Protein AF-A0A376FE79-F1 (afdb_monomer_lite)

Sequence (758 aa):
MQYQESSLDFISRLMELEGIAYHFSHEADKHTLVLTDAATQHQPFSGYEVIPYHQTPSGGSTDEEGISQWALEDSVTPGIYSLDDYDFRKPNAWLFQAQQNPASPKPGSIDVYDWPGRFVDKGHGEFYARIRQERWQVEHQQIQATATAAGIAPGHTFTLTNAPFFSDNGEYLVTAAGYHFEENRYASGEGETIHRTDFTVIPSAVVYRPAQTTAWPRTYGPQTAKVVGPKGESIWTDKYGRVKVKFHWDRLAKGDDTSSCWVRVSSAWAGQGYGGVQIPRVGDEVVVDFINGDPDRPIITGRVYNDASMPPWALPAAATQMGFMSRSKGGSVDNANALRFEDKAGAEQVWIQAERNMDTSVKNDETHSVGGARSHYVKKNELHRVEANQTQAVKGGTEILTGKGKLDAAVEQYVIASGTKLRLVSGESAIELNANGKINLIGKEFNFFVEGDGYITTGGKLHLNTSGTKPGTTAPGSGHKGDIDAAVQAYFSPDQAKKSAGVGVAGGSGKAAPAQNNSAATTGTDKTSEYNYSLQDMVDKQKNLKAKPQKWTRRGFVNASEDDIKKYANPDNYNTGTDKYQFLDLSSSSGVSETDMASFLKGKGVLEGQEKTYLDAAKKYNVSEVYLASHSALETGNGASELAKGVEVNGVKVYNMYGIGALDGNAVKTGSNYAYKMGWTSPEKAIDGGAKWISEKYINNADYAQNNLYKMRWNPASPGTHQYATDVNWAVAQTSNMKKMFDNFPGANLSYDIPKFK

Structure (mmCIF, N/CA/C/O backbone):
data_AF-A0A376FE79-F1
#
_entry.id   AF-A0A376FE79-F1
#
loop_
_atom_site.group_PDB
_atom_site.id
_atom_site.type_symbol
_atom_site.label_atom_id
_atom_site.label_alt_id
_atom_site.label_comp_id
_atom_site.label_asym_id
_atom_site.label_entity_id
_atom_site.label_seq_id
_atom_site.pdbx_PDB_ins_code
_atom_site.Cartn_x
_atom_site.Cartn_y
_atom_site.Cartn_z
_atom_site.occupancy
_atom_site.B_iso_or_equiv
_atom_site.auth_seq_id
_atom_site.auth_comp_id
_atom_site.auth_asym_id
_atom_site.auth_atom_id
_atom_site.pdbx_PDB_model_num
ATOM 1 N N . MET A 1 1 ? 24.524 -7.856 -19.780 1.00 91.25 1 MET A N 1
ATOM 2 C CA . MET A 1 1 ? 24.178 -9.294 -19.717 1.00 91.25 1 MET A CA 1
ATOM 3 C C . MET A 1 1 ? 24.002 -9.807 -21.133 1.00 91.25 1 MET A C 1
ATOM 5 O O . MET A 1 1 ? 23.425 -9.070 -21.918 1.00 91.25 1 MET A O 1
ATOM 9 N N . GLN A 1 2 ? 24.475 -11.014 -21.463 1.00 95.62 2 GLN A N 1
ATOM 10 C CA . GLN A 1 2 ? 24.141 -11.669 -22.736 1.00 95.62 2 GLN A CA 1
ATOM 11 C C . GLN A 1 2 ? 22.783 -12.368 -22.598 1.00 95.62 2 GLN A C 1
ATOM 13 O O . GLN A 1 2 ? 22.646 -13.255 -21.755 1.00 95.62 2 GLN A O 1
ATOM 18 N N . TYR A 1 3 ? 21.781 -11.968 -23.383 1.00 95.81 3 TYR A N 1
ATOM 19 C CA . TYR A 1 3 ? 20.404 -12.445 -23.209 1.00 95.81 3 TYR A CA 1
ATOM 20 C C . TYR A 1 3 ? 19.720 -12.760 -24.539 1.00 95.81 3 TYR A C 1
ATOM 22 O O . TYR A 1 3 ? 19.467 -11.856 -25.326 1.00 95.81 3 TYR A O 1
ATOM 30 N N . GLN A 1 4 ? 19.378 -14.038 -24.752 1.00 94.31 4 GLN A N 1
ATOM 31 C CA . GLN A 1 4 ? 18.680 -14.537 -25.952 1.00 94.31 4 GLN A CA 1
ATOM 32 C C . GLN A 1 4 ? 19.257 -14.014 -27.282 1.00 94.31 4 GLN A C 1
ATOM 34 O O . GLN A 1 4 ? 18.529 -13.739 -28.229 1.00 94.31 4 GLN A O 1
ATOM 39 N N . GLU A 1 5 ? 20.577 -13.898 -27.348 1.00 96.38 5 GLU A N 1
ATOM 40 C CA . GLU A 1 5 ? 21.315 -13.351 -28.485 1.00 96.38 5 GLU A CA 1
ATOM 41 C C . GLU A 1 5 ? 22.558 -14.208 -28.749 1.00 96.38 5 GLU A C 1
ATOM 43 O O . GLU A 1 5 ? 23.053 -14.900 -27.846 1.00 96.38 5 GLU A O 1
ATOM 48 N N . SER A 1 6 ? 23.073 -14.174 -29.979 1.00 97.62 6 SER A N 1
ATOM 49 C CA . SER A 1 6 ? 24.314 -14.876 -30.304 1.00 97.62 6 SER A CA 1
ATOM 50 C C . SER A 1 6 ? 25.510 -14.222 -29.599 1.00 97.62 6 SER A C 1
ATOM 52 O O . SER A 1 6 ? 25.458 -13.066 -29.176 1.00 97.62 6 SER A O 1
ATOM 54 N N . SER A 1 7 ? 26.618 -14.951 -29.451 1.00 97.19 7 SER A N 1
ATOM 55 C CA . SER A 1 7 ? 27.847 -14.353 -28.907 1.00 97.19 7 SER A CA 1
ATOM 56 C C . SER A 1 7 ? 28.409 -13.257 -29.809 1.00 97.19 7 SER A C 1
ATOM 58 O O . SER A 1 7 ? 29.042 -12.346 -29.288 1.00 97.19 7 SER A O 1
ATOM 60 N N . LEU A 1 8 ? 28.152 -13.325 -31.122 1.00 96.25 8 LEU A N 1
ATOM 61 C CA . LEU A 1 8 ? 28.522 -12.276 -32.068 1.00 96.25 8 LEU A CA 1
ATOM 62 C C . LEU A 1 8 ? 27.708 -11.004 -31.809 1.00 96.25 8 LEU A C 1
ATOM 64 O O . LEU A 1 8 ? 28.302 -9.960 -31.585 1.00 96.25 8 LEU A O 1
ATOM 68 N N . ASP A 1 9 ? 26.378 -11.096 -31.735 1.00 97.50 9 ASP A N 1
ATOM 69 C CA . ASP A 1 9 ? 25.527 -9.924 -31.468 1.00 97.50 9 ASP A CA 1
ATOM 70 C C . ASP A 1 9 ? 25.885 -9.270 -30.128 1.00 97.50 9 ASP A C 1
ATOM 72 O O . ASP A 1 9 ? 25.976 -8.048 -30.022 1.00 97.50 9 ASP A O 1
ATOM 76 N N . PHE A 1 10 ? 26.175 -10.090 -29.112 1.00 97.38 10 PHE A N 1
ATOM 77 C CA . PHE A 1 10 ? 26.586 -9.605 -27.800 1.00 97.38 10 PHE A CA 1
ATOM 78 C C . PHE A 1 10 ? 27.853 -8.746 -27.859 1.00 97.38 10 PHE A C 1
ATOM 80 O O . PHE A 1 10 ? 27.880 -7.659 -27.281 1.00 97.38 10 PHE A O 1
ATOM 87 N N . ILE A 1 11 ? 28.904 -9.217 -28.541 1.00 96.88 11 ILE A N 1
ATOM 88 C CA . ILE A 1 11 ? 30.142 -8.438 -28.660 1.00 96.88 11 ILE A CA 1
ATOM 89 C C . ILE A 1 11 ? 29.959 -7.247 -29.605 1.00 96.88 11 ILE A C 1
ATOM 91 O O . ILE A 1 11 ? 30.433 -6.162 -29.277 1.00 96.88 11 ILE A O 1
ATOM 95 N N . SER A 1 12 ? 29.212 -7.402 -30.704 1.00 96.44 12 SER A N 1
ATOM 96 C CA . SER A 1 12 ? 28.966 -6.342 -31.685 1.00 96.44 12 SER A CA 1
ATOM 97 C C . SER A 1 12 ? 28.234 -5.159 -31.063 1.00 96.44 12 SER A C 1
ATOM 99 O O . SER A 1 12 ? 28.733 -4.041 -31.127 1.00 96.44 12 SER A O 1
ATOM 101 N N . ARG A 1 13 ? 27.116 -5.370 -30.353 1.00 95.94 13 ARG A N 1
ATOM 102 C CA . ARG A 1 13 ? 26.382 -4.253 -29.726 1.00 95.94 13 ARG A CA 1
ATOM 103 C C . ARG A 1 13 ? 27.173 -3.547 -28.623 1.00 95.94 13 ARG A C 1
ATOM 105 O O . ARG A 1 13 ? 26.922 -2.376 -28.347 1.00 95.94 13 ARG A O 1
ATOM 112 N N . LEU A 1 14 ? 28.083 -4.257 -27.946 1.00 95.94 14 LEU A N 1
ATOM 113 C CA . LEU A 1 14 ? 28.965 -3.658 -26.943 1.00 95.94 14 LEU A CA 1
ATOM 114 C C . LEU A 1 14 ? 30.053 -2.823 -27.614 1.00 95.94 14 LEU A C 1
ATOM 116 O O . LEU A 1 14 ? 30.287 -1.698 -27.188 1.00 95.94 14 LEU A O 1
ATOM 120 N N . MET A 1 15 ? 30.650 -3.324 -28.696 1.00 96.12 15 MET A N 1
ATOM 121 C CA . MET A 1 15 ? 31.579 -2.556 -29.523 1.00 96.12 15 MET A CA 1
ATOM 122 C C . MET A 1 15 ? 30.899 -1.306 -30.107 1.00 96.12 15 MET A C 1
ATOM 124 O O . MET A 1 15 ? 31.427 -0.207 -29.980 1.00 96.12 15 MET A O 1
ATOM 128 N N . GLU A 1 16 ? 29.674 -1.428 -30.626 1.00 95.44 16 GLU A N 1
ATOM 129 C CA . GLU A 1 16 ? 28.866 -0.305 -31.128 1.00 95.44 16 GLU A CA 1
ATOM 130 C C . GLU A 1 16 ? 28.474 0.721 -30.043 1.00 95.44 16 GLU A C 1
ATOM 132 O O . GLU A 1 16 ? 28.286 1.906 -30.338 1.00 95.44 16 GLU A O 1
ATOM 137 N N . LEU A 1 17 ? 28.304 0.289 -28.788 1.00 93.75 17 LEU A N 1
ATOM 138 C CA . LEU A 1 17 ? 28.027 1.179 -27.654 1.00 93.75 17 LEU A CA 1
ATOM 139 C C . LEU A 1 17 ? 29.289 1.921 -27.205 1.00 93.75 17 LEU A C 1
ATOM 141 O O . LEU A 1 17 ? 29.242 3.131 -26.992 1.00 93.75 17 LEU A O 1
ATOM 145 N N . GLU A 1 18 ? 30.400 1.197 -27.082 1.00 94.69 18 GLU A N 1
ATOM 146 C CA . GLU A 1 18 ? 31.686 1.728 -26.620 1.00 94.69 18 GLU A CA 1
ATOM 147 C C . GLU A 1 18 ? 32.479 2.431 -27.740 1.00 94.69 18 GLU A C 1
ATOM 149 O O . GLU A 1 18 ? 33.550 2.982 -27.500 1.00 94.69 18 GLU A O 1
ATOM 154 N N . GLY A 1 19 ? 31.953 2.443 -28.970 1.00 94.25 19 GLY A N 1
ATOM 155 C CA . GLY A 1 19 ? 32.577 3.083 -30.127 1.00 94.25 19 GLY A CA 1
ATOM 156 C C . GLY A 1 19 ? 33.792 2.338 -30.681 1.00 94.25 19 GLY A C 1
ATOM 157 O O . GLY A 1 19 ? 34.594 2.939 -31.392 1.00 94.25 19 GLY A O 1
ATOM 158 N N . ILE A 1 20 ? 33.933 1.055 -30.364 1.00 95.56 20 ILE A N 1
ATOM 159 C CA . ILE A 1 20 ? 35.013 0.193 -30.840 1.00 95.56 20 ILE A CA 1
ATOM 160 C C . ILE A 1 20 ? 34.641 -0.308 -32.236 1.00 95.56 20 ILE A C 1
ATOM 162 O O . ILE A 1 20 ? 33.597 -0.924 -32.428 1.00 95.56 20 ILE A O 1
ATOM 166 N N . ALA A 1 21 ? 35.500 -0.059 -33.214 1.00 94.00 21 ALA A N 1
ATOM 167 C CA . ALA A 1 21 ? 35.424 -0.660 -34.535 1.00 94.00 21 ALA A CA 1
ATOM 168 C C . ALA A 1 21 ? 36.388 -1.848 -34.633 1.00 94.00 21 ALA A C 1
ATOM 170 O O . ALA A 1 21 ? 37.251 -2.047 -33.775 1.00 94.00 21 ALA A O 1
ATOM 171 N N . TYR A 1 22 ? 36.257 -2.637 -35.696 1.00 94.38 22 TYR A N 1
ATOM 172 C CA . TYR A 1 22 ? 37.243 -3.655 -36.016 1.00 94.38 22 TYR A CA 1
ATOM 173 C C . TYR A 1 22 ? 37.447 -3.793 -37.519 1.00 94.38 22 TYR A C 1
ATOM 175 O O . TYR A 1 22 ? 36.554 -3.504 -38.313 1.00 94.38 22 TYR A O 1
ATOM 183 N N . HIS A 1 23 ? 38.628 -4.270 -37.891 1.00 94.31 23 HIS A N 1
ATOM 184 C CA . HIS A 1 23 ? 38.959 -4.708 -39.243 1.00 94.31 23 HIS A CA 1
ATOM 185 C C . HIS A 1 23 ? 39.800 -5.986 -39.172 1.00 94.31 23 HIS A C 1
ATOM 187 O O . HIS A 1 23 ? 40.181 -6.428 -38.083 1.00 94.31 23 HIS A O 1
ATOM 193 N N . PHE A 1 24 ? 40.072 -6.598 -40.322 1.00 94.44 24 PHE A N 1
ATOM 194 C CA . PHE A 1 24 ? 40.920 -7.780 -40.398 1.00 94.44 24 PHE A CA 1
ATOM 195 C C . PHE A 1 24 ? 42.247 -7.440 -41.059 1.00 94.44 24 PHE A C 1
ATOM 197 O O . PHE A 1 24 ? 42.285 -6.921 -42.169 1.00 94.44 24 PHE A O 1
ATOM 204 N N . SER A 1 25 ? 43.338 -7.776 -40.376 1.00 92.06 25 SER A N 1
ATOM 205 C CA . SER A 1 25 ? 44.657 -7.836 -40.994 1.00 92.06 25 SER A CA 1
ATOM 206 C C . SER A 1 25 ? 44.868 -9.242 -41.547 1.00 92.06 25 SER A C 1
ATOM 208 O O . SER A 1 25 ? 44.693 -10.230 -40.824 1.00 92.06 25 SER A O 1
ATOM 210 N N . HIS A 1 26 ? 45.196 -9.329 -42.834 1.00 91.75 26 HIS A N 1
ATOM 211 C CA . HIS A 1 26 ? 45.334 -10.586 -43.558 1.00 91.75 26 HIS A CA 1
ATOM 212 C C . HIS A 1 26 ? 46.810 -10.921 -43.780 1.00 91.75 26 HIS A C 1
ATOM 214 O O . HIS A 1 26 ? 47.553 -10.150 -44.381 1.00 91.75 26 HIS A O 1
ATOM 220 N N . GLU A 1 27 ? 47.211 -12.104 -43.326 1.00 90.81 27 GLU A N 1
ATOM 221 C CA . GLU A 1 27 ? 48.491 -12.738 -43.630 1.00 90.81 27 GLU A CA 1
ATOM 222 C C . GLU A 1 27 ? 48.215 -14.076 -44.344 1.00 90.81 27 GLU A C 1
ATOM 224 O O . GLU A 1 27 ? 47.079 -14.554 -44.382 1.00 90.81 27 GLU A O 1
ATOM 229 N N . ALA A 1 28 ? 49.239 -14.697 -44.935 1.00 92.56 28 ALA A N 1
ATOM 230 C CA . ALA A 1 28 ? 49.055 -15.895 -45.762 1.00 92.56 28 ALA A CA 1
ATOM 231 C C . ALA A 1 28 ? 48.437 -17.092 -45.004 1.00 92.56 28 ALA A C 1
ATOM 233 O O . ALA A 1 28 ? 47.744 -17.908 -45.609 1.00 92.56 28 ALA A O 1
ATOM 234 N N . ASP A 1 29 ? 48.682 -17.207 -43.697 1.00 95.00 29 ASP A N 1
ATOM 235 C CA . ASP A 1 29 ? 48.287 -18.343 -42.855 1.00 95.00 29 ASP A CA 1
ATOM 236 C C . ASP A 1 29 ? 47.323 -17.979 -41.709 1.00 95.00 29 ASP A C 1
ATOM 238 O O . ASP A 1 29 ? 46.869 -18.866 -40.981 1.00 95.00 29 ASP A O 1
ATOM 242 N N . LYS A 1 30 ? 46.966 -16.698 -41.551 1.00 95.25 30 LYS A N 1
ATOM 243 C CA . LYS A 1 30 ? 46.027 -16.227 -40.522 1.00 95.25 30 LYS A CA 1
ATOM 244 C C . LYS A 1 30 ? 45.349 -14.916 -40.921 1.00 95.25 30 LYS A C 1
ATOM 246 O O . LYS A 1 30 ? 45.882 -14.108 -41.672 1.00 95.25 30 LYS A O 1
ATOM 251 N N . HIS A 1 31 ? 44.190 -14.670 -40.328 1.00 95.75 31 HIS A N 1
ATOM 252 C CA . HIS A 1 31 ? 43.567 -13.352 -40.292 1.00 95.75 31 HIS A CA 1
ATOM 253 C C . HIS A 1 31 ? 43.425 -12.930 -38.830 1.00 95.75 31 HIS A C 1
ATOM 255 O O . HIS A 1 31 ? 43.032 -13.730 -37.980 1.00 95.75 31 HIS A O 1
ATOM 261 N N . THR A 1 32 ? 43.760 -11.680 -38.533 1.00 95.25 32 THR A N 1
ATOM 262 C CA . THR A 1 32 ? 43.703 -11.131 -37.176 1.00 95.25 32 THR A CA 1
ATOM 263 C C . THR A 1 32 ? 42.611 -10.080 -37.113 1.00 95.25 32 THR A C 1
ATOM 265 O O . THR A 1 32 ? 42.654 -9.115 -37.869 1.00 95.25 32 THR A O 1
ATOM 268 N N . LEU A 1 33 ? 41.646 -10.251 -36.209 1.00 95.62 33 LEU A N 1
ATOM 269 C CA . LEU A 1 33 ? 40.677 -9.205 -35.894 1.00 95.62 33 LEU A CA 1
ATOM 270 C C . LEU A 1 33 ? 41.374 -8.133 -35.053 1.00 95.62 33 LEU A C 1
ATOM 272 O O . LEU A 1 33 ? 41.819 -8.405 -33.937 1.00 95.62 33 LEU A O 1
ATOM 276 N N . VAL A 1 34 ? 41.467 -6.923 -35.591 1.00 94.38 34 VAL A N 1
ATOM 277 C CA . VAL A 1 34 ? 42.102 -5.774 -34.945 1.00 94.38 34 VAL A CA 1
ATOM 278 C C . VAL A 1 34 ? 41.007 -4.853 -34.421 1.00 94.38 34 VAL A C 1
ATOM 280 O O . VAL A 1 34 ? 40.215 -4.340 -35.206 1.00 94.38 34 VAL A O 1
ATOM 283 N N . LEU A 1 35 ? 40.952 -4.659 -33.100 1.00 95.38 35 LEU A N 1
ATOM 284 C CA . LEU A 1 35 ? 40.041 -3.711 -32.452 1.00 95.38 35 LEU A CA 1
ATOM 285 C C . LEU A 1 35 ? 40.659 -2.313 -32.45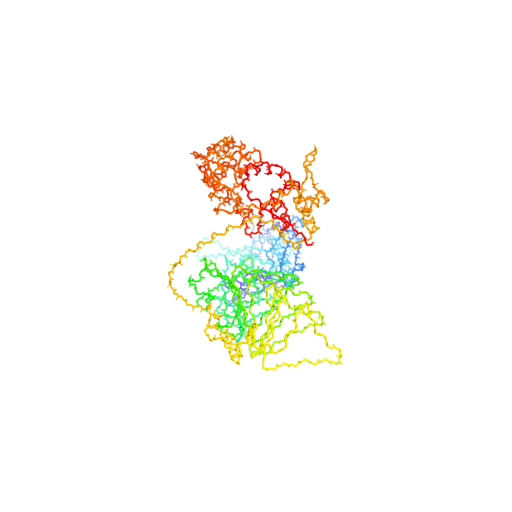4 1.00 95.38 35 LEU A C 1
ATOM 287 O O . LEU A 1 35 ? 41.815 -2.163 -32.058 1.00 95.38 35 LEU A O 1
ATOM 291 N N . THR A 1 36 ? 39.887 -1.307 -32.857 1.00 92.12 36 THR A N 1
ATOM 292 C CA . THR A 1 36 ? 40.344 0.084 -32.958 1.00 92.12 36 THR A CA 1
ATOM 293 C C . THR A 1 36 ? 39.297 1.059 -32.431 1.00 92.12 36 THR A C 1
ATOM 295 O O . THR A 1 36 ? 38.106 0.890 -32.688 1.00 92.12 36 THR A O 1
ATOM 298 N N . ASP A 1 37 ? 39.724 2.110 -31.738 1.00 90.12 37 ASP A N 1
ATOM 299 C CA . ASP A 1 37 ? 38.840 3.130 -31.151 1.00 90.12 37 ASP A CA 1
ATOM 300 C C . ASP A 1 37 ? 39.291 4.580 -31.406 1.00 90.12 37 ASP A C 1
ATOM 302 O O . ASP A 1 37 ? 38.615 5.522 -30.971 1.00 90.12 37 ASP A O 1
ATOM 306 N N . ALA A 1 38 ? 40.400 4.762 -32.130 1.00 88.94 38 ALA A N 1
ATOM 307 C CA . ALA A 1 38 ? 40.987 6.055 -32.455 1.00 88.94 38 ALA A CA 1
ATOM 308 C C . ALA A 1 38 ? 41.532 6.090 -33.890 1.00 88.94 38 ALA A C 1
ATOM 310 O O . ALA A 1 38 ? 42.077 5.106 -34.386 1.00 88.94 38 ALA A O 1
ATOM 311 N N . ALA A 1 39 ? 41.466 7.265 -34.522 1.00 80.56 39 ALA A N 1
ATOM 312 C CA . ALA A 1 39 ? 41.931 7.478 -35.895 1.00 80.56 39 ALA A CA 1
ATOM 313 C C . ALA A 1 39 ? 43.418 7.124 -36.106 1.00 80.56 39 ALA A C 1
ATOM 315 O O . ALA A 1 39 ? 43.795 6.581 -37.138 1.00 80.56 39 ALA A O 1
ATOM 316 N N . THR A 1 40 ? 44.269 7.367 -35.105 1.00 81.56 40 THR A N 1
ATOM 317 C CA . THR A 1 40 ? 45.727 7.162 -35.191 1.00 81.56 40 THR A CA 1
ATOM 318 C C . THR A 1 40 ? 46.170 5.697 -35.168 1.00 81.56 40 THR A C 1
ATOM 320 O O . THR A 1 40 ? 47.362 5.420 -35.280 1.00 81.56 40 THR A O 1
ATOM 323 N N . GLN A 1 41 ? 45.243 4.754 -34.982 1.00 86.06 41 GLN A N 1
ATOM 324 C CA . GLN A 1 41 ? 45.547 3.322 -34.908 1.00 86.06 41 GLN A CA 1
ATOM 325 C C . GLN A 1 41 ? 45.526 2.635 -36.280 1.00 86.06 41 GLN A C 1
ATOM 327 O O . GLN A 1 41 ? 45.971 1.493 -36.388 1.00 86.06 41 GLN A O 1
ATOM 332 N N . HIS A 1 42 ? 45.046 3.315 -37.323 1.00 91.25 42 HIS A N 1
ATOM 333 C CA . HIS A 1 42 ? 45.086 2.810 -38.691 1.00 91.25 42 HIS A CA 1
ATOM 334 C C . HIS A 1 42 ? 46.468 3.035 -39.309 1.00 91.25 42 HIS A C 1
ATOM 336 O O . HIS A 1 42 ? 47.157 4.003 -38.989 1.00 91.25 42 HIS A O 1
ATOM 342 N N . GLN A 1 43 ? 46.891 2.110 -40.166 1.00 92.25 43 GLN A N 1
ATOM 343 C CA . GLN A 1 43 ? 48.172 2.169 -40.868 1.00 92.25 43 GLN A CA 1
ATOM 344 C C . GLN A 1 43 ? 47.938 1.952 -42.358 1.00 92.25 43 GLN A C 1
ATOM 346 O O . GLN A 1 43 ? 47.010 1.216 -42.719 1.00 92.25 43 GLN A O 1
ATOM 351 N N . PRO A 1 44 ? 48.773 2.534 -43.228 1.00 93.56 44 PRO A N 1
ATOM 352 C CA . PRO A 1 44 ? 48.644 2.281 -44.642 1.00 93.56 44 PRO A CA 1
ATOM 353 C C . PRO A 1 44 ? 48.913 0.818 -44.971 1.00 93.56 44 PRO A C 1
ATOM 355 O O . PRO A 1 44 ? 49.647 0.120 -44.263 1.00 93.56 44 PRO A O 1
ATOM 358 N N . PHE A 1 45 ? 48.293 0.341 -46.045 1.00 92.69 45 PHE A N 1
ATOM 359 C CA . PHE A 1 45 ? 48.641 -0.966 -46.578 1.00 92.69 45 PHE A CA 1
ATOM 360 C C . PHE A 1 45 ? 50.046 -0.873 -47.183 1.00 92.69 45 PHE A C 1
ATOM 362 O O . PHE A 1 45 ? 50.327 0.031 -47.970 1.00 92.69 45 PHE A O 1
ATOM 369 N N . SER A 1 46 ? 50.945 -1.779 -46.793 1.00 92.31 46 SER A N 1
ATOM 370 C CA . SER A 1 46 ? 52.354 -1.688 -47.188 1.00 92.31 46 SER A CA 1
ATOM 371 C C . SER A 1 46 ? 52.508 -1.734 -48.711 1.00 92.31 46 SER A C 1
ATOM 373 O O . SER A 1 46 ? 51.992 -2.645 -49.360 1.00 92.31 46 SER A O 1
ATOM 375 N N . GLY A 1 47 ? 53.216 -0.750 -49.271 1.00 92.69 47 GLY A N 1
ATOM 376 C CA . GLY A 1 47 ? 53.386 -0.580 -50.718 1.00 92.69 47 GLY A CA 1
ATOM 377 C C . GLY A 1 47 ? 52.274 0.219 -51.406 1.00 92.69 47 GLY A C 1
ATOM 378 O O . GLY A 1 47 ? 52.357 0.441 -52.611 1.00 92.69 47 GLY A O 1
ATOM 379 N N . TYR A 1 48 ? 51.258 0.659 -50.660 1.00 95.38 48 TYR A N 1
ATOM 380 C CA . TYR A 1 48 ? 50.135 1.472 -51.136 1.00 95.38 48 TYR A CA 1
ATOM 381 C C . TYR A 1 48 ? 49.935 2.718 -50.259 1.00 95.38 48 TYR A C 1
ATOM 383 O O . TYR A 1 48 ? 48.820 3.204 -50.078 1.00 95.38 48 TYR A O 1
ATOM 391 N N . GLU A 1 49 ? 51.022 3.261 -49.705 1.00 96.94 49 GLU A N 1
ATOM 392 C CA . GLU A 1 49 ? 50.990 4.460 -48.863 1.00 96.94 49 GLU A CA 1
ATOM 393 C C . GLU A 1 49 ? 50.467 5.691 -49.629 1.00 96.94 49 GLU A C 1
ATOM 395 O O . GLU A 1 49 ? 49.840 6.577 -49.044 1.00 96.94 49 GLU A O 1
ATOM 400 N N . VAL A 1 50 ? 50.704 5.737 -50.945 1.00 96.12 50 VAL A N 1
ATOM 401 C CA . VAL A 1 50 ? 50.245 6.790 -51.859 1.00 96.12 50 VAL A CA 1
ATOM 402 C C . VAL A 1 50 ? 49.606 6.144 -53.085 1.00 96.12 50 VAL A C 1
ATOM 404 O O . VAL A 1 50 ? 50.231 5.307 -53.730 1.00 96.12 50 VAL A O 1
ATOM 407 N N . ILE A 1 51 ? 48.385 6.558 -53.433 1.00 95.75 51 ILE A N 1
ATOM 408 C CA . ILE A 1 51 ? 47.654 6.055 -54.604 1.00 95.75 51 ILE A CA 1
ATOM 409 C C . ILE A 1 51 ? 47.238 7.253 -55.476 1.00 95.75 51 ILE A C 1
ATOM 411 O O . ILE A 1 51 ? 46.534 8.144 -54.988 1.00 95.75 51 ILE A O 1
ATOM 415 N N . PRO A 1 52 ? 47.676 7.334 -56.748 1.00 94.12 52 PRO A N 1
ATOM 416 C CA . PRO A 1 52 ? 47.309 8.436 -57.629 1.00 94.12 52 PRO A CA 1
ATOM 417 C C . PRO A 1 52 ? 45.903 8.250 -58.211 1.00 94.12 52 PRO A C 1
ATOM 419 O O . PRO A 1 52 ? 45.461 7.133 -58.487 1.00 94.12 52 PRO A O 1
ATOM 422 N N . TYR A 1 53 ? 45.213 9.363 -58.449 1.00 93.12 53 TYR A N 1
ATOM 423 C CA . TYR A 1 53 ? 44.073 9.412 -59.354 1.00 93.12 53 TYR A CA 1
ATOM 424 C C . TYR A 1 53 ? 44.569 9.560 -60.796 1.00 93.12 53 TYR A C 1
ATOM 426 O O . TYR A 1 53 ? 45.316 10.486 -61.124 1.00 93.12 53 TYR A O 1
ATOM 434 N N . HIS A 1 54 ? 44.125 8.662 -61.669 1.00 89.94 54 HIS A N 1
ATOM 435 C CA . HIS A 1 54 ? 44.467 8.653 -63.085 1.00 89.94 54 HIS A CA 1
ATOM 436 C C . HIS A 1 54 ? 43.385 9.360 -63.889 1.00 89.94 54 HIS A C 1
ATOM 438 O O . HIS A 1 54 ? 42.292 8.839 -64.110 1.00 89.94 54 HIS A O 1
ATOM 444 N N . GLN A 1 55 ? 43.702 10.559 -64.373 1.00 77.69 55 GLN A N 1
ATOM 445 C CA . GLN A 1 55 ? 42.828 11.272 -65.293 1.00 77.69 55 GLN A CA 1
ATOM 446 C C . GLN A 1 55 ? 42.987 10.698 -66.705 1.00 77.69 55 GLN A C 1
ATOM 448 O O . GLN A 1 55 ? 43.907 11.062 -67.435 1.00 77.69 55 GLN A O 1
ATOM 453 N N . THR A 1 56 ? 42.078 9.815 -67.115 1.00 68.25 56 THR A N 1
ATOM 454 C CA . THR A 1 56 ? 42.027 9.341 -68.501 1.00 68.25 56 THR A CA 1
ATOM 455 C C . THR A 1 56 ? 41.119 10.258 -69.335 1.00 68.25 56 THR A C 1
ATOM 457 O O . THR A 1 56 ? 39.965 10.504 -68.970 1.00 68.25 56 THR A O 1
ATOM 460 N N . PRO A 1 57 ? 41.597 10.817 -70.465 1.00 60.72 57 PRO A N 1
ATOM 461 C CA . PRO A 1 57 ? 40.718 11.440 -71.455 1.00 60.72 57 PRO A CA 1
ATOM 462 C C . PRO A 1 57 ? 39.662 10.426 -71.909 1.00 60.72 57 PRO A C 1
ATOM 464 O O . PRO A 1 57 ? 39.943 9.230 -71.898 1.00 60.72 57 PRO A O 1
ATOM 467 N N . SER A 1 58 ? 38.468 10.862 -72.323 1.00 56.00 58 SER A N 1
ATOM 468 C CA . SER A 1 58 ? 37.388 9.953 -72.743 1.00 56.00 58 SER A CA 1
ATOM 469 C C . SER A 1 58 ? 37.874 8.926 -73.784 1.00 56.00 58 SER A C 1
ATOM 471 O O . SER A 1 58 ? 38.031 9.262 -74.956 1.00 56.00 58 SER A O 1
ATOM 473 N N . GLY A 1 59 ? 38.120 7.685 -73.339 1.00 59.62 59 GLY A N 1
ATOM 474 C CA . GLY A 1 59 ? 38.639 6.575 -74.152 1.00 59.62 59 GLY A CA 1
ATOM 475 C C . GLY A 1 59 ? 40.122 6.202 -73.964 1.00 59.62 59 GLY A C 1
ATOM 476 O O . GLY A 1 59 ? 40.605 5.351 -74.703 1.00 59.62 59 GLY A O 1
ATOM 477 N N . GLY A 1 60 ? 40.857 6.808 -73.025 1.00 64.19 60 GLY A N 1
ATOM 478 C CA . GLY A 1 60 ? 42.243 6.436 -72.700 1.00 64.19 60 GLY A CA 1
ATOM 479 C C . GLY A 1 60 ? 42.346 5.299 -71.673 1.00 64.19 60 GLY A C 1
ATOM 480 O O . GLY A 1 60 ? 41.545 5.237 -70.742 1.00 64.19 60 GLY A O 1
ATOM 481 N N . SER A 1 61 ? 43.347 4.427 -71.820 1.00 70.62 61 SER A N 1
ATOM 482 C CA . SER A 1 61 ? 43.747 3.414 -70.831 1.00 70.62 61 SER A CA 1
ATOM 483 C C . SER A 1 61 ? 45.061 3.812 -70.147 1.00 70.62 61 SER A C 1
ATOM 485 O O . SER A 1 61 ? 45.827 4.610 -70.687 1.00 70.62 61 SER A O 1
ATOM 487 N N . THR A 1 62 ? 45.322 3.260 -68.964 1.00 78.56 62 THR A N 1
ATOM 488 C CA . THR A 1 62 ? 46.602 3.379 -68.250 1.00 78.56 62 THR A CA 1
ATOM 489 C C . THR A 1 62 ? 47.112 1.983 -67.904 1.00 78.56 62 THR A C 1
ATOM 491 O O . THR A 1 62 ? 46.303 1.095 -67.635 1.00 78.56 62 THR A O 1
ATOM 494 N N . ASP A 1 63 ? 48.433 1.805 -67.917 1.00 80.25 63 ASP A N 1
ATOM 495 C CA . ASP A 1 63 ? 49.103 0.565 -67.500 1.00 80.25 63 ASP A CA 1
ATOM 496 C C . ASP A 1 63 ? 49.501 0.601 -66.007 1.00 80.25 63 ASP A C 1
ATOM 498 O O . ASP A 1 63 ? 50.071 -0.358 -65.489 1.00 80.25 63 ASP A O 1
ATOM 502 N N . GLU A 1 64 ? 49.221 1.710 -65.310 1.00 86.25 64 GLU A N 1
ATOM 503 C CA . GLU A 1 64 ? 49.515 1.900 -63.887 1.00 86.25 64 GLU A CA 1
ATOM 504 C C . GLU A 1 64 ? 48.282 1.647 -63.008 1.00 86.25 64 GLU A C 1
ATOM 506 O O . GLU A 1 64 ? 47.160 2.038 -63.340 1.00 86.25 64 GLU A O 1
ATOM 511 N N . GLU A 1 65 ? 48.496 1.047 -61.836 1.00 89.50 65 GLU A N 1
ATOM 512 C CA . GLU A 1 65 ? 47.454 0.939 -60.816 1.00 89.50 65 GLU A CA 1
ATOM 513 C C . GLU A 1 65 ? 47.103 2.315 -60.234 1.00 89.50 65 GLU A C 1
ATOM 515 O O . GLU A 1 65 ? 47.963 3.183 -60.063 1.00 89.50 65 GLU A O 1
ATOM 520 N N . GLY A 1 66 ? 45.829 2.532 -59.916 1.00 92.19 66 GLY A N 1
ATOM 521 C CA . GLY A 1 66 ? 45.392 3.764 -59.266 1.00 92.19 66 GLY A CA 1
ATOM 522 C C . GLY A 1 66 ? 43.880 3.917 -59.220 1.00 92.19 66 GLY A C 1
ATOM 523 O O . GLY A 1 66 ? 43.127 2.981 -59.498 1.00 92.19 66 GLY A O 1
ATOM 524 N N . ILE A 1 67 ? 43.433 5.109 -58.840 1.00 94.94 67 ILE A N 1
ATOM 525 C CA . ILE A 1 67 ? 42.015 5.455 -58.715 1.00 94.94 67 ILE A CA 1
ATOM 526 C C . ILE A 1 67 ? 41.537 6.068 -60.032 1.00 94.94 67 ILE A C 1
ATOM 528 O O . ILE A 1 67 ? 42.206 6.915 -60.610 1.00 94.94 67 ILE A O 1
ATOM 532 N N . SER A 1 68 ? 40.370 5.643 -60.506 1.00 91.44 68 SER A N 1
ATOM 533 C CA . SER A 1 68 ? 39.786 6.065 -61.790 1.00 91.44 68 SER A CA 1
ATOM 534 C C . SER A 1 68 ? 38.454 6.802 -61.640 1.00 91.44 68 SER A C 1
ATOM 536 O O . SER A 1 68 ? 38.050 7.534 -62.541 1.00 91.44 68 SER A O 1
ATOM 538 N N . GLN A 1 69 ? 37.770 6.632 -60.504 1.00 92.56 69 GLN A N 1
ATOM 539 C CA . GLN A 1 69 ? 36.560 7.373 -60.148 1.00 92.56 69 GLN A CA 1
ATOM 540 C C . GLN A 1 69 ? 36.643 7.839 -58.699 1.00 92.56 69 GLN A C 1
ATOM 542 O O . GLN A 1 69 ? 37.123 7.101 -57.840 1.00 92.56 69 GLN A O 1
ATOM 547 N N . TRP A 1 70 ? 36.175 9.060 -58.449 1.00 94.44 70 TRP A N 1
ATOM 548 C CA . TRP A 1 70 ? 36.165 9.696 -57.135 1.00 94.44 70 TRP A CA 1
ATOM 549 C C . TRP A 1 70 ? 34.927 10.589 -57.019 1.00 94.44 70 TRP A C 1
ATOM 551 O O . TRP A 1 70 ? 34.805 11.576 -57.748 1.00 94.44 70 TRP A O 1
ATOM 561 N N . ALA A 1 71 ? 33.989 10.215 -56.152 1.00 93.69 71 ALA A N 1
ATOM 562 C CA . ALA A 1 71 ? 32.703 10.881 -55.988 1.00 93.69 71 ALA A CA 1
ATOM 563 C C . ALA A 1 71 ? 32.445 11.197 -54.510 1.00 93.69 71 ALA A C 1
ATOM 565 O O . ALA A 1 71 ? 32.251 10.294 -53.696 1.00 93.69 71 ALA A O 1
ATOM 566 N N . LEU A 1 72 ? 32.439 12.489 -54.180 1.00 91.75 72 LEU A N 1
ATOM 567 C CA . LEU A 1 72 ? 32.126 12.996 -52.845 1.00 91.75 72 LEU A CA 1
ATOM 568 C C . LEU A 1 72 ? 30.608 12.971 -52.597 1.00 91.75 72 LEU A C 1
ATOM 570 O O . LEU A 1 72 ? 29.833 13.442 -53.433 1.00 91.75 72 LEU A O 1
ATOM 574 N N . GLU A 1 73 ? 30.195 12.464 -51.439 1.00 90.88 73 GLU A N 1
ATOM 575 C CA . GLU A 1 73 ? 28.812 12.410 -50.970 1.00 90.88 73 GLU A CA 1
ATOM 576 C C . GLU A 1 73 ? 28.700 13.073 -49.589 1.00 90.88 73 GLU A C 1
ATOM 578 O O . GLU A 1 73 ? 29.269 12.586 -48.610 1.00 90.88 73 GLU A O 1
ATOM 583 N N . ASP A 1 74 ? 27.931 14.164 -49.506 1.00 88.25 74 ASP A N 1
ATOM 584 C CA . ASP A 1 74 ? 27.611 14.827 -48.240 1.00 88.25 74 ASP A CA 1
ATOM 585 C C . ASP A 1 74 ? 26.158 14.539 -47.821 1.00 88.25 74 ASP A C 1
ATOM 587 O O . ASP A 1 74 ? 25.215 14.734 -48.595 1.00 88.25 74 ASP A O 1
ATOM 591 N N . SER A 1 75 ? 25.960 14.140 -46.563 1.00 87.88 75 SER A N 1
ATOM 592 C CA . SER A 1 75 ? 24.647 13.879 -45.964 1.00 87.88 75 SER A CA 1
ATOM 593 C C . SER A 1 75 ? 24.312 14.854 -44.833 1.00 87.88 75 SER A C 1
ATOM 595 O O . SER A 1 75 ? 25.157 15.266 -44.029 1.00 87.88 75 SER A O 1
ATOM 597 N N . VAL A 1 76 ? 23.026 15.212 -44.732 1.00 86.00 76 VAL A N 1
ATOM 598 C CA . VAL A 1 76 ? 22.510 16.032 -43.626 1.00 86.00 76 VAL A CA 1
ATOM 599 C C . VAL A 1 76 ? 22.439 15.180 -42.365 1.00 86.00 76 VAL A C 1
ATOM 601 O O . VAL A 1 76 ? 21.633 14.256 -42.281 1.00 86.00 76 VAL A O 1
ATOM 604 N N . THR A 1 77 ? 23.237 15.536 -41.361 1.00 87.75 77 THR A N 1
ATOM 605 C CA . THR A 1 77 ? 23.236 14.873 -40.056 1.00 87.75 77 THR A CA 1
ATOM 606 C C . THR A 1 77 ? 22.693 15.784 -38.951 1.00 87.75 77 THR A C 1
ATOM 608 O O . THR A 1 77 ? 22.790 17.017 -39.064 1.00 87.75 77 THR A O 1
ATOM 611 N N . PRO A 1 78 ? 22.091 15.220 -37.884 1.00 87.62 78 PRO A N 1
ATOM 612 C CA . PRO A 1 78 ? 21.547 16.015 -36.786 1.00 87.62 78 PRO A CA 1
ATOM 613 C C . PRO A 1 78 ? 22.600 16.916 -36.130 1.00 87.62 78 PRO A C 1
ATOM 615 O O . PRO A 1 78 ? 23.793 16.606 -36.111 1.00 87.62 78 PRO A O 1
ATOM 618 N N . GLY A 1 79 ? 22.143 18.050 -35.599 1.00 86.94 79 GLY A N 1
ATOM 619 C CA . GLY A 1 79 ? 22.987 19.092 -35.019 1.00 86.94 79 GLY A CA 1
ATOM 620 C C . GLY A 1 79 ? 23.315 18.879 -33.543 1.00 86.94 79 GLY A C 1
ATOM 621 O O . GLY A 1 79 ? 24.344 19.375 -33.085 1.00 86.94 79 GLY A O 1
ATOM 622 N N . ILE A 1 80 ? 22.472 18.154 -32.800 1.00 89.62 80 ILE A N 1
ATOM 623 C CA . ILE A 1 80 ? 22.688 17.818 -31.386 1.00 89.62 80 ILE A CA 1
ATOM 624 C C . ILE A 1 80 ? 22.234 16.380 -31.123 1.00 89.62 80 ILE A C 1
ATOM 626 O O . ILE A 1 80 ? 21.136 15.982 -31.512 1.00 89.62 80 ILE A O 1
ATOM 630 N N . TYR A 1 81 ? 23.070 15.616 -30.419 1.00 92.19 81 TYR A N 1
ATOM 631 C CA . TYR A 1 81 ? 22.669 14.364 -29.779 1.00 92.19 81 TYR A CA 1
ATOM 632 C C . TYR A 1 81 ? 22.540 14.588 -28.278 1.00 92.19 81 TYR A C 1
ATOM 634 O O . TYR A 1 81 ? 23.435 15.163 -27.657 1.00 92.19 81 TYR A O 1
ATOM 642 N N . SER A 1 82 ? 21.455 14.110 -27.682 1.00 94.12 82 SER A N 1
ATOM 643 C CA . SER A 1 82 ? 21.233 14.182 -26.243 1.00 94.12 82 SER A CA 1
ATOM 644 C C . SER A 1 82 ? 20.687 12.874 -25.687 1.00 94.12 82 SER A C 1
ATOM 646 O O . SER A 1 82 ? 20.016 12.112 -26.378 1.00 94.12 82 SER A O 1
ATOM 648 N N . LEU A 1 83 ? 21.004 12.595 -24.428 1.00 95.31 83 LEU A N 1
ATOM 649 C CA . LEU A 1 83 ? 20.542 11.410 -23.717 1.00 95.31 83 LEU A CA 1
ATOM 650 C C . LEU A 1 83 ? 20.438 11.692 -22.220 1.00 95.31 83 LEU A C 1
ATOM 652 O O . LEU A 1 83 ? 21.107 12.582 -21.689 1.00 95.31 83 LEU A O 1
ATOM 656 N N . ASP A 1 84 ? 19.624 10.901 -21.532 1.00 96.19 84 ASP A N 1
ATOM 657 C CA . ASP A 1 84 ? 19.474 10.987 -20.079 1.00 96.19 84 ASP A CA 1
ATOM 658 C C . ASP A 1 84 ? 19.324 9.598 -19.440 1.00 96.19 84 ASP A C 1
ATOM 660 O O . ASP A 1 84 ? 19.104 8.591 -20.123 1.00 96.19 84 ASP A O 1
ATOM 664 N N . ASP A 1 85 ? 19.466 9.536 -18.118 1.00 96.44 85 ASP A N 1
ATOM 665 C CA . ASP A 1 85 ? 19.233 8.328 -17.331 1.00 96.44 85 ASP A CA 1
ATOM 666 C C . ASP A 1 85 ? 18.788 8.649 -15.890 1.00 96.44 85 ASP A C 1
ATOM 668 O O . ASP A 1 85 ? 18.729 9.801 -15.470 1.00 96.44 85 ASP A O 1
ATOM 672 N N . TYR A 1 86 ? 18.469 7.621 -15.100 1.00 96.12 86 TYR A N 1
ATOM 673 C CA . TYR A 1 86 ? 18.070 7.756 -13.701 1.00 96.12 86 TYR A CA 1
ATOM 674 C C . TYR A 1 86 ? 18.855 6.813 -12.782 1.00 96.12 86 TYR A C 1
ATOM 676 O O . TYR A 1 86 ? 18.805 5.589 -12.920 1.00 96.12 86 TYR A O 1
ATOM 684 N N . ASP A 1 87 ? 19.502 7.383 -11.758 1.00 95.81 87 ASP A N 1
ATOM 685 C CA . ASP A 1 87 ? 20.116 6.633 -10.660 1.00 95.81 87 ASP A CA 1
ATOM 686 C C . ASP A 1 87 ? 19.367 6.869 -9.343 1.00 95.81 87 ASP A C 1
ATOM 688 O O . ASP A 1 87 ? 19.462 7.924 -8.715 1.00 95.81 87 ASP A O 1
ATOM 692 N N . PHE A 1 88 ? 18.687 5.834 -8.851 1.00 95.56 88 PHE A N 1
ATOM 693 C CA . PHE A 1 88 ? 17.948 5.887 -7.586 1.00 95.56 88 PHE A CA 1
ATOM 694 C C . PHE A 1 88 ? 18.826 6.182 -6.356 1.00 95.56 88 PHE A C 1
ATOM 696 O O . PHE A 1 88 ? 18.305 6.559 -5.307 1.00 95.56 88 PHE A O 1
ATOM 703 N N . ARG A 1 89 ? 20.149 5.993 -6.447 1.00 95.50 89 ARG A N 1
ATOM 704 C CA . ARG A 1 89 ? 21.099 6.329 -5.372 1.00 95.50 89 ARG A CA 1
ATOM 705 C C . ARG A 1 89 ? 21.369 7.831 -5.302 1.00 95.50 89 ARG A C 1
ATOM 707 O O . ARG A 1 89 ? 21.817 8.311 -4.264 1.00 95.50 89 ARG A O 1
ATOM 714 N N . LYS A 1 90 ? 21.102 8.547 -6.396 1.00 95.19 90 LYS A N 1
ATOM 715 C CA . LYS A 1 90 ? 21.265 9.991 -6.566 1.00 95.19 90 LYS A CA 1
ATOM 716 C C . LYS A 1 90 ? 20.001 10.556 -7.251 1.00 95.19 90 LYS A C 1
ATOM 718 O O . LYS A 1 90 ? 20.102 11.111 -8.339 1.00 95.19 90 LYS A O 1
ATOM 723 N N . PRO A 1 91 ? 18.802 10.426 -6.647 1.00 93.75 91 PRO A N 1
ATOM 724 C CA . PRO A 1 91 ? 17.523 10.596 -7.352 1.00 93.75 91 PRO A CA 1
ATOM 725 C C . PRO A 1 91 ? 17.262 12.011 -7.890 1.00 93.75 91 PRO A C 1
ATOM 727 O O . PRO A 1 91 ? 16.402 12.172 -8.745 1.00 93.75 91 PRO A O 1
ATOM 730 N N . ASN A 1 92 ? 17.995 13.013 -7.393 1.00 94.12 92 ASN A N 1
ATOM 731 C CA . ASN A 1 92 ? 17.906 14.410 -7.825 1.00 94.12 92 ASN A CA 1
ATOM 732 C C . ASN A 1 92 ? 19.119 14.849 -8.669 1.00 94.12 92 ASN A C 1
ATOM 734 O O . ASN A 1 92 ? 19.289 16.041 -8.913 1.00 94.12 92 ASN A O 1
ATOM 738 N N . ALA A 1 93 ? 20.020 13.930 -9.034 1.00 93.50 93 ALA A N 1
ATOM 739 C CA . ALA A 1 93 ? 21.165 14.268 -9.870 1.00 93.50 93 ALA A CA 1
ATOM 740 C C . ALA A 1 93 ? 20.707 14.568 -11.301 1.00 93.50 93 ALA A C 1
ATOM 742 O O . ALA A 1 93 ? 19.927 13.815 -11.878 1.00 93.50 93 ALA A O 1
ATOM 743 N N . TRP A 1 94 ? 21.231 15.651 -11.871 1.00 91.69 94 TRP A N 1
ATOM 744 C CA . TRP A 1 94 ? 21.042 15.992 -13.276 1.00 91.69 94 TRP A CA 1
ATOM 745 C C . TRP A 1 94 ? 21.999 15.159 -14.135 1.00 91.69 94 TRP A C 1
ATOM 747 O O . TRP A 1 94 ? 23.204 15.423 -14.147 1.00 91.69 94 TRP A O 1
ATOM 757 N N . LEU A 1 95 ? 21.475 14.124 -14.797 1.00 94.81 95 LEU A N 1
ATOM 758 C CA . LEU A 1 95 ? 22.265 13.184 -15.600 1.00 94.81 95 LEU A CA 1
ATOM 759 C C . LEU A 1 95 ? 22.262 13.504 -17.102 1.00 94.81 95 LEU A C 1
ATOM 761 O O . LEU A 1 95 ? 23.164 13.040 -17.798 1.00 94.81 95 LEU A O 1
ATOM 765 N N . PHE A 1 96 ? 21.357 14.367 -17.570 1.00 95.31 96 PHE A N 1
ATOM 766 C CA . PHE A 1 96 ? 21.232 14.770 -18.970 1.00 95.31 96 PHE A CA 1
ATOM 767 C C . PHE A 1 96 ? 22.559 15.252 -19.565 1.00 95.31 96 PHE A C 1
ATOM 769 O O . PHE A 1 96 ? 23.171 16.201 -19.056 1.00 95.31 96 PHE A O 1
ATOM 776 N N . GLN A 1 97 ? 22.969 14.613 -20.662 1.00 94.94 97 GLN A N 1
ATOM 777 C CA . GLN A 1 97 ? 24.135 14.979 -21.463 1.00 94.94 97 GLN A CA 1
ATOM 778 C C . GLN A 1 97 ? 23.718 15.319 -22.889 1.00 94.94 97 GLN A C 1
ATOM 780 O O . GLN A 1 97 ? 22.814 14.701 -23.449 1.00 94.94 97 GLN A O 1
ATOM 785 N N . ALA A 1 98 ? 24.414 16.284 -23.483 1.00 92.06 98 ALA A N 1
ATOM 786 C CA . ALA A 1 98 ? 24.233 16.672 -24.872 1.00 92.06 98 ALA A CA 1
ATOM 787 C C . ALA A 1 98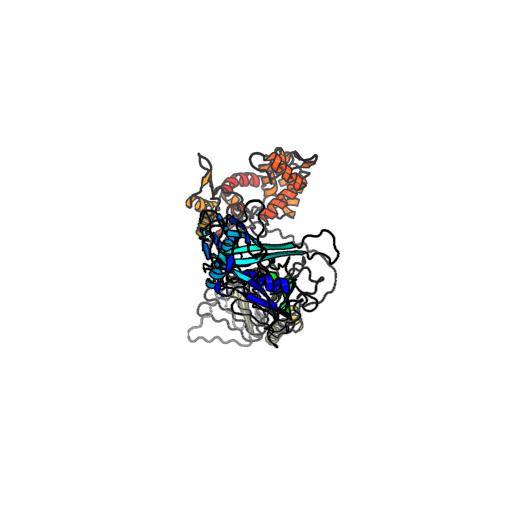 ? 25.586 16.967 -25.523 1.00 92.06 98 ALA A C 1
ATOM 789 O O . ALA A 1 98 ? 26.484 17.507 -24.876 1.00 92.06 98 ALA A O 1
ATOM 790 N N . GLN A 1 99 ? 25.716 16.622 -26.800 1.00 91.56 99 GLN A N 1
ATOM 791 C CA . GLN A 1 99 ? 26.880 16.917 -27.628 1.00 91.56 99 GLN A CA 1
ATOM 792 C C . GLN A 1 99 ? 26.437 17.546 -28.943 1.00 91.56 99 GLN A C 1
ATOM 794 O O . GLN A 1 99 ? 25.520 17.057 -29.605 1.00 91.56 99 GLN A O 1
ATOM 799 N N . GLN A 1 100 ? 27.090 18.649 -29.307 1.00 88.44 100 GLN A N 1
ATOM 800 C CA . GLN A 1 100 ? 26.861 19.316 -30.584 1.00 88.44 100 GLN A CA 1
ATOM 801 C C . GLN A 1 100 ? 27.643 18.609 -31.685 1.00 88.44 100 GLN A C 1
ATOM 803 O O . GLN A 1 100 ? 28.796 18.236 -31.491 1.00 88.44 100 GLN A O 1
ATOM 808 N N . ASN A 1 101 ? 27.028 18.475 -32.854 1.00 85.38 101 ASN A N 1
ATOM 809 C CA . ASN A 1 101 ? 27.693 17.997 -34.052 1.00 85.38 101 ASN A CA 1
ATOM 810 C C . ASN A 1 101 ? 28.197 19.193 -34.881 1.00 85.38 101 ASN A C 1
ATOM 812 O O . ASN A 1 101 ? 27.389 19.842 -35.554 1.00 85.38 101 ASN A O 1
ATOM 816 N N . PRO A 1 102 ? 29.509 19.496 -34.871 1.00 81.19 102 PRO A N 1
ATOM 817 C CA . PRO A 1 102 ? 30.054 20.642 -35.596 1.00 81.19 102 PRO A CA 1
ATOM 818 C C . PRO A 1 102 ? 29.978 20.479 -37.120 1.00 81.19 102 PRO A C 1
ATOM 820 O O . PRO A 1 102 ? 30.025 21.478 -37.828 1.00 81.19 102 PRO A O 1
ATOM 823 N N . ALA A 1 103 ? 29.844 19.246 -37.620 1.00 79.06 103 ALA A N 1
ATOM 824 C CA . ALA A 1 103 ? 29.752 18.950 -39.048 1.00 79.06 103 ALA A CA 1
ATOM 825 C C . ALA A 1 103 ? 28.338 19.172 -39.622 1.00 79.06 103 ALA A C 1
ATOM 827 O O . ALA A 1 103 ? 28.137 19.115 -40.828 1.00 79.06 103 ALA A O 1
ATOM 828 N N . SER A 1 104 ? 27.328 19.430 -38.782 1.00 80.25 104 SER A N 1
ATOM 829 C CA . SER A 1 104 ? 25.962 19.633 -39.271 1.00 80.25 104 SER A CA 1
ATOM 830 C C . SER A 1 104 ? 25.847 20.933 -40.096 1.00 80.25 104 SER A C 1
ATOM 832 O O . SER A 1 104 ? 26.299 21.978 -39.625 1.00 80.25 104 SER A O 1
ATOM 834 N N . PRO A 1 105 ? 25.180 20.939 -41.273 1.00 67.38 105 PRO A N 1
ATOM 835 C CA . PRO A 1 105 ? 25.046 22.130 -42.131 1.00 67.38 105 PRO A CA 1
ATOM 836 C C . PRO A 1 105 ? 24.332 23.326 -41.471 1.00 67.38 105 PRO A C 1
ATOM 838 O O . PRO A 1 105 ? 24.505 24.473 -41.886 1.00 67.38 105 PRO A O 1
ATOM 841 N N . LYS A 1 106 ? 23.499 23.062 -40.453 1.00 67.88 106 LYS A N 1
ATOM 842 C CA . LYS A 1 106 ? 22.887 24.055 -39.555 1.00 67.88 106 LYS A CA 1
ATOM 843 C C . LYS A 1 106 ? 22.893 23.505 -38.121 1.00 67.88 106 LYS A C 1
ATOM 845 O O . LYS A 1 106 ? 21.892 22.912 -37.702 1.00 67.88 106 LYS A O 1
ATOM 850 N N . PRO A 1 107 ? 23.985 23.683 -37.358 1.00 60.22 107 PRO A N 1
ATOM 851 C CA . PRO A 1 107 ? 24.067 23.188 -35.987 1.00 60.22 107 PRO A CA 1
ATOM 852 C C . PRO A 1 107 ? 22.881 23.696 -35.143 1.00 60.22 107 PRO A C 1
ATOM 854 O O . PRO A 1 107 ? 22.551 24.881 -35.181 1.00 60.22 107 PRO A O 1
ATOM 857 N N . GLY A 1 108 ? 22.210 22.792 -34.419 1.00 57.53 108 GLY A N 1
ATOM 858 C CA . GLY A 1 108 ? 21.105 23.110 -33.498 1.00 57.53 108 GLY A CA 1
ATOM 859 C C . GLY A 1 108 ? 19.700 23.272 -34.101 1.00 57.53 108 GLY A C 1
ATOM 860 O O . GLY A 1 108 ? 18.809 23.746 -33.406 1.00 57.53 108 GLY A O 1
ATOM 861 N N . SER A 1 109 ? 19.473 22.926 -35.378 1.00 66.69 109 SER A N 1
ATOM 862 C CA . SER A 1 109 ? 18.114 22.937 -35.969 1.00 66.69 109 SER A CA 1
ATOM 863 C C . SER A 1 109 ? 17.397 21.578 -35.927 1.00 66.69 109 SER A C 1
ATOM 865 O O . SER A 1 109 ? 16.189 21.523 -36.148 1.00 66.69 109 SER A O 1
ATOM 867 N N . ILE A 1 110 ? 18.135 20.486 -35.696 1.00 78.50 110 ILE A N 1
ATOM 868 C CA . ILE A 1 110 ? 17.631 19.105 -35.666 1.00 78.50 110 ILE A CA 1
ATOM 869 C C . ILE A 1 110 ? 18.318 18.384 -34.506 1.00 78.50 110 ILE A C 1
ATOM 871 O O . ILE A 1 110 ? 19.533 18.175 -34.553 1.00 78.50 110 ILE A O 1
ATOM 875 N N . ASP A 1 111 ? 17.532 17.985 -33.509 1.00 85.50 111 ASP A N 1
ATOM 876 C CA . ASP A 1 111 ? 18.020 17.375 -32.273 1.00 85.50 111 ASP A CA 1
ATOM 877 C C . ASP A 1 111 ? 17.501 15.936 -32.147 1.00 85.50 111 ASP A C 1
ATOM 879 O O . ASP A 1 111 ? 16.334 15.658 -32.438 1.00 85.50 111 ASP A O 1
ATOM 883 N N . VAL A 1 112 ? 18.361 15.024 -31.688 1.00 91.19 112 VAL A N 1
ATOM 884 C CA . VAL A 1 112 ? 17.990 13.648 -31.319 1.00 91.19 112 VAL A CA 1
ATOM 885 C C . VAL A 1 112 ? 18.091 13.494 -29.805 1.00 91.19 112 VAL A C 1
ATOM 887 O O . VAL A 1 112 ? 19.056 13.954 -29.186 1.00 91.19 112 VAL A O 1
ATOM 890 N N . TYR A 1 113 ? 17.093 12.841 -29.210 1.00 93.50 113 TYR A N 1
ATOM 891 C CA . TYR A 1 113 ? 17.053 12.527 -27.785 1.00 93.50 113 TYR A CA 1
ATOM 892 C C . TYR A 1 113 ? 16.779 11.039 -27.565 1.00 93.50 113 TYR A C 1
ATOM 894 O O . TYR A 1 113 ? 15.751 10.537 -28.022 1.00 93.50 113 TYR A O 1
ATOM 902 N N . ASP A 1 114 ? 17.655 10.379 -26.806 1.00 92.06 114 ASP A N 1
ATOM 903 C CA . ASP A 1 114 ? 17.557 8.954 -26.485 1.00 92.06 114 ASP A CA 1
ATOM 904 C C . ASP A 1 114 ? 17.363 8.691 -24.982 1.00 92.06 114 ASP A C 1
ATOM 906 O O . ASP A 1 114 ? 18.036 9.257 -24.117 1.00 92.06 114 ASP A O 1
ATOM 910 N N . TRP A 1 115 ? 16.466 7.747 -24.672 1.00 92.62 115 TRP A N 1
ATOM 911 C CA . TRP A 1 115 ? 16.225 7.244 -23.319 1.00 92.62 115 TRP A CA 1
ATOM 912 C C . TRP A 1 115 ? 15.940 5.729 -23.310 1.00 92.62 115 TRP A C 1
ATOM 914 O O . TRP A 1 115 ? 15.137 5.251 -24.118 1.00 92.62 115 TRP A O 1
ATOM 924 N N . PRO A 1 116 ? 16.491 4.960 -22.349 1.00 93.12 116 PRO A N 1
ATOM 925 C CA . PRO A 1 116 ? 17.512 5.345 -21.376 1.00 93.12 116 PRO A CA 1
ATOM 926 C C . PRO A 1 116 ? 18.922 5.308 -21.983 1.00 93.12 116 PRO A C 1
ATOM 928 O O . PRO A 1 116 ? 19.219 4.497 -22.863 1.00 93.12 116 PRO A O 1
ATOM 931 N N . GLY A 1 117 ? 19.811 6.142 -21.450 1.00 92.19 117 GLY A N 1
ATOM 932 C CA . GLY A 1 117 ? 21.187 6.280 -21.921 1.00 92.19 117 GLY A CA 1
ATOM 933 C C . GLY A 1 117 ? 22.161 5.161 -21.535 1.00 92.19 117 GLY A C 1
ATOM 934 O O . GLY A 1 117 ? 23.254 5.104 -22.087 1.00 92.19 117 GLY A O 1
ATOM 935 N N . ARG A 1 118 ? 21.779 4.261 -20.619 1.00 92.38 118 ARG A N 1
ATOM 936 C CA . ARG A 1 118 ? 22.590 3.136 -20.096 1.00 92.38 118 ARG A CA 1
ATOM 937 C C . ARG A 1 118 ? 23.820 3.564 -19.292 1.00 92.38 118 ARG A C 1
ATOM 939 O O . ARG A 1 118 ? 24.850 2.897 -19.308 1.00 92.38 118 ARG A O 1
ATOM 946 N N . PHE A 1 119 ? 23.697 4.636 -18.516 1.00 94.25 119 PHE A N 1
ATOM 947 C CA . PHE A 1 119 ? 24.760 5.104 -17.626 1.00 94.25 119 PHE A CA 1
ATOM 948 C C . PHE A 1 119 ? 24.221 5.499 -16.247 1.00 94.25 119 PHE A C 1
ATOM 950 O O . PHE A 1 119 ? 23.022 5.660 -16.037 1.00 94.25 119 PHE A O 1
ATOM 957 N N . VAL A 1 120 ? 25.125 5.612 -15.273 1.00 93.25 120 VAL A N 1
ATOM 958 C CA . VAL A 1 120 ? 24.820 6.056 -13.895 1.00 93.25 120 VAL A CA 1
ATOM 959 C C . VAL A 1 120 ? 25.760 7.163 -13.411 1.00 93.25 120 VAL A C 1
ATOM 961 O O . VAL A 1 120 ? 25.609 7.677 -12.301 1.00 93.25 120 VAL A O 1
ATOM 964 N N . ASP A 1 121 ? 26.754 7.508 -14.229 1.00 92.50 121 ASP A N 1
ATOM 965 C CA . ASP A 1 121 ? 27.711 8.575 -13.979 1.00 92.50 121 ASP A CA 1
ATOM 966 C C . ASP A 1 121 ? 27.786 9.511 -15.184 1.00 92.50 121 ASP A C 1
ATOM 968 O O . ASP A 1 121 ? 27.670 9.075 -16.331 1.00 92.50 121 ASP A O 1
ATOM 972 N N . LYS A 1 122 ? 27.991 10.799 -14.906 1.00 91.19 122 LYS A N 1
ATOM 973 C CA . LYS A 1 122 ? 28.013 11.859 -15.909 1.00 91.19 122 LYS A CA 1
ATOM 974 C C . LYS A 1 122 ? 29.081 11.619 -16.981 1.00 91.19 122 LYS A C 1
ATOM 976 O O . LYS A 1 122 ? 28.796 11.808 -18.158 1.00 91.19 122 LYS A O 1
ATOM 981 N N . GLY A 1 123 ? 30.271 11.151 -16.589 1.00 94.00 123 GLY A N 1
ATOM 982 C CA . GLY A 1 123 ? 31.383 10.937 -17.519 1.00 94.00 123 GLY A CA 1
ATOM 983 C C . GLY A 1 123 ? 31.078 9.873 -18.576 1.00 94.00 123 GLY A C 1
ATOM 984 O O . GLY A 1 123 ? 31.427 10.041 -19.740 1.00 94.00 123 GLY A O 1
ATOM 985 N N . HIS A 1 124 ? 30.355 8.811 -18.203 1.00 94.25 124 HIS A N 1
ATOM 986 C CA . HIS A 1 124 ? 29.898 7.797 -19.161 1.00 94.25 124 HIS A CA 1
ATOM 987 C C . HIS A 1 124 ? 28.814 8.349 -20.095 1.00 94.25 124 HIS A C 1
ATOM 989 O O . HIS A 1 124 ? 28.835 8.067 -21.288 1.00 94.25 124 HIS A O 1
ATOM 995 N N . GLY A 1 125 ? 27.894 9.172 -19.581 1.00 94.00 125 GLY A N 1
ATOM 996 C CA . GLY A 1 125 ? 26.903 9.848 -20.420 1.00 94.00 125 GLY A CA 1
ATOM 997 C C . GLY A 1 125 ? 27.557 10.762 -21.463 1.00 94.00 125 GLY A C 1
ATOM 998 O O . GLY A 1 125 ? 27.184 10.725 -22.632 1.00 94.00 125 GLY A O 1
ATOM 999 N N . GLU A 1 126 ? 28.571 11.540 -21.065 1.00 94.75 126 GLU A N 1
ATOM 1000 C CA . GLU A 1 126 ? 29.331 12.415 -21.971 1.00 94.75 126 GLU A CA 1
ATOM 1001 C C . GLU A 1 126 ? 30.081 11.599 -23.028 1.00 94.75 126 GLU A C 1
ATOM 1003 O O . GLU A 1 126 ? 30.108 11.974 -24.201 1.00 94.75 126 GLU A O 1
ATOM 1008 N N . PHE A 1 127 ? 30.661 10.467 -22.617 1.00 95.38 127 PHE A N 1
ATOM 1009 C CA . PHE A 1 127 ? 31.319 9.519 -23.508 1.00 95.38 127 PHE A CA 1
ATOM 1010 C C . PHE A 1 127 ? 30.342 8.965 -24.555 1.00 95.38 127 PHE A C 1
ATOM 1012 O O . PHE A 1 127 ? 30.585 9.136 -25.747 1.00 95.38 127 PHE A O 1
ATOM 1019 N N . TYR A 1 128 ? 29.202 8.397 -24.148 1.00 95.12 128 TYR A N 1
ATOM 1020 C CA . TYR A 1 128 ? 28.224 7.834 -25.088 1.00 95.12 128 TYR A CA 1
ATOM 1021 C C . TYR A 1 128 ? 27.582 8.895 -25.991 1.00 95.12 128 TYR A C 1
ATOM 1023 O O . TYR A 1 128 ? 27.374 8.632 -27.175 1.00 95.12 128 TYR A O 1
ATOM 1031 N N . ALA A 1 129 ? 27.331 10.108 -25.481 1.00 94.25 129 ALA A N 1
ATOM 1032 C CA . ALA A 1 129 ? 26.886 11.229 -26.311 1.00 94.25 129 ALA A CA 1
ATOM 1033 C C . ALA A 1 129 ? 27.888 11.535 -27.431 1.00 94.25 129 ALA A C 1
ATOM 1035 O O . ALA A 1 129 ? 27.496 11.747 -28.578 1.00 94.25 129 ALA A O 1
ATOM 1036 N N . ARG A 1 130 ? 29.186 11.537 -27.096 1.00 93.62 130 ARG A N 1
ATOM 1037 C CA . ARG A 1 130 ? 30.263 11.803 -28.050 1.00 93.62 130 ARG A CA 1
ATOM 1038 C C . ARG A 1 130 ? 30.370 10.701 -29.098 1.00 93.62 130 ARG A C 1
ATOM 1040 O O . ARG A 1 130 ? 30.403 11.029 -30.272 1.00 93.62 130 ARG A O 1
ATOM 1047 N N . ILE A 1 131 ? 30.346 9.422 -28.713 1.00 94.12 131 ILE A N 1
ATOM 1048 C CA . ILE A 1 131 ? 30.391 8.301 -29.676 1.00 94.12 131 ILE A CA 1
ATOM 1049 C C . ILE A 1 131 ? 29.260 8.409 -30.711 1.00 94.12 131 ILE A C 1
ATOM 1051 O O . ILE A 1 131 ? 29.472 8.202 -31.905 1.00 94.12 131 ILE A O 1
ATOM 1055 N N . ARG A 1 132 ? 28.053 8.772 -30.263 1.00 91.94 132 ARG A N 1
ATOM 1056 C CA . ARG A 1 132 ? 26.875 8.945 -31.128 1.00 91.94 132 ARG A CA 1
ATOM 1057 C C . ARG A 1 132 ? 27.013 10.135 -32.066 1.00 91.94 132 ARG A C 1
ATOM 1059 O O . ARG A 1 132 ? 26.680 10.027 -33.240 1.00 91.94 132 ARG A O 1
ATOM 1066 N N . GLN A 1 133 ? 27.554 11.235 -31.560 1.00 91.88 133 GLN A N 1
ATOM 1067 C CA . GLN A 1 133 ? 27.846 12.415 -32.359 1.00 91.88 133 GLN A CA 1
ATOM 1068 C C . GLN A 1 133 ? 28.963 12.154 -33.388 1.00 91.88 133 GLN A C 1
ATOM 1070 O O . GLN A 1 133 ? 28.811 12.527 -34.549 1.00 91.88 133 GLN A O 1
ATOM 1075 N N . GLU A 1 134 ? 30.054 11.488 -33.002 1.00 92.06 134 GLU A N 1
ATOM 1076 C CA . GLU A 1 134 ? 31.170 11.117 -33.887 1.00 92.06 134 GLU A CA 1
ATOM 1077 C C . GLU A 1 134 ? 30.712 10.171 -35.005 1.00 92.06 134 GLU A C 1
ATOM 1079 O O . GLU A 1 134 ? 31.147 10.309 -36.147 1.00 92.06 134 GLU A O 1
ATOM 1084 N N . ARG A 1 135 ? 29.757 9.268 -34.737 1.00 92.75 135 ARG A N 1
ATOM 1085 C CA . ARG A 1 135 ? 29.159 8.429 -35.787 1.00 92.75 135 ARG A CA 1
ATOM 1086 C C . ARG A 1 135 ? 28.526 9.254 -36.909 1.00 92.75 135 ARG A C 1
ATOM 1088 O O . ARG A 1 135 ? 28.661 8.895 -38.075 1.00 92.75 135 ARG A O 1
ATOM 1095 N N . TRP A 1 136 ? 27.892 10.375 -36.591 1.00 90.12 136 TRP A N 1
ATOM 1096 C CA . TRP A 1 136 ? 27.359 11.260 -37.623 1.00 90.12 136 TRP A CA 1
ATOM 1097 C C . TRP A 1 136 ? 28.438 12.004 -38.402 1.00 90.12 136 TRP A C 1
ATOM 1099 O O . TRP A 1 136 ? 28.190 12.379 -39.540 1.00 90.12 136 TRP A O 1
ATOM 1109 N N . GLN A 1 137 ? 29.638 12.200 -37.854 1.00 88.62 137 GLN A N 1
ATOM 1110 C CA . GLN A 1 137 ? 30.746 12.749 -38.646 1.00 88.62 137 GLN A CA 1
ATOM 1111 C C . GLN A 1 137 ? 31.185 11.768 -39.738 1.00 88.62 137 GLN A C 1
ATOM 1113 O O . GLN A 1 137 ? 31.498 12.200 -40.840 1.00 88.62 137 GLN A O 1
ATOM 1118 N N . VAL A 1 138 ? 31.121 10.459 -39.464 1.00 91.75 138 VAL A N 1
ATOM 1119 C CA . VAL A 1 138 ? 31.371 9.402 -40.462 1.00 91.75 138 VAL A CA 1
ATOM 1120 C C . VAL A 1 138 ? 30.303 9.386 -41.560 1.00 91.75 138 VAL A C 1
ATOM 1122 O O . VAL A 1 138 ? 30.594 9.062 -42.705 1.00 91.75 138 VAL A O 1
ATOM 1125 N N . GLU A 1 139 ? 29.050 9.694 -41.227 1.00 89.38 139 GLU A N 1
ATOM 1126 C CA . GLU A 1 139 ? 27.943 9.739 -42.196 1.00 89.38 139 GLU A CA 1
ATOM 1127 C C . GLU A 1 139 ? 27.873 11.063 -42.954 1.00 89.38 139 GLU A C 1
ATOM 1129 O O . GLU A 1 139 ? 27.355 11.097 -44.062 1.00 89.38 139 GLU A O 1
ATOM 1134 N N . HIS A 1 140 ? 28.385 12.146 -42.367 1.00 88.19 140 HIS A N 1
ATOM 1135 C CA . HIS A 1 140 ? 28.291 13.476 -42.949 1.00 88.19 140 HIS A CA 1
ATOM 1136 C C . HIS A 1 140 ? 28.999 13.577 -44.295 1.00 88.19 140 HIS A C 1
ATOM 1138 O O . HIS A 1 140 ? 28.426 14.172 -45.196 1.00 88.19 140 HIS A O 1
ATOM 1144 N N . GLN A 1 141 ? 30.200 13.010 -44.415 1.00 88.88 141 GLN A N 1
ATOM 1145 C CA . GLN A 1 141 ? 30.991 13.053 -45.638 1.00 88.88 141 GLN A CA 1
ATOM 1146 C C . GLN A 1 141 ? 31.621 11.687 -45.900 1.00 88.88 141 GLN A C 1
ATOM 1148 O O . GLN A 1 141 ? 32.465 11.223 -45.132 1.00 88.88 141 GLN A O 1
ATOM 1153 N N . GLN A 1 142 ? 31.220 11.062 -47.002 1.00 93.75 142 GLN A N 1
ATOM 1154 C CA . GLN A 1 142 ? 31.794 9.817 -47.501 1.00 93.75 142 GLN A CA 1
ATOM 1155 C C . GLN A 1 142 ? 32.195 9.995 -48.955 1.00 93.75 142 GLN A C 1
ATOM 1157 O O . GLN A 1 142 ? 31.630 10.810 -49.679 1.00 93.75 142 GLN A O 1
ATOM 1162 N N . ILE A 1 143 ? 33.186 9.230 -49.389 1.00 96.06 143 ILE A N 1
ATOM 1163 C CA . ILE A 1 143 ? 33.627 9.253 -50.774 1.00 96.06 143 ILE A CA 1
ATOM 1164 C C . ILE A 1 143 ? 33.514 7.849 -51.340 1.00 96.06 143 ILE A C 1
ATOM 1166 O O . ILE A 1 143 ? 34.066 6.906 -50.775 1.00 96.06 143 ILE A O 1
ATOM 1170 N N . GLN A 1 144 ? 32.822 7.734 -52.471 1.00 97.06 144 GLN A N 1
ATOM 1171 C CA . GLN A 1 144 ? 32.762 6.520 -53.276 1.00 97.06 144 GLN A CA 1
ATOM 1172 C C . GLN A 1 144 ? 33.819 6.591 -54.375 1.00 97.06 144 GLN A C 1
ATOM 1174 O O . GLN A 1 144 ? 33.925 7.594 -55.086 1.00 97.06 144 GLN A O 1
ATOM 1179 N N . ALA A 1 145 ? 34.606 5.532 -54.525 1.00 96.00 145 ALA A N 1
ATOM 1180 C CA . ALA A 1 145 ? 35.709 5.498 -55.470 1.00 96.00 145 ALA A CA 1
ATOM 1181 C C . ALA A 1 145 ? 35.862 4.127 -56.133 1.00 96.00 145 ALA A C 1
ATOM 1183 O O . ALA A 1 145 ? 35.452 3.101 -55.593 1.00 96.00 145 ALA A O 1
ATOM 1184 N N . THR A 1 146 ? 36.493 4.122 -57.307 1.00 95.62 146 THR A N 1
ATOM 1185 C CA . THR A 1 146 ? 36.811 2.899 -58.056 1.00 95.62 146 THR A CA 1
ATOM 1186 C C . THR A 1 146 ? 38.288 2.900 -58.426 1.00 95.62 146 THR A C 1
ATOM 1188 O O . THR A 1 146 ? 38.792 3.884 -58.974 1.00 95.62 146 THR A O 1
ATOM 1191 N N . ALA A 1 147 ? 38.988 1.799 -58.155 1.00 94.75 147 ALA A N 1
ATOM 1192 C CA . ALA A 1 147 ? 40.422 1.653 -58.391 1.00 94.75 147 ALA A CA 1
ATOM 1193 C C . ALA A 1 147 ? 40.802 0.287 -58.973 1.00 94.75 147 ALA A C 1
ATOM 1195 O O . ALA A 1 147 ? 40.049 -0.681 -58.879 1.00 94.75 147 ALA A O 1
ATOM 1196 N N . THR A 1 148 ? 42.008 0.227 -59.534 1.00 93.06 148 THR A N 1
ATOM 1197 C CA . THR A 1 148 ? 42.730 -1.004 -59.905 1.00 93.06 148 THR A CA 1
ATOM 1198 C C . THR A 1 148 ? 43.816 -1.372 -58.886 1.00 93.06 148 THR A C 1
ATOM 1200 O O . THR A 1 148 ? 44.443 -2.415 -59.018 1.00 93.06 148 THR A O 1
ATOM 1203 N N . ALA A 1 149 ? 44.052 -0.528 -57.874 1.00 92.94 149 ALA A N 1
ATOM 1204 C CA . ALA A 1 149 ? 45.057 -0.754 -56.838 1.00 92.94 149 ALA A CA 1
ATOM 1205 C C . ALA A 1 149 ? 44.673 -1.927 -55.920 1.00 92.94 149 ALA A C 1
ATOM 1207 O O . ALA A 1 149 ? 43.623 -1.891 -55.268 1.00 92.94 149 ALA A O 1
ATOM 1208 N N . ALA A 1 150 ? 45.538 -2.942 -55.817 1.00 90.12 150 ALA A N 1
ATOM 1209 C CA . ALA A 1 150 ? 45.230 -4.154 -55.046 1.00 90.12 150 ALA A CA 1
ATOM 1210 C C . ALA A 1 150 ? 45.289 -3.946 -53.518 1.00 90.12 150 ALA A C 1
ATOM 1212 O O . ALA A 1 150 ? 44.704 -4.721 -52.764 1.00 90.12 150 ALA A O 1
ATOM 1213 N N . GLY A 1 151 ? 45.982 -2.901 -53.049 1.00 91.25 151 GLY A N 1
ATOM 1214 C CA . GLY A 1 151 ? 46.146 -2.587 -51.623 1.00 91.25 151 GLY A CA 1
ATOM 1215 C C . GLY A 1 151 ? 44.965 -1.870 -50.963 1.00 91.25 151 GLY A C 1
ATOM 1216 O O . GLY A 1 151 ? 45.056 -1.500 -49.793 1.00 91.25 151 GLY A O 1
ATOM 1217 N N . ILE A 1 152 ? 43.857 -1.654 -51.680 1.00 96.00 152 ILE A N 1
ATOM 1218 C CA . ILE A 1 152 ? 42.633 -1.093 -51.099 1.00 96.00 152 ILE A CA 1
ATOM 1219 C C . ILE A 1 152 ? 41.996 -2.142 -50.182 1.00 96.00 152 ILE A C 1
ATOM 1221 O O . ILE A 1 152 ? 41.384 -3.101 -50.648 1.00 96.00 152 ILE A O 1
ATOM 1225 N N . ALA A 1 153 ? 42.123 -1.958 -48.868 1.00 95.19 153 ALA A N 1
ATOM 1226 C CA . ALA A 1 153 ? 41.596 -2.874 -47.860 1.00 95.19 153 ALA A CA 1
ATOM 1227 C C . ALA A 1 153 ? 40.963 -2.111 -46.682 1.00 95.19 153 ALA A C 1
ATOM 1229 O O . ALA A 1 153 ? 41.578 -1.165 -46.181 1.00 95.19 153 ALA A O 1
ATOM 1230 N N . PRO A 1 154 ? 39.761 -2.498 -46.204 1.00 96.00 154 PRO A N 1
ATOM 1231 C CA . PRO A 1 154 ? 39.121 -1.834 -45.072 1.00 96.00 154 PRO A CA 1
ATOM 1232 C C . PRO A 1 154 ? 40.000 -1.823 -43.818 1.00 96.00 154 PRO A C 1
ATOM 1234 O O . PRO A 1 154 ? 40.590 -2.837 -43.450 1.00 96.00 154 PRO A O 1
ATOM 1237 N N . GLY A 1 155 ? 40.054 -0.677 -43.140 1.00 94.62 155 GLY A N 1
ATOM 1238 C CA . GLY A 1 155 ? 40.884 -0.468 -41.951 1.00 94.62 155 GLY A CA 1
ATOM 1239 C C . GLY A 1 155 ? 42.289 0.070 -42.231 1.00 94.62 155 GLY A C 1
ATOM 1240 O O . GLY A 1 155 ? 42.984 0.416 -41.273 1.00 94.62 155 GLY A O 1
ATOM 1241 N N . HIS A 1 156 ? 42.680 0.201 -43.503 1.00 95.56 156 HIS A N 1
ATOM 1242 C CA . HIS A 1 156 ? 43.943 0.809 -43.916 1.00 95.56 156 HIS A CA 1
ATOM 1243 C C . HIS A 1 156 ? 43.766 2.237 -44.434 1.00 95.56 156 HIS A C 1
ATOM 1245 O O . HIS A 1 156 ? 42.726 2.588 -45.002 1.00 95.56 156 HIS A O 1
ATOM 1251 N N . THR A 1 157 ? 44.801 3.057 -44.245 1.00 96.81 157 THR A N 1
ATOM 1252 C CA . THR A 1 157 ? 44.866 4.412 -44.805 1.00 96.81 157 THR A CA 1
ATOM 1253 C C . THR A 1 157 ? 45.645 4.461 -46.121 1.00 96.81 157 THR A C 1
ATOM 1255 O O . THR A 1 157 ? 46.409 3.556 -46.445 1.00 96.81 157 THR A O 1
ATOM 1258 N N . PHE A 1 158 ? 45.462 5.519 -46.903 1.00 97.38 158 PHE A N 1
ATOM 1259 C CA . PHE A 1 158 ? 46.348 5.868 -48.017 1.00 97.38 158 PHE A CA 1
ATOM 1260 C C . PHE A 1 158 ? 46.283 7.373 -48.285 1.00 97.38 158 PHE A C 1
ATOM 1262 O O . PHE A 1 158 ? 45.310 8.036 -47.922 1.00 97.38 158 PHE A O 1
ATOM 1269 N N . THR A 1 159 ? 47.302 7.915 -48.952 1.00 97.38 159 THR A N 1
ATOM 1270 C CA . THR A 1 159 ? 47.300 9.304 -49.430 1.00 97.38 159 THR A CA 1
ATOM 1271 C C . THR A 1 159 ? 46.865 9.369 -50.893 1.00 97.38 159 THR A C 1
ATOM 1273 O O . THR A 1 159 ? 47.522 8.796 -51.763 1.00 97.38 159 THR A O 1
ATOM 1276 N N . LEU A 1 160 ? 45.782 10.095 -51.180 1.00 96.62 160 LEU A N 1
ATOM 1277 C CA . LEU A 1 160 ? 45.342 10.411 -52.538 1.00 96.62 160 LEU A CA 1
ATOM 1278 C C . LEU A 1 160 ? 46.174 11.555 -53.125 1.00 96.62 160 LEU A C 1
ATOM 1280 O O . LEU A 1 160 ? 46.336 12.604 -52.497 1.00 96.62 160 LEU A O 1
ATOM 1284 N N . THR A 1 161 ? 46.633 11.376 -54.362 1.00 94.94 161 THR A N 1
ATOM 1285 C CA . THR A 1 161 ? 47.300 12.420 -55.157 1.00 94.94 161 THR A CA 1
ATOM 1286 C C . THR A 1 161 ? 46.648 12.572 -56.530 1.00 94.94 161 THR A C 1
ATOM 1288 O O . THR A 1 161 ? 45.979 11.657 -57.003 1.00 94.94 161 THR A O 1
ATOM 1291 N N . ASN A 1 162 ? 46.836 13.722 -57.184 1.00 92.25 162 ASN A N 1
ATOM 1292 C CA . ASN A 1 162 ? 46.243 14.062 -58.487 1.00 92.25 162 ASN A CA 1
ATOM 1293 C C . ASN A 1 162 ? 44.704 14.008 -58.528 1.00 92.25 162 ASN A C 1
ATOM 1295 O O . ASN A 1 162 ? 44.123 13.777 -59.588 1.00 92.25 162 ASN A O 1
ATOM 1299 N N . ALA A 1 163 ? 44.039 14.230 -57.389 1.00 91.25 163 ALA A N 1
ATOM 1300 C CA . ALA A 1 163 ? 42.583 14.163 -57.293 1.00 91.25 163 ALA A CA 1
ATOM 1301 C C . ALA A 1 163 ? 41.872 15.099 -58.304 1.00 91.25 163 ALA A C 1
ATOM 1303 O O . ALA A 1 163 ? 42.406 16.173 -58.610 1.00 91.25 163 ALA A O 1
ATOM 1304 N N . PRO A 1 164 ? 40.652 14.755 -58.779 1.00 87.00 164 PRO A N 1
ATOM 1305 C CA . PRO A 1 164 ? 39.891 15.580 -59.728 1.00 87.00 164 PRO A CA 1
ATOM 1306 C C . PRO A 1 164 ? 39.694 17.027 -59.271 1.00 87.00 164 PRO A C 1
ATOM 1308 O O . PRO A 1 164 ? 39.743 17.953 -60.082 1.00 87.00 164 PRO A O 1
ATOM 1311 N N . PHE A 1 165 ? 39.503 17.218 -57.964 1.00 89.50 165 PHE A N 1
ATOM 1312 C CA . PHE A 1 165 ? 39.513 18.514 -57.305 1.00 89.50 165 PHE A CA 1
ATOM 1313 C C . PHE A 1 165 ? 40.727 18.601 -56.391 1.00 89.50 165 PHE A C 1
ATOM 1315 O O . PHE A 1 165 ? 40.985 17.709 -55.587 1.00 89.50 165 PHE A O 1
ATOM 1322 N N . PHE A 1 166 ? 41.477 19.701 -56.483 1.00 88.56 166 PHE A N 1
ATOM 1323 C CA . PHE A 1 166 ? 42.723 19.848 -55.730 1.00 88.56 166 PHE A CA 1
ATOM 1324 C C . PHE A 1 166 ? 42.526 19.744 -54.205 1.00 88.56 166 PHE A C 1
ATOM 1326 O O . PHE A 1 166 ? 43.414 19.245 -53.517 1.00 88.56 166 PHE A O 1
ATOM 1333 N N . SER A 1 167 ? 41.365 20.170 -53.695 1.00 89.88 167 SER A N 1
ATOM 1334 C CA . SER A 1 167 ? 40.977 20.077 -52.280 1.00 89.88 167 SER A CA 1
ATOM 1335 C C . SER A 1 167 ? 40.923 18.653 -51.736 1.00 89.88 167 SER A C 1
ATOM 1337 O O . SER A 1 167 ? 41.014 18.479 -50.526 1.00 89.88 167 SER A O 1
ATOM 1339 N N . ASP A 1 168 ? 40.792 17.660 -52.613 1.00 92.12 168 ASP A N 1
ATOM 1340 C CA . ASP A 1 168 ? 40.557 16.273 -52.225 1.00 92.12 168 ASP A CA 1
ATOM 1341 C C . ASP A 1 168 ? 41.875 15.495 -52.098 1.00 92.12 168 ASP A C 1
ATOM 1343 O O . ASP A 1 168 ? 41.875 14.336 -51.697 1.00 92.12 168 ASP A O 1
ATOM 1347 N N . ASN A 1 169 ? 43.025 16.102 -52.406 1.00 94.06 169 ASN A N 1
ATOM 1348 C CA . ASN A 1 169 ? 44.315 15.480 -52.106 1.00 94.06 169 ASN A CA 1
ATOM 1349 C C . ASN A 1 169 ? 44.513 15.440 -50.585 1.00 94.06 169 ASN A C 1
ATOM 1351 O O . ASN A 1 169 ? 44.460 16.473 -49.917 1.00 94.06 169 ASN A O 1
ATOM 1355 N N . GLY A 1 170 ? 44.765 14.256 -50.035 1.00 94.88 170 GLY A N 1
ATOM 1356 C CA . GLY A 1 170 ? 44.817 14.061 -48.590 1.00 94.88 170 GLY A CA 1
ATOM 1357 C C . GLY A 1 170 ? 44.883 12.593 -48.201 1.00 94.88 170 GLY A C 1
ATOM 1358 O O . GLY A 1 170 ? 44.939 11.715 -49.059 1.00 94.88 170 GLY A O 1
ATOM 1359 N N . GLU A 1 171 ? 44.898 12.333 -46.898 1.00 96.56 171 GLU A N 1
ATOM 1360 C CA . GLU A 1 171 ? 44.907 10.978 -46.354 1.00 96.56 171 GLU A CA 1
ATOM 1361 C C . GLU A 1 171 ? 43.480 10.507 -46.045 1.00 96.56 171 GLU A C 1
ATOM 1363 O O . GLU A 1 171 ? 42.678 11.229 -45.445 1.00 96.56 171 GLU A O 1
ATOM 1368 N N . TYR A 1 172 ? 43.174 9.276 -46.445 1.00 96.62 172 TYR A N 1
ATOM 1369 C CA . TYR A 1 172 ? 41.850 8.676 -46.343 1.00 96.62 172 TYR A CA 1
ATOM 1370 C C . TYR A 1 172 ? 41.920 7.297 -45.699 1.00 96.62 172 TYR A C 1
ATOM 1372 O O . TYR A 1 172 ? 42.879 6.560 -45.909 1.00 96.62 172 TYR A O 1
ATOM 1380 N N . LEU A 1 173 ? 40.890 6.946 -44.932 1.00 97.06 173 LEU A N 1
ATOM 1381 C CA . LEU A 1 173 ? 40.669 5.620 -44.363 1.00 97.06 173 LEU A CA 1
ATOM 1382 C C . LEU A 1 173 ? 39.656 4.858 -45.219 1.00 97.06 173 LEU A C 1
ATOM 1384 O O . LEU A 1 173 ? 38.538 5.335 -45.414 1.00 97.06 173 LEU A O 1
ATOM 1388 N N . VAL A 1 174 ? 40.013 3.652 -45.663 1.00 97.19 174 VAL A N 1
ATOM 1389 C CA . VAL A 1 174 ? 39.085 2.742 -46.348 1.00 97.19 174 VAL A CA 1
ATOM 1390 C C . VAL A 1 174 ? 38.124 2.129 -45.333 1.00 97.19 174 VAL A C 1
ATOM 1392 O O . VAL A 1 174 ? 38.543 1.436 -44.405 1.00 97.19 174 VAL A O 1
ATOM 1395 N N . THR A 1 175 ? 36.824 2.366 -45.507 1.00 95.75 175 THR A N 1
ATOM 1396 C CA . THR A 1 175 ? 35.764 1.870 -44.611 1.00 95.75 175 THR A CA 1
ATOM 1397 C C . THR A 1 175 ? 35.034 0.657 -45.181 1.00 95.75 175 THR A C 1
ATOM 1399 O O . THR A 1 175 ? 34.556 -0.182 -44.419 1.00 95.75 175 THR A O 1
ATOM 1402 N N . ALA A 1 176 ? 34.988 0.523 -46.508 1.00 96.19 176 ALA A N 1
ATOM 1403 C CA . ALA A 1 176 ? 34.423 -0.624 -47.210 1.00 96.19 176 ALA A CA 1
ATOM 1404 C C . ALA A 1 176 ? 35.134 -0.831 -48.552 1.00 96.19 176 ALA A C 1
ATOM 1406 O O . ALA A 1 176 ? 35.553 0.140 -49.175 1.00 96.19 176 ALA A O 1
ATOM 1407 N N . ALA A 1 177 ? 35.243 -2.080 -49.006 1.00 97.06 177 ALA A N 1
ATOM 1408 C CA . ALA A 1 177 ? 35.774 -2.430 -50.321 1.00 97.06 177 ALA A CA 1
ATOM 1409 C C . ALA A 1 177 ? 35.005 -3.628 -50.898 1.00 97.06 177 ALA A C 1
ATOM 1411 O O . ALA A 1 177 ? 34.742 -4.607 -50.196 1.00 97.06 177 ALA A O 1
ATOM 1412 N N . GLY A 1 178 ? 34.641 -3.534 -52.172 1.00 97.00 178 GLY A N 1
ATOM 1413 C CA . GLY A 1 178 ? 34.039 -4.574 -52.993 1.00 97.00 178 GLY A CA 1
ATOM 1414 C C . GLY A 1 178 ? 34.982 -4.928 -54.137 1.00 97.00 178 GLY A C 1
ATOM 1415 O O . GLY A 1 178 ? 35.320 -4.077 -54.958 1.00 97.00 178 GLY A O 1
ATOM 1416 N N . TYR A 1 179 ? 35.417 -6.185 -54.173 1.00 95.19 179 TYR A N 1
ATOM 1417 C CA . TYR A 1 179 ? 36.406 -6.675 -55.130 1.00 95.19 179 TYR A CA 1
ATOM 1418 C C . TYR A 1 179 ? 35.729 -7.411 -56.288 1.00 95.19 179 TYR A C 1
ATOM 1420 O O . TYR A 1 179 ? 34.962 -8.354 -56.080 1.00 95.19 179 TYR A O 1
ATOM 1428 N N . HIS A 1 180 ? 36.050 -7.002 -57.510 1.00 93.75 180 HIS A N 1
ATOM 1429 C CA . HIS A 1 180 ? 35.570 -7.582 -58.758 1.00 93.75 180 HIS A CA 1
ATOM 1430 C C . HIS A 1 180 ? 36.769 -8.007 -59.602 1.00 93.75 180 HIS A C 1
ATOM 1432 O O . HIS A 1 180 ? 37.299 -7.224 -60.395 1.00 93.75 180 HIS A O 1
ATOM 1438 N N . PHE A 1 181 ? 37.211 -9.247 -59.388 1.00 90.44 181 PHE A N 1
ATOM 1439 C CA . PHE A 1 181 ? 38.364 -9.829 -60.069 1.00 90.44 181 PHE A CA 1
ATOM 1440 C C . PHE A 1 181 ? 37.916 -10.952 -61.009 1.00 90.44 181 PHE A C 1
ATOM 1442 O O . PHE A 1 181 ? 37.276 -11.912 -60.576 1.00 90.44 181 PHE A O 1
ATOM 1449 N N . GLU A 1 182 ? 38.261 -10.833 -62.289 1.00 88.38 182 GLU A N 1
ATOM 1450 C CA . GLU A 1 182 ? 38.036 -11.847 -63.318 1.00 88.38 182 GLU A CA 1
ATOM 1451 C C . GLU A 1 182 ? 39.351 -12.107 -64.053 1.00 88.38 182 GLU A C 1
ATOM 1453 O O . GLU A 1 182 ? 39.943 -11.192 -64.621 1.00 88.38 182 GLU A O 1
ATOM 1458 N N . GLU A 1 183 ? 39.815 -13.356 -64.043 1.00 82.00 183 GLU A N 1
ATOM 1459 C CA . GLU A 1 183 ? 40.957 -13.789 -64.848 1.00 82.00 183 GLU A CA 1
ATOM 1460 C C . GLU A 1 183 ? 40.470 -14.461 -66.134 1.00 82.00 183 GLU A C 1
ATOM 1462 O O . GLU A 1 183 ? 39.558 -15.296 -66.110 1.00 82.00 183 GLU A O 1
ATOM 1467 N N . ASN A 1 184 ? 41.115 -14.150 -67.262 1.00 75.62 184 ASN A N 1
ATOM 1468 C CA . ASN A 1 184 ? 40.815 -14.819 -68.522 1.00 75.62 184 ASN A CA 1
ATOM 1469 C C . ASN A 1 184 ? 41.116 -16.332 -68.427 1.00 75.62 184 ASN A C 1
ATOM 1471 O O . ASN A 1 184 ? 42.143 -16.762 -67.893 1.00 75.62 184 ASN A O 1
ATOM 1475 N N . ARG A 1 185 ? 40.232 -17.169 -68.982 1.00 62.69 185 ARG A N 1
ATOM 1476 C CA . ARG A 1 185 ? 40.470 -18.613 -69.091 1.00 62.69 185 ARG A CA 1
ATOM 1477 C C . ARG A 1 185 ? 41.605 -18.840 -70.088 1.00 62.69 185 ARG A C 1
ATOM 1479 O O . ARG A 1 185 ? 41.601 -18.263 -71.165 1.00 62.69 185 ARG A O 1
ATOM 1486 N N . TYR A 1 186 ? 42.545 -19.725 -69.754 1.00 59.84 186 TYR A N 1
ATOM 1487 C CA . TYR A 1 186 ? 43.694 -20.151 -70.577 1.00 59.84 186 TYR A CA 1
ATOM 1488 C C . TYR A 1 186 ? 43.302 -20.868 -71.900 1.00 59.84 186 TYR A C 1
ATOM 1490 O O . TYR A 1 186 ? 43.778 -21.960 -72.205 1.00 59.84 186 TYR A O 1
ATOM 1498 N N . ALA A 1 187 ? 42.424 -20.283 -72.710 1.00 57.88 187 ALA A N 1
ATOM 1499 C CA . ALA A 1 187 ? 42.056 -20.736 -74.040 1.00 57.88 187 ALA A CA 1
ATOM 1500 C C . ALA A 1 187 ? 42.017 -19.521 -74.970 1.00 57.88 187 ALA A C 1
ATOM 1502 O O . ALA A 1 187 ? 41.444 -18.493 -74.634 1.00 57.88 187 ALA A O 1
ATOM 1503 N N . SER A 1 188 ? 42.643 -19.628 -76.142 1.00 62.16 188 SER A N 1
ATOM 1504 C CA . SER A 1 188 ? 42.652 -18.569 -77.150 1.00 62.16 188 SER A CA 1
ATOM 1505 C C . SER A 1 188 ? 41.223 -18.262 -77.625 1.00 62.16 188 SER A C 1
ATOM 1507 O O . SER A 1 188 ? 40.683 -18.975 -78.472 1.00 62.16 188 SER A O 1
ATOM 1509 N N . GLY A 1 189 ? 40.615 -17.227 -77.049 1.00 55.69 189 GLY A N 1
ATOM 1510 C CA . GLY A 1 189 ? 39.256 -16.754 -77.306 1.00 55.69 189 GLY A CA 1
ATOM 1511 C C . GLY A 1 189 ? 38.937 -15.551 -76.415 1.00 55.69 189 GLY A C 1
ATOM 1512 O O . GLY A 1 189 ? 39.534 -15.411 -75.352 1.00 55.69 189 GLY A O 1
ATOM 1513 N N . GLU A 1 190 ? 38.064 -14.654 -76.880 1.00 63.53 190 GLU A N 1
ATOM 1514 C CA . GLU A 1 190 ? 37.728 -13.396 -76.196 1.00 63.53 190 GLU A CA 1
ATOM 1515 C C . GLU A 1 190 ? 37.344 -13.593 -74.717 1.00 63.53 190 GLU A C 1
ATOM 1517 O O . GLU A 1 190 ? 36.502 -14.430 -74.385 1.00 63.53 190 GLU A O 1
ATOM 1522 N N . GLY A 1 191 ? 37.959 -12.781 -73.854 1.00 58.81 191 GLY A N 1
ATOM 1523 C CA . GLY A 1 191 ? 37.676 -12.635 -72.427 1.00 58.81 191 GLY A CA 1
ATOM 1524 C C . GLY A 1 191 ? 38.493 -11.464 -71.871 1.00 58.81 191 GLY A C 1
ATOM 1525 O O . GLY A 1 191 ? 39.700 -11.393 -72.115 1.00 58.81 191 GLY A O 1
ATOM 1526 N N . GLU A 1 192 ? 37.848 -10.520 -71.186 1.00 69.94 192 GLU A N 1
ATOM 1527 C CA . GLU A 1 192 ? 38.525 -9.391 -70.534 1.00 69.94 192 GLU A CA 1
ATOM 1528 C C . GLU A 1 192 ? 38.998 -9.810 -69.136 1.00 69.94 192 GLU A C 1
ATOM 1530 O O . GLU A 1 192 ? 38.241 -10.403 -68.371 1.00 69.94 192 GLU A O 1
ATOM 1535 N N . THR A 1 193 ? 40.251 -9.502 -68.789 1.00 80.19 193 THR A N 1
ATOM 1536 C CA . THR A 1 193 ? 40.696 -9.553 -67.391 1.00 80.19 193 THR A CA 1
ATOM 1537 C C . THR A 1 193 ? 40.155 -8.312 -66.693 1.00 80.19 193 THR A C 1
ATOM 1539 O O . THR A 1 193 ? 40.454 -7.194 -67.115 1.00 80.19 193 THR A O 1
ATOM 1542 N N . ILE A 1 194 ? 39.383 -8.494 -65.623 1.00 86.56 194 ILE A N 1
ATOM 1543 C CA . ILE A 1 194 ? 38.824 -7.389 -64.843 1.00 86.56 194 ILE A CA 1
ATOM 1544 C C . ILE A 1 194 ? 39.552 -7.337 -63.508 1.00 86.56 194 ILE A C 1
ATOM 1546 O O . ILE A 1 194 ? 39.526 -8.296 -62.742 1.00 86.56 194 ILE A O 1
ATOM 1550 N N . HIS A 1 195 ? 40.175 -6.199 -63.220 1.00 88.81 195 HIS A N 1
ATOM 1551 C CA . HIS A 1 195 ? 40.686 -5.875 -61.896 1.00 88.81 195 HIS A CA 1
ATOM 1552 C C . HIS A 1 195 ? 40.031 -4.571 -61.447 1.00 88.81 195 HIS A C 1
ATOM 1554 O O . HIS A 1 195 ? 40.463 -3.484 -61.820 1.00 88.81 195 HIS A O 1
ATOM 1560 N N . ARG A 1 196 ? 38.938 -4.683 -60.691 1.00 92.81 196 ARG A N 1
ATOM 1561 C CA . ARG A 1 196 ? 38.170 -3.532 -60.220 1.00 92.81 196 ARG A CA 1
ATOM 1562 C C . ARG A 1 196 ? 37.878 -3.660 -58.733 1.00 92.81 196 ARG A C 1
ATOM 1564 O O . ARG A 1 196 ? 37.343 -4.672 -58.292 1.00 92.81 196 ARG A O 1
ATOM 1571 N N . THR A 1 197 ? 38.160 -2.600 -57.992 1.00 96.69 197 THR A N 1
ATOM 1572 C CA . THR A 1 197 ? 37.782 -2.454 -56.589 1.00 96.69 197 THR A CA 1
ATOM 1573 C C . THR A 1 197 ? 36.927 -1.206 -56.444 1.00 96.69 197 THR A C 1
ATOM 1575 O O . THR A 1 197 ? 37.400 -0.102 -56.709 1.00 96.69 197 THR A O 1
ATOM 1578 N N . ASP A 1 198 ? 35.674 -1.373 -56.031 1.00 97.88 198 ASP A N 1
ATOM 1579 C CA . ASP A 1 198 ? 34.793 -0.273 -55.635 1.00 97.88 198 ASP A CA 1
ATOM 1580 C C . ASP A 1 198 ? 34.866 -0.124 -54.118 1.00 97.88 198 ASP A C 1
ATOM 1582 O O . ASP A 1 198 ? 34.735 -1.105 -53.391 1.00 97.88 198 ASP A O 1
ATOM 1586 N N . PHE A 1 199 ? 35.118 1.075 -53.612 1.00 97.62 199 PHE A N 1
ATOM 1587 C CA . PHE A 1 199 ? 35.401 1.266 -52.195 1.00 97.62 199 PHE A CA 1
ATOM 1588 C C . PHE A 1 199 ? 34.870 2.595 -51.677 1.00 97.62 199 PHE A C 1
ATOM 1590 O O . PHE A 1 199 ? 34.680 3.555 -52.424 1.00 97.62 199 PHE A O 1
ATOM 1597 N N . THR A 1 200 ? 34.639 2.629 -50.369 1.00 97.69 200 THR A N 1
ATOM 1598 C CA . THR A 1 200 ? 34.208 3.821 -49.646 1.00 97.69 200 THR A CA 1
ATOM 1599 C C . THR A 1 200 ? 35.319 4.263 -48.710 1.00 97.69 200 THR A C 1
ATOM 1601 O O . THR A 1 200 ? 35.949 3.434 -48.042 1.00 97.69 200 THR A O 1
ATOM 1604 N N . VAL A 1 201 ? 35.546 5.572 -48.640 1.00 97.00 201 VAL A N 1
ATOM 1605 C CA . VAL A 1 201 ? 36.507 6.163 -47.711 1.00 97.00 201 VAL A CA 1
ATOM 1606 C C . VAL A 1 201 ? 35.924 7.337 -46.939 1.00 97.00 201 VAL A C 1
ATOM 1608 O O . VAL A 1 201 ? 34.939 7.954 -47.347 1.00 97.00 201 VAL A O 1
ATOM 1611 N N . ILE A 1 202 ? 36.588 7.660 -45.832 1.00 95.69 202 ILE A N 1
ATOM 1612 C CA . ILE A 1 202 ? 36.431 8.915 -45.090 1.00 95.69 202 ILE A CA 1
ATOM 1613 C C . ILE A 1 202 ? 37.805 9.576 -44.912 1.00 95.69 202 ILE A C 1
ATOM 1615 O O . ILE A 1 202 ? 38.814 8.866 -44.952 1.00 95.69 202 ILE A O 1
ATOM 1619 N N . PRO A 1 203 ? 37.892 10.900 -44.695 1.00 94.44 203 PRO A N 1
ATOM 1620 C CA . PRO A 1 203 ? 39.156 11.536 -44.325 1.00 94.44 203 PRO A CA 1
ATOM 1621 C C . PRO A 1 203 ? 39.763 10.871 -43.081 1.00 94.44 203 PRO A C 1
ATOM 1623 O O . PRO A 1 203 ? 39.050 10.633 -42.106 1.00 94.44 203 PRO A O 1
ATOM 1626 N N . SER A 1 204 ? 41.072 10.598 -43.077 1.00 93.50 204 SER A N 1
ATOM 1627 C CA . SER A 1 204 ? 41.730 9.841 -41.992 1.00 93.50 204 SER A CA 1
ATOM 1628 C C . SER A 1 204 ? 41.645 10.522 -40.621 1.00 93.50 204 SER A C 1
ATOM 1630 O O . SER A 1 204 ? 41.701 9.858 -39.589 1.00 93.50 204 SER A O 1
ATOM 1632 N N . ALA A 1 205 ? 41.466 11.846 -40.595 1.00 91.31 205 ALA A N 1
ATOM 1633 C CA . ALA A 1 205 ? 41.283 12.623 -39.371 1.00 91.31 205 ALA A CA 1
ATOM 1634 C C . ALA A 1 205 ? 39.933 12.366 -38.673 1.00 91.31 205 ALA A C 1
ATOM 1636 O O . ALA A 1 205 ? 39.791 12.677 -37.487 1.00 91.31 205 ALA A O 1
ATOM 1637 N N . VAL A 1 206 ? 38.936 11.824 -39.383 1.00 91.44 206 VAL A N 1
ATOM 1638 C CA . VAL A 1 206 ? 37.630 11.481 -38.812 1.00 91.44 206 VAL A CA 1
ATOM 1639 C C . VAL A 1 206 ? 37.742 10.141 -38.090 1.00 91.44 206 VAL A C 1
ATOM 1641 O O . VAL A 1 206 ? 38.112 9.125 -38.674 1.00 91.44 206 VAL A O 1
ATOM 1644 N N . VAL A 1 207 ? 37.391 10.120 -36.803 1.00 92.38 207 VAL A N 1
ATOM 1645 C CA . VAL A 1 207 ? 37.376 8.877 -36.024 1.00 92.38 207 VAL A CA 1
ATOM 1646 C C . VAL A 1 207 ? 36.227 7.999 -36.508 1.00 92.38 207 VAL A C 1
ATOM 1648 O O . VAL A 1 207 ? 35.056 8.349 -36.353 1.00 92.38 207 VAL A O 1
ATOM 1651 N N . TYR A 1 208 ? 36.549 6.834 -37.069 1.00 93.44 208 TYR A N 1
ATOM 1652 C CA . TYR A 1 208 ? 35.527 5.888 -37.492 1.00 93.44 208 TYR A CA 1
ATOM 1653 C C . TYR A 1 208 ? 34.789 5.302 -36.280 1.00 93.44 208 TYR A C 1
ATOM 1655 O O . TYR A 1 208 ? 35.385 4.656 -35.417 1.00 93.44 208 TYR A O 1
ATOM 1663 N N . ARG A 1 209 ? 33.468 5.490 -36.238 1.00 94.62 209 ARG A N 1
ATOM 1664 C CA . ARG A 1 209 ? 32.555 4.821 -35.304 1.00 94.62 209 ARG A CA 1
ATOM 1665 C C . ARG A 1 209 ? 31.617 3.892 -36.073 1.00 94.62 209 ARG A C 1
ATOM 1667 O O . ARG A 1 209 ? 31.052 4.322 -37.085 1.00 94.62 209 ARG A O 1
ATOM 1674 N N . PRO A 1 210 ? 31.415 2.641 -35.621 1.00 92.44 210 PRO A N 1
ATOM 1675 C CA . PRO A 1 210 ? 30.513 1.707 -36.288 1.00 92.44 210 PRO A CA 1
ATOM 1676 C C . PRO A 1 210 ? 29.052 2.165 -36.189 1.00 92.44 210 PRO A C 1
ATOM 1678 O O . PRO A 1 210 ? 28.654 2.848 -35.242 1.00 92.44 210 PRO A O 1
ATOM 1681 N N . ALA A 1 211 ? 28.246 1.776 -37.176 1.00 90.88 211 ALA A N 1
ATOM 1682 C CA . ALA A 1 211 ? 26.804 1.990 -37.142 1.00 90.88 211 ALA A CA 1
ATOM 1683 C C . ALA A 1 211 ? 26.147 1.135 -36.048 1.00 90.88 211 ALA A C 1
ATOM 1685 O O . ALA A 1 211 ? 26.563 0.008 -35.796 1.00 90.88 211 ALA A O 1
ATOM 1686 N N . GLN A 1 212 ? 25.077 1.650 -35.444 1.00 88.94 212 GLN A N 1
ATOM 1687 C CA . GLN A 1 212 ? 24.274 0.921 -34.462 1.00 88.94 212 GLN A CA 1
ATOM 1688 C C . GLN A 1 212 ? 23.277 -0.025 -35.129 1.00 88.94 212 GLN A C 1
ATOM 1690 O O . GLN A 1 212 ? 22.084 0.269 -35.212 1.00 88.94 212 GLN A O 1
ATOM 1695 N N . THR A 1 213 ? 23.768 -1.141 -35.648 1.00 93.81 213 THR A N 1
ATOM 1696 C CA . THR A 1 213 ? 22.919 -2.100 -36.366 1.00 93.81 213 THR A CA 1
ATOM 1697 C C . THR A 1 213 ? 22.489 -3.266 -35.493 1.00 93.81 213 THR A C 1
ATOM 1699 O O . THR A 1 213 ? 21.412 -3.829 -35.702 1.00 93.81 213 THR A O 1
ATOM 1702 N N . THR A 1 214 ? 23.286 -3.603 -34.480 1.00 95.56 214 THR A N 1
ATOM 1703 C CA . THR A 1 214 ? 23.002 -4.738 -33.614 1.00 95.56 214 THR A CA 1
ATOM 1704 C C . THR A 1 214 ? 21.989 -4.336 -32.545 1.00 95.56 214 THR A C 1
ATOM 1706 O O . THR A 1 214 ? 22.251 -3.503 -31.673 1.00 95.56 214 THR A O 1
ATOM 1709 N N . ALA A 1 215 ? 20.795 -4.927 -32.600 1.00 93.19 215 ALA A N 1
ATOM 1710 C CA . ALA A 1 215 ? 19.724 -4.600 -31.668 1.00 93.19 215 ALA A CA 1
ATOM 1711 C C . ALA A 1 215 ? 20.115 -4.927 -30.216 1.00 93.19 215 ALA A C 1
ATOM 1713 O O . ALA A 1 215 ? 20.623 -6.006 -29.916 1.00 93.19 215 ALA A O 1
ATOM 1714 N N . TRP A 1 216 ? 19.814 -4.016 -29.285 1.00 93.56 216 TRP A N 1
ATOM 1715 C CA . TRP A 1 216 ? 19.951 -4.322 -27.860 1.00 93.56 216 TRP A CA 1
ATOM 1716 C C . TRP A 1 216 ? 18.905 -5.374 -27.459 1.00 93.56 216 TRP A C 1
ATOM 1718 O O . TRP A 1 216 ? 17.722 -5.168 -27.763 1.00 93.56 216 TRP A O 1
ATOM 1728 N N . PRO A 1 217 ? 19.284 -6.462 -26.763 1.00 95.06 217 PRO A N 1
ATOM 1729 C CA . PRO A 1 217 ? 18.339 -7.493 -26.363 1.00 95.06 217 PRO A CA 1
ATOM 1730 C C . PRO A 1 217 ? 17.269 -6.896 -25.452 1.00 95.06 217 PRO A C 1
ATOM 1732 O O . PRO A 1 217 ? 17.541 -6.019 -24.627 1.00 95.06 217 PRO A O 1
ATOM 1735 N N . ARG A 1 218 ? 16.037 -7.381 -25.593 1.00 95.19 218 ARG A N 1
ATOM 1736 C CA . ARG A 1 218 ? 14.905 -6.954 -24.771 1.00 95.19 218 ARG A CA 1
ATOM 1737 C C . ARG A 1 218 ? 14.187 -8.153 -24.184 1.00 95.19 218 ARG A C 1
ATOM 1739 O O . ARG A 1 218 ? 14.040 -9.196 -24.814 1.00 95.19 218 ARG A O 1
ATOM 1746 N N . THR A 1 219 ? 13.708 -7.974 -22.966 1.00 95.25 219 THR A N 1
ATOM 1747 C CA . THR A 1 219 ? 12.706 -8.849 -22.368 1.00 95.25 219 THR A CA 1
ATOM 1748 C C . THR A 1 219 ? 11.314 -8.418 -22.836 1.00 95.25 219 THR A C 1
ATOM 1750 O O . THR A 1 219 ? 11.068 -7.239 -23.092 1.00 95.25 219 THR A O 1
ATOM 1753 N N . TYR A 1 220 ? 10.402 -9.381 -22.962 1.00 94.31 220 TYR A N 1
ATOM 1754 C CA . TYR A 1 220 ? 9.026 -9.152 -23.432 1.00 94.31 220 TYR A CA 1
ATOM 1755 C C . TYR A 1 220 ? 7.980 -9.292 -22.317 1.00 94.31 220 TYR A C 1
ATOM 1757 O O . TYR A 1 220 ? 6.782 -9.331 -22.581 1.00 94.31 220 TYR A O 1
ATOM 1765 N N . GLY A 1 221 ? 8.427 -9.391 -21.066 1.00 93.38 221 GLY A N 1
ATOM 1766 C CA . GLY A 1 221 ? 7.567 -9.536 -19.903 1.00 93.38 221 GLY A CA 1
ATOM 1767 C C . GLY A 1 221 ? 8.342 -9.974 -18.662 1.00 93.38 221 GLY A C 1
ATOM 1768 O O . GLY A 1 221 ? 9.523 -10.338 -18.762 1.00 93.38 221 GLY A O 1
ATOM 1769 N N . PRO A 1 222 ? 7.678 -9.957 -17.496 1.00 97.38 222 PRO A N 1
ATOM 1770 C CA . PRO A 1 222 ? 8.292 -10.361 -16.247 1.00 97.38 222 PRO A CA 1
ATOM 1771 C C . PRO A 1 222 ? 8.616 -11.857 -16.239 1.00 97.38 222 PRO A C 1
ATOM 1773 O O . PRO A 1 222 ? 7.947 -12.677 -16.868 1.00 97.38 222 PRO A O 1
ATOM 1776 N N . GLN A 1 223 ? 9.638 -12.214 -15.473 1.00 97.38 223 GLN A N 1
ATOM 1777 C CA . GLN A 1 223 ? 10.088 -13.586 -15.247 1.00 97.38 223 GLN A CA 1
ATOM 1778 C C . GLN A 1 223 ? 10.082 -13.878 -13.752 1.00 97.38 223 GLN A C 1
ATOM 1780 O O . GLN A 1 223 ? 10.097 -12.950 -12.947 1.00 97.38 223 GLN A O 1
ATOM 1785 N N . THR A 1 224 ? 10.102 -15.147 -13.348 1.00 98.44 224 THR A N 1
ATOM 1786 C CA . THR A 1 224 ? 10.349 -15.479 -11.940 1.00 98.44 224 THR A CA 1
ATOM 1787 C C . THR A 1 224 ? 11.817 -15.799 -11.689 1.00 98.44 224 THR A C 1
ATOM 1789 O O . THR A 1 224 ? 12.553 -16.222 -12.583 1.00 98.44 224 THR A O 1
ATOM 1792 N N . ALA A 1 225 ? 12.264 -15.551 -10.462 1.00 98.38 225 ALA A N 1
ATOM 1793 C CA . ALA A 1 225 ? 13.607 -15.866 -9.998 1.00 98.38 225 ALA A CA 1
ATOM 1794 C C . ALA A 1 225 ? 13.567 -16.275 -8.523 1.00 98.38 225 ALA A C 1
ATOM 1796 O O . ALA A 1 225 ? 12.644 -15.920 -7.787 1.00 98.38 225 ALA A O 1
ATOM 1797 N N . LYS A 1 226 ? 14.589 -17.006 -8.077 1.00 98.31 226 LYS A N 1
ATOM 1798 C CA . LYS A 1 226 ? 14.729 -17.408 -6.674 1.00 98.31 226 LYS A CA 1
ATOM 1799 C C . LYS A 1 226 ? 15.609 -16.418 -5.926 1.00 98.31 226 LYS A C 1
ATOM 1801 O O . LYS A 1 226 ? 16.703 -16.110 -6.389 1.00 98.31 226 LYS A O 1
ATOM 1806 N N . VAL A 1 227 ? 15.184 -15.960 -4.756 1.00 98.50 227 VAL A N 1
ATOM 1807 C CA . VAL A 1 227 ? 16.008 -15.106 -3.889 1.00 98.50 227 VAL A CA 1
ATOM 1808 C C . VAL A 1 227 ? 17.154 -15.923 -3.293 1.00 98.50 227 VAL A C 1
ATOM 1810 O O . VAL A 1 227 ? 16.946 -17.026 -2.780 1.00 98.50 227 VAL A O 1
ATOM 1813 N N . VAL A 1 228 ? 18.367 -15.374 -3.339 1.00 98.38 228 VAL A N 1
ATOM 1814 C CA . VAL A 1 228 ? 19.603 -16.032 -2.891 1.00 98.38 228 VAL A CA 1
ATOM 1815 C C . VAL A 1 228 ? 20.400 -15.151 -1.931 1.00 98.38 228 VAL A C 1
ATOM 1817 O O . VAL A 1 228 ? 20.250 -13.929 -1.895 1.00 98.38 228 VAL A O 1
ATOM 1820 N N . GLY A 1 229 ? 21.259 -15.785 -1.140 1.00 97.50 229 GLY A N 1
ATOM 1821 C CA . GLY A 1 229 ? 22.128 -15.127 -0.173 1.00 97.50 229 GLY A CA 1
ATOM 1822 C C . GLY A 1 229 ? 23.239 -16.064 0.308 1.00 97.50 229 GLY A C 1
ATOM 1823 O O . GLY A 1 229 ? 23.323 -17.202 -0.164 1.00 97.50 229 GLY A O 1
ATOM 1824 N N . PRO A 1 230 ? 24.092 -15.603 1.237 1.00 96.88 230 PRO A N 1
ATOM 1825 C CA . PRO A 1 230 ? 25.170 -16.410 1.788 1.00 96.88 230 PRO A CA 1
ATOM 1826 C C . PRO A 1 230 ? 24.639 -17.662 2.493 1.00 96.88 230 PRO A C 1
ATOM 1828 O O . PRO A 1 230 ? 23.527 -17.684 3.030 1.00 96.88 230 PRO A O 1
ATOM 1831 N N . LYS A 1 231 ? 25.457 -18.716 2.539 1.00 94.19 231 LYS A N 1
ATOM 1832 C CA . LYS A 1 231 ? 25.096 -19.972 3.208 1.00 94.19 231 LYS A CA 1
ATOM 1833 C C . LYS A 1 231 ? 24.726 -19.724 4.677 1.00 94.19 231 LYS A C 1
ATOM 1835 O O . LYS A 1 231 ? 25.508 -19.151 5.426 1.00 94.19 231 LYS A O 1
ATOM 1840 N N . GLY A 1 232 ? 23.562 -20.226 5.090 1.00 92.12 232 GLY A N 1
ATOM 1841 C CA . GLY A 1 232 ? 23.062 -20.120 6.467 1.00 92.12 232 GLY A CA 1
ATOM 1842 C C . GLY A 1 232 ? 22.238 -18.862 6.754 1.00 92.12 232 GLY A C 1
ATOM 1843 O O . GLY A 1 232 ? 21.569 -18.810 7.786 1.00 92.12 232 GLY A O 1
ATOM 1844 N N . GLU A 1 233 ? 22.206 -17.886 5.844 1.00 94.69 233 GLU A N 1
ATOM 1845 C CA . GLU A 1 233 ? 21.362 -16.705 5.997 1.00 94.69 233 GLU A CA 1
ATOM 1846 C C . GLU A 1 233 ? 19.982 -16.907 5.375 1.00 94.69 233 GLU A C 1
ATOM 1848 O O . GLU A 1 233 ? 19.837 -17.295 4.219 1.00 94.69 233 GLU A O 1
ATOM 1853 N N . SER A 1 234 ? 18.943 -16.601 6.152 1.00 93.69 234 SER A N 1
ATOM 1854 C CA . SER A 1 234 ? 17.548 -16.624 5.684 1.00 93.69 234 SER A CA 1
ATOM 1855 C C . SER A 1 234 ? 17.086 -15.279 5.119 1.00 93.69 234 SER A C 1
ATOM 1857 O O . SER A 1 234 ? 16.054 -15.213 4.458 1.00 93.69 234 SER A O 1
ATOM 1859 N N . ILE A 1 235 ? 17.821 -14.194 5.377 1.00 96.88 235 ILE A N 1
ATOM 1860 C CA . ILE A 1 235 ? 17.497 -12.840 4.915 1.00 96.88 235 ILE A CA 1
ATOM 1861 C C . ILE A 1 235 ? 18.801 -12.173 4.487 1.00 96.88 235 ILE A C 1
ATOM 1863 O O . ILE A 1 235 ? 19.712 -12.042 5.301 1.00 96.88 235 ILE A O 1
ATOM 1867 N N . TRP A 1 236 ? 18.875 -11.728 3.233 1.00 97.88 236 TRP A N 1
ATOM 1868 C CA . TRP A 1 236 ? 20.043 -11.042 2.685 1.00 97.88 236 TRP A CA 1
ATOM 1869 C C . TRP A 1 236 ? 19.609 -9.779 1.945 1.00 97.88 236 TRP A C 1
ATOM 1871 O O . TRP A 1 236 ? 19.034 -9.850 0.860 1.00 97.88 236 TRP A O 1
ATOM 1881 N N . THR A 1 237 ? 19.837 -8.621 2.566 1.00 98.31 237 THR A N 1
ATOM 1882 C CA . THR A 1 237 ? 19.395 -7.319 2.056 1.00 98.31 237 THR A CA 1
ATOM 1883 C C . THR A 1 237 ? 20.408 -6.228 2.359 1.00 98.31 237 THR A C 1
ATOM 1885 O O . THR A 1 237 ? 21.183 -6.339 3.306 1.00 98.31 237 THR A O 1
ATOM 1888 N N . ASP A 1 238 ? 20.369 -5.149 1.582 1.00 97.81 238 ASP A N 1
ATOM 1889 C CA . ASP A 1 238 ? 21.173 -3.952 1.818 1.00 97.81 238 ASP A CA 1
ATOM 1890 C C . ASP A 1 238 ? 20.350 -2.771 2.370 1.00 97.81 238 ASP A C 1
ATOM 1892 O O . ASP A 1 238 ? 19.150 -2.891 2.633 1.00 97.81 238 ASP A O 1
ATOM 1896 N N . LYS A 1 239 ? 20.995 -1.601 2.515 1.00 97.25 239 LYS A N 1
ATOM 1897 C CA . LYS A 1 239 ? 20.384 -0.366 3.044 1.00 97.25 239 LYS A CA 1
ATOM 1898 C C . LYS A 1 239 ? 19.186 0.164 2.242 1.00 97.25 239 LYS A C 1
ATOM 1900 O O . LYS A 1 239 ? 18.483 1.039 2.733 1.00 97.25 239 LYS A O 1
ATOM 1905 N N . TYR A 1 240 ? 18.976 -0.319 1.018 1.00 97.25 240 TYR A N 1
ATOM 1906 C CA . TYR A 1 240 ? 17.871 0.084 0.148 1.00 97.25 240 TYR A CA 1
ATOM 1907 C C . TYR A 1 240 ? 16.748 -0.963 0.101 1.00 97.25 240 TYR A C 1
ATOM 1909 O O . TYR A 1 240 ? 15.816 -0.812 -0.687 1.00 97.25 240 TYR A O 1
ATOM 1917 N N . GLY A 1 241 ? 16.837 -2.037 0.896 1.00 97.31 241 GLY A N 1
ATOM 1918 C CA . GLY A 1 241 ? 15.870 -3.136 0.856 1.00 97.31 241 GLY A CA 1
ATOM 1919 C C . GLY A 1 241 ? 15.987 -4.006 -0.400 1.00 97.31 241 GLY A C 1
ATOM 1920 O O . GLY A 1 241 ? 15.011 -4.641 -0.797 1.00 97.31 241 GLY A O 1
ATOM 1921 N N . ARG A 1 242 ? 17.145 -3.987 -1.078 1.00 98.62 242 ARG A N 1
ATOM 1922 C CA . ARG A 1 242 ? 17.399 -4.798 -2.279 1.00 98.62 242 ARG A CA 1
ATOM 1923 C C . ARG A 1 242 ? 17.762 -6.219 -1.887 1.00 98.62 242 ARG A C 1
ATOM 1925 O O . ARG A 1 242 ? 18.383 -6.422 -0.853 1.00 98.62 242 ARG A O 1
ATOM 1932 N N . VAL A 1 243 ? 17.475 -7.177 -2.760 1.00 98.75 243 VAL A N 1
ATOM 1933 C CA . VAL A 1 243 ? 17.894 -8.580 -2.603 1.00 98.75 243 VAL A CA 1
ATOM 1934 C C . VAL A 1 243 ? 18.713 -9.033 -3.809 1.00 98.75 243 VAL A C 1
ATOM 1936 O O . VAL A 1 243 ? 18.809 -8.317 -4.808 1.00 98.75 243 VAL A O 1
ATOM 1939 N N . LYS A 1 244 ? 19.322 -10.214 -3.721 1.00 98.75 244 LYS A N 1
ATOM 1940 C CA . LYS A 1 244 ? 19.949 -10.885 -4.864 1.00 98.75 244 LYS A CA 1
ATOM 1941 C C . LYS A 1 244 ? 19.104 -12.072 -5.296 1.00 98.75 244 LYS A C 1
ATOM 1943 O O . LYS A 1 244 ? 18.413 -12.676 -4.475 1.00 98.75 244 LYS A O 1
ATOM 1948 N N . VAL A 1 245 ? 19.149 -12.393 -6.582 1.00 98.56 245 VAL A N 1
ATOM 1949 C CA . VAL A 1 245 ? 18.330 -13.447 -7.181 1.00 98.56 245 VAL A CA 1
ATOM 1950 C C . VAL A 1 245 ? 19.174 -14.368 -8.051 1.00 98.56 245 VAL A C 1
ATOM 1952 O O . VAL A 1 245 ? 20.245 -14.001 -8.521 1.00 98.56 245 VAL A O 1
ATOM 1955 N N . LYS A 1 246 ? 18.675 -15.576 -8.280 1.00 98.19 246 LYS A N 1
ATOM 1956 C CA . LYS A 1 246 ? 19.150 -16.474 -9.323 1.00 98.19 246 LYS A CA 1
ATOM 1957 C C . LYS A 1 246 ? 18.017 -16.683 -10.321 1.00 98.19 246 LYS A C 1
ATOM 1959 O O . LYS A 1 246 ? 16.950 -17.172 -9.941 1.00 98.19 246 LYS A O 1
ATOM 1964 N N . PHE A 1 247 ? 18.253 -16.317 -11.577 1.00 98.00 247 PHE A N 1
ATOM 1965 C CA . PHE A 1 247 ? 17.324 -16.595 -12.671 1.00 98.00 247 PHE A CA 1
ATOM 1966 C C . PHE A 1 247 ? 17.380 -18.069 -13.081 1.00 98.00 247 PHE A C 1
ATOM 1968 O O . PHE A 1 247 ? 18.422 -18.716 -12.977 1.00 98.00 247 PHE A O 1
ATOM 1975 N N . HIS A 1 248 ? 16.265 -18.600 -13.583 1.00 96.94 248 HIS A N 1
ATOM 1976 C CA . HIS A 1 248 ? 16.153 -20.021 -13.942 1.00 96.94 248 HIS A CA 1
ATOM 1977 C C . HIS A 1 248 ? 17.031 -20.423 -15.130 1.00 96.94 248 HIS A C 1
ATOM 1979 O O . HIS A 1 248 ? 17.526 -21.546 -15.181 1.00 96.94 248 HIS A O 1
ATOM 1985 N N . TRP A 1 249 ? 17.245 -19.504 -16.072 1.00 95.38 249 TRP A N 1
ATOM 1986 C CA . TRP A 1 249 ? 18.101 -19.712 -17.242 1.00 95.38 249 TRP A CA 1
ATOM 1987 C C . TRP A 1 249 ? 19.593 -19.506 -16.940 1.00 95.38 249 TRP A C 1
ATOM 1989 O O . TRP A 1 249 ? 20.433 -19.823 -17.786 1.00 95.38 249 TRP A O 1
ATOM 1999 N N . ASP A 1 250 ? 19.948 -19.005 -15.750 1.00 96.19 250 ASP A N 1
ATOM 2000 C CA . ASP A 1 250 ? 21.344 -18.810 -15.370 1.00 96.19 250 ASP A CA 1
ATOM 2001 C C . ASP A 1 250 ? 21.985 -20.140 -14.949 1.00 96.19 250 ASP A C 1
ATOM 2003 O O . ASP A 1 250 ? 21.847 -20.632 -13.820 1.00 96.19 250 ASP A O 1
ATOM 2007 N N . ARG A 1 251 ? 22.701 -20.726 -15.911 1.00 95.25 251 ARG A N 1
ATOM 2008 C CA . ARG A 1 251 ? 23.413 -22.001 -15.775 1.00 95.25 251 ARG A CA 1
ATOM 2009 C C . ARG A 1 251 ? 24.748 -21.873 -15.040 1.00 95.25 251 ARG A C 1
ATOM 2011 O O . ARG A 1 251 ? 25.268 -22.892 -14.597 1.00 95.25 251 ARG A O 1
ATOM 2018 N N . LEU A 1 252 ? 25.315 -20.667 -14.947 1.00 95.12 252 LEU A N 1
ATOM 2019 C CA . LEU A 1 252 ? 26.654 -20.432 -14.394 1.00 95.12 252 LEU A CA 1
ATOM 2020 C C . LEU A 1 252 ? 26.602 -19.929 -12.946 1.00 95.12 252 LEU A C 1
ATOM 2022 O O . LEU A 1 252 ? 27.558 -20.126 -12.194 1.00 95.12 252 LEU A O 1
ATOM 2026 N N . ALA A 1 253 ? 25.488 -19.322 -12.527 1.00 93.88 253 ALA A N 1
ATOM 2027 C CA . ALA A 1 253 ? 25.299 -18.898 -11.148 1.00 93.88 253 ALA A CA 1
ATOM 2028 C C . ALA A 1 253 ? 25.295 -20.072 -10.158 1.00 93.88 253 ALA A C 1
ATOM 2030 O O . ALA A 1 253 ? 24.545 -21.047 -10.284 1.00 93.88 253 ALA A O 1
ATOM 2031 N N . LYS A 1 254 ? 26.063 -19.898 -9.078 1.00 94.25 254 LYS A N 1
ATOM 2032 C CA . LYS A 1 254 ? 26.202 -20.862 -7.975 1.00 94.25 254 LYS A CA 1
ATOM 2033 C C . LYS A 1 254 ? 24.946 -20.982 -7.105 1.00 94.25 254 LYS A C 1
ATOM 2035 O O . LYS A 1 254 ? 24.790 -21.971 -6.396 1.00 94.25 254 LYS A O 1
ATOM 2040 N N . GLY A 1 255 ? 24.042 -20.001 -7.163 1.00 93.75 255 GLY A N 1
ATOM 2041 C CA . GLY A 1 255 ? 22.874 -19.925 -6.280 1.00 93.75 255 GLY A CA 1
ATOM 2042 C C . GLY A 1 255 ? 23.181 -19.373 -4.887 1.00 93.75 255 GLY A C 1
ATOM 2043 O O . GLY A 1 255 ? 22.408 -19.604 -3.962 1.00 93.75 255 GLY A O 1
ATOM 2044 N N . ASP A 1 256 ? 24.291 -18.649 -4.749 1.00 96.12 256 ASP A N 1
ATOM 2045 C CA . ASP A 1 256 ? 24.690 -17.896 -3.559 1.00 96.12 256 ASP A CA 1
ATOM 2046 C C . ASP A 1 256 ? 24.597 -16.377 -3.815 1.00 96.12 256 ASP A C 1
ATOM 2048 O O . ASP A 1 256 ? 24.044 -15.925 -4.826 1.00 96.12 256 ASP A O 1
ATOM 2052 N N . ASP A 1 257 ? 25.150 -15.566 -2.914 1.00 95.44 257 ASP A N 1
ATOM 2053 C CA . ASP A 1 257 ? 25.159 -14.108 -3.006 1.00 95.44 257 ASP A CA 1
ATOM 2054 C C . ASP A 1 257 ? 26.017 -13.544 -4.151 1.00 95.44 257 ASP A C 1
ATOM 2056 O O . ASP A 1 257 ? 26.048 -12.328 -4.331 1.00 95.44 257 ASP A O 1
ATOM 2060 N N . THR A 1 258 ? 26.672 -14.368 -4.968 1.00 96.38 258 THR A N 1
ATOM 2061 C CA . THR A 1 258 ? 27.387 -13.924 -6.178 1.00 96.38 258 THR A CA 1
ATOM 2062 C C . THR A 1 258 ? 26.547 -14.027 -7.454 1.00 96.38 258 THR A C 1
ATOM 2064 O O . THR A 1 258 ? 26.967 -13.535 -8.495 1.00 96.38 258 THR A O 1
ATOM 2067 N N . SER A 1 259 ? 25.342 -14.604 -7.372 1.00 96.56 259 SER A N 1
ATOM 2068 C CA . SER A 1 259 ? 24.512 -14.938 -8.544 1.00 96.56 259 SER A CA 1
ATOM 2069 C C . SER A 1 259 ? 23.993 -13.728 -9.331 1.00 96.56 259 SER A C 1
ATOM 2071 O O . SER A 1 259 ? 23.720 -13.850 -10.518 1.00 96.56 259 SER A O 1
ATOM 2073 N N . SER A 1 260 ? 23.833 -12.563 -8.696 1.00 97.69 260 SER A N 1
ATOM 2074 C CA . SER A 1 260 ? 23.340 -11.358 -9.372 1.00 97.69 260 SER A CA 1
ATOM 2075 C C . SER A 1 260 ? 23.861 -10.063 -8.751 1.00 97.69 260 SER A C 1
ATOM 2077 O O . SER A 1 260 ? 24.436 -10.029 -7.653 1.00 97.69 260 SER A O 1
ATOM 2079 N N . CYS A 1 261 ? 23.573 -8.954 -9.434 1.00 97.44 261 CYS A N 1
ATOM 2080 C CA . CYS A 1 261 ? 23.584 -7.627 -8.832 1.00 97.44 261 CYS A CA 1
ATOM 2081 C C . CYS A 1 261 ? 22.484 -7.493 -7.756 1.00 97.44 261 CYS A C 1
ATOM 2083 O O . CYS A 1 261 ? 21.648 -8.379 -7.564 1.00 97.44 261 CYS A O 1
ATOM 2085 N N . TRP A 1 262 ? 22.487 -6.372 -7.036 1.00 98.50 262 TRP A N 1
ATOM 2086 C CA . TRP A 1 262 ? 21.411 -6.028 -6.106 1.00 98.50 262 TRP A CA 1
ATOM 2087 C C . TRP A 1 262 ? 20.173 -5.527 -6.854 1.00 98.50 262 TRP A C 1
ATOM 2089 O O . TRP A 1 262 ? 20.231 -4.485 -7.509 1.00 98.50 262 TRP A O 1
ATOM 2099 N N . VAL A 1 263 ? 19.046 -6.209 -6.671 1.00 98.62 263 VAL A N 1
ATOM 2100 C CA . VAL A 1 263 ? 17.772 -5.934 -7.343 1.00 98.62 263 VAL A CA 1
ATOM 2101 C C . VAL A 1 263 ? 16.812 -5.233 -6.382 1.00 98.62 263 VAL A C 1
ATOM 2103 O O . VAL A 1 263 ? 16.594 -5.688 -5.258 1.00 98.62 263 VAL A O 1
ATOM 2106 N N . ARG A 1 264 ? 16.240 -4.098 -6.805 1.00 98.62 264 ARG A N 1
ATOM 2107 C CA . ARG A 1 264 ? 15.237 -3.360 -6.015 1.00 98.62 264 ARG A CA 1
ATOM 2108 C C . ARG A 1 264 ? 13.943 -4.149 -5.904 1.00 98.62 264 ARG A C 1
ATOM 2110 O O . ARG A 1 264 ? 13.542 -4.798 -6.861 1.00 98.62 264 ARG A O 1
ATOM 2117 N N . VAL A 1 265 ? 13.296 -4.055 -4.746 1.00 98.56 265 VAL A N 1
ATOM 2118 C CA . VAL A 1 265 ? 12.023 -4.719 -4.457 1.00 98.56 265 VAL A CA 1
ATOM 2119 C C . VAL A 1 265 ? 10.925 -3.670 -4.374 1.00 98.56 265 VAL A C 1
ATOM 2121 O O . VAL A 1 265 ? 11.027 -2.719 -3.600 1.00 98.56 265 VAL A O 1
ATOM 2124 N N . SER A 1 266 ? 9.884 -3.837 -5.184 1.00 97.50 266 SER A N 1
ATOM 2125 C CA . SER A 1 266 ? 8.660 -3.051 -5.088 1.00 97.50 266 SER A CA 1
ATOM 2126 C C . SER A 1 266 ? 7.996 -3.265 -3.726 1.00 97.50 266 SER A C 1
ATOM 2128 O O . SER A 1 266 ? 7.994 -4.373 -3.183 1.00 97.50 266 SER A O 1
ATOM 2130 N N . SER A 1 267 ? 7.422 -2.201 -3.172 1.00 95.25 267 SER A N 1
ATOM 2131 C CA . SER A 1 267 ? 6.631 -2.250 -1.944 1.00 95.25 267 SER A CA 1
ATOM 2132 C C . SER A 1 267 ? 5.199 -1.821 -2.233 1.00 95.25 267 SER A C 1
ATOM 2134 O O . SER A 1 267 ? 4.970 -0.966 -3.085 1.00 95.25 267 SER A O 1
ATOM 2136 N N . ALA A 1 268 ? 4.245 -2.362 -1.473 1.00 94.25 268 ALA A N 1
ATOM 2137 C CA . ALA A 1 268 ? 2.852 -1.925 -1.515 1.00 94.25 268 ALA A CA 1
ATOM 2138 C C . ALA A 1 268 ? 2.691 -0.430 -1.173 1.00 94.25 268 ALA A C 1
ATOM 2140 O O . ALA A 1 268 ? 1.737 0.200 -1.617 1.00 94.25 268 ALA A O 1
ATOM 2141 N N . TRP A 1 269 ? 3.621 0.143 -0.395 1.00 95.75 269 TRP A N 1
ATOM 2142 C CA . TRP A 1 269 ? 3.649 1.570 -0.072 1.00 95.75 269 TRP A CA 1
ATOM 2143 C C . TRP A 1 269 ? 5.075 2.017 0.280 1.00 95.75 269 TRP A C 1
ATOM 2145 O O . TRP A 1 269 ? 5.676 1.458 1.195 1.00 95.75 269 TRP A O 1
ATOM 2155 N N . ALA A 1 270 ? 5.621 3.022 -0.411 1.00 95.94 270 ALA A N 1
ATOM 2156 C CA . ALA A 1 270 ? 6.966 3.547 -0.155 1.00 95.94 270 ALA A CA 1
ATOM 2157 C C . ALA A 1 270 ? 6.985 5.086 -0.180 1.00 95.94 270 ALA A C 1
ATOM 2159 O O . ALA A 1 270 ? 6.746 5.692 -1.222 1.00 95.94 270 ALA A O 1
ATOM 2160 N N . GLY A 1 271 ? 7.279 5.708 0.964 1.00 92.81 271 GLY A N 1
ATOM 2161 C CA . GLY A 1 271 ? 7.420 7.156 1.132 1.00 92.81 271 GLY A CA 1
ATOM 2162 C C . GLY A 1 271 ? 8.763 7.556 1.753 1.00 92.81 271 GLY A C 1
ATOM 2163 O O . GLY A 1 271 ? 9.615 6.718 2.052 1.00 92.81 271 GLY A O 1
ATOM 2164 N N . GLN A 1 272 ? 8.972 8.860 1.952 1.00 93.81 272 GLN A N 1
ATOM 2165 C CA . GLN A 1 272 ? 10.199 9.405 2.546 1.00 93.81 272 GLN A CA 1
ATOM 2166 C C . GLN A 1 272 ? 10.248 9.131 4.061 1.00 93.81 272 GLN A C 1
ATOM 2168 O O . GLN A 1 272 ? 9.822 9.955 4.864 1.00 93.81 272 GLN A O 1
ATOM 2173 N N . GLY A 1 273 ? 10.753 7.956 4.449 1.00 91.31 273 GLY A N 1
ATOM 2174 C CA . GLY A 1 273 ? 10.881 7.541 5.854 1.00 91.31 273 GLY A CA 1
ATOM 2175 C C . GLY A 1 273 ? 9.648 6.843 6.441 1.00 91.31 273 GLY A C 1
ATOM 2176 O O . GLY A 1 273 ? 9.584 6.637 7.649 1.00 91.31 273 GLY A O 1
ATOM 2177 N N . TYR A 1 274 ? 8.677 6.465 5.608 1.00 93.50 274 TYR A N 1
ATOM 2178 C CA . TYR A 1 274 ? 7.462 5.750 6.007 1.00 93.50 274 TYR A CA 1
ATOM 2179 C C . TYR A 1 274 ? 6.984 4.819 4.881 1.00 93.50 274 TYR A C 1
ATOM 2181 O O . TYR A 1 274 ? 7.387 4.971 3.727 1.00 93.50 274 TYR A O 1
ATOM 2189 N N . GLY A 1 275 ? 6.117 3.859 5.202 1.00 95.50 275 GLY A N 1
ATOM 2190 C CA . GLY A 1 275 ? 5.539 2.916 4.240 1.00 95.50 275 GLY A CA 1
ATOM 2191 C C . GLY A 1 275 ? 5.589 1.468 4.724 1.00 95.50 275 GLY A C 1
ATOM 2192 O O . GLY A 1 275 ? 5.873 1.191 5.889 1.00 95.50 275 GLY A O 1
ATOM 2193 N N . GLY A 1 276 ? 5.304 0.537 3.817 1.00 94.69 276 GLY A N 1
ATOM 2194 C CA . GLY A 1 276 ? 5.447 -0.896 4.043 1.00 94.69 276 GLY A CA 1
ATOM 2195 C C . GLY A 1 276 ? 6.847 -1.375 3.669 1.00 94.69 276 GLY A C 1
ATOM 2196 O O . GLY A 1 276 ? 7.394 -0.983 2.640 1.00 94.69 276 GLY A O 1
ATOM 2197 N N . VAL A 1 277 ? 7.427 -2.262 4.474 1.00 95.38 277 VAL A N 1
ATOM 2198 C CA . VAL A 1 277 ? 8.670 -2.960 4.127 1.00 95.38 277 VAL A CA 1
ATOM 2199 C C . VAL A 1 277 ? 8.493 -4.433 4.438 1.00 95.38 277 VAL A C 1
ATOM 2201 O O . VAL A 1 277 ? 8.326 -4.839 5.584 1.00 95.38 277 VAL A O 1
ATOM 2204 N N . GLN A 1 278 ? 8.538 -5.243 3.392 1.00 95.94 278 GLN A N 1
ATOM 2205 C CA . GLN A 1 278 ? 8.551 -6.693 3.485 1.00 95.94 278 GLN A CA 1
ATOM 2206 C C . GLN A 1 278 ? 9.752 -7.119 2.656 1.00 95.94 278 GLN A C 1
ATOM 2208 O O . GLN A 1 278 ? 9.774 -6.851 1.465 1.00 95.94 278 GLN A O 1
ATOM 2213 N N . ILE A 1 279 ? 10.773 -7.730 3.243 1.00 97.75 279 ILE A N 1
ATOM 2214 C CA . ILE A 1 279 ? 11.962 -8.152 2.487 1.00 97.75 279 ILE A CA 1
ATOM 2215 C C . ILE A 1 279 ? 11.772 -9.616 2.063 1.00 97.75 279 ILE A C 1
ATOM 2217 O O . ILE A 1 279 ? 11.475 -10.432 2.941 1.00 97.75 279 ILE A O 1
ATOM 2221 N N . PRO A 1 280 ? 11.887 -9.961 0.764 1.00 97.69 280 PRO A N 1
ATOM 2222 C CA . PRO A 1 280 ? 11.908 -11.353 0.321 1.00 97.69 280 PRO A CA 1
ATOM 2223 C C . PRO A 1 280 ? 13.038 -12.123 1.011 1.00 97.69 280 PRO A C 1
ATOM 2225 O O . PRO A 1 280 ? 14.153 -11.615 1.151 1.00 97.69 280 PRO A O 1
ATOM 2228 N N . ARG A 1 281 ? 12.756 -13.338 1.468 1.00 97.19 281 ARG A N 1
ATOM 2229 C CA . ARG A 1 281 ? 13.726 -14.199 2.149 1.00 97.19 281 ARG A CA 1
ATOM 2230 C C . ARG A 1 281 ? 14.475 -15.068 1.157 1.00 97.19 281 ARG A C 1
ATOM 2232 O O . ARG A 1 281 ? 13.977 -15.362 0.078 1.00 97.19 281 ARG A O 1
ATOM 2239 N N . VAL A 1 282 ? 15.669 -15.509 1.544 1.00 97.25 282 VAL A N 1
ATOM 2240 C CA . VAL A 1 282 ? 16.429 -16.495 0.768 1.00 97.25 282 VAL A CA 1
ATOM 2241 C C . VAL A 1 282 ? 15.573 -17.749 0.606 1.00 97.25 282 VAL A C 1
ATOM 2243 O O . VAL A 1 282 ? 15.118 -18.320 1.595 1.00 97.25 282 VAL A O 1
ATOM 2246 N N . GLY A 1 283 ? 15.357 -18.164 -0.640 1.00 95.69 283 GLY A N 1
ATOM 2247 C CA . GLY A 1 283 ? 14.460 -19.263 -0.984 1.00 95.69 283 GLY A CA 1
ATOM 2248 C C . GLY A 1 283 ? 13.125 -18.836 -1.593 1.00 95.69 283 GLY A C 1
ATOM 2249 O O . GLY A 1 283 ? 12.566 -19.634 -2.343 1.00 95.69 283 GLY A O 1
ATOM 2250 N N . ASP A 1 284 ? 12.658 -17.610 -1.338 1.00 97.31 284 ASP A N 1
ATOM 2251 C CA . ASP A 1 284 ? 11.395 -17.106 -1.884 1.00 97.31 284 ASP A CA 1
ATOM 2252 C C . ASP A 1 284 ? 11.456 -17.001 -3.415 1.00 97.31 284 ASP A C 1
ATOM 2254 O O . ASP A 1 284 ? 12.499 -16.678 -3.996 1.00 97.31 284 ASP A O 1
ATOM 2258 N N . GLU A 1 285 ? 10.316 -17.229 -4.068 1.00 98.69 285 GLU A N 1
ATOM 2259 C CA . GLU A 1 285 ? 10.139 -16.948 -5.489 1.00 98.69 285 GLU A CA 1
ATOM 2260 C C . GLU A 1 285 ? 9.576 -15.536 -5.685 1.00 98.69 285 GLU A C 1
ATOM 2262 O O . GLU A 1 285 ? 8.575 -15.132 -5.083 1.00 98.69 285 GLU A O 1
ATOM 2267 N N . VAL A 1 286 ? 10.249 -14.766 -6.534 1.00 98.75 286 VAL A N 1
ATOM 2268 C CA . VAL A 1 286 ? 9.911 -13.375 -6.837 1.00 98.75 286 VAL A CA 1
ATOM 2269 C C . VAL A 1 286 ? 9.649 -13.198 -8.323 1.00 98.75 286 VAL A C 1
ATOM 2271 O O . VAL A 1 286 ? 10.252 -13.875 -9.151 1.00 98.75 286 VAL A O 1
ATOM 2274 N N . VAL A 1 287 ? 8.770 -12.254 -8.653 1.00 98.69 287 VAL A N 1
ATOM 2275 C CA . VAL A 1 287 ? 8.514 -11.810 -10.026 1.00 98.69 287 VAL A CA 1
ATOM 2276 C C . VAL A 1 287 ? 9.4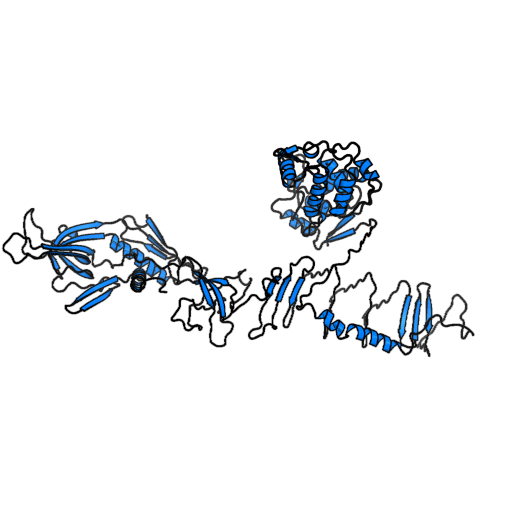25 -10.620 -10.311 1.00 98.69 287 VAL A C 1
ATOM 2278 O O . VAL A 1 287 ? 9.374 -9.617 -9.596 1.00 98.69 287 VAL A O 1
ATOM 2281 N N . VAL A 1 288 ? 10.271 -10.747 -11.325 1.00 98.69 288 VAL A N 1
ATOM 2282 C CA . VAL A 1 288 ? 11.258 -9.762 -11.764 1.00 98.69 288 VAL A CA 1
ATOM 2283 C C . VAL A 1 288 ? 10.834 -9.211 -13.117 1.00 98.69 288 VAL A C 1
ATOM 2285 O O . VAL A 1 288 ? 10.710 -9.956 -14.087 1.00 98.69 288 VAL A O 1
ATOM 2288 N N . ASP A 1 289 ? 10.626 -7.905 -13.171 1.00 98.25 289 ASP A N 1
ATOM 2289 C CA . ASP A 1 289 ? 10.473 -7.143 -14.403 1.00 98.25 289 ASP A CA 1
ATOM 2290 C C . ASP A 1 289 ? 11.782 -6.407 -14.728 1.00 98.25 289 ASP A C 1
ATOM 2292 O O . ASP A 1 289 ? 12.713 -6.372 -13.917 1.00 98.25 289 ASP A O 1
ATOM 2296 N N . PHE A 1 290 ? 11.866 -5.814 -15.910 1.00 97.56 290 PHE A N 1
ATOM 2297 C CA . PHE A 1 290 ? 13.070 -5.171 -16.419 1.00 97.56 290 PHE A CA 1
ATOM 2298 C C . PHE A 1 290 ? 12.730 -3.774 -16.931 1.00 97.56 290 PHE A C 1
ATOM 2300 O O . PHE A 1 290 ? 11.871 -3.600 -17.795 1.00 97.56 290 PHE A O 1
ATOM 2307 N N . ILE A 1 291 ? 13.391 -2.748 -16.394 1.00 96.06 291 ILE A N 1
ATOM 2308 C CA . ILE A 1 291 ? 13.081 -1.351 -16.727 1.00 96.06 291 ILE A CA 1
ATOM 2309 C C . ILE A 1 291 ? 13.323 -1.122 -18.225 1.00 96.06 291 ILE A C 1
ATOM 2311 O O . ILE A 1 291 ? 14.423 -1.354 -18.718 1.00 96.06 291 ILE A O 1
ATOM 2315 N N . ASN A 1 292 ? 12.296 -0.652 -18.942 1.00 94.62 292 ASN A N 1
ATOM 2316 C CA . ASN A 1 292 ? 12.303 -0.498 -20.406 1.00 94.62 292 ASN A CA 1
ATOM 2317 C C . ASN A 1 292 ? 12.579 -1.810 -21.178 1.00 94.62 292 ASN A C 1
ATOM 2319 O O . ASN A 1 292 ? 13.065 -1.790 -22.308 1.00 94.62 292 ASN A O 1
ATOM 2323 N N . GLY A 1 293 ? 12.310 -2.958 -20.551 1.00 95.75 293 GLY A N 1
ATOM 2324 C CA . GLY A 1 293 ? 12.638 -4.277 -21.081 1.00 95.75 293 GLY A CA 1
ATOM 2325 C C . GLY A 1 293 ? 14.136 -4.590 -21.099 1.00 95.75 293 GLY A C 1
ATOM 2326 O O . GLY A 1 293 ? 14.498 -5.644 -21.614 1.00 95.75 293 GLY A O 1
ATOM 2327 N N . ASP A 1 294 ? 15.002 -3.725 -20.557 1.00 95.88 294 ASP A N 1
ATOM 2328 C CA . ASP A 1 294 ? 16.457 -3.892 -20.591 1.00 95.88 294 ASP A CA 1
ATOM 2329 C C . ASP A 1 294 ? 16.905 -5.009 -19.629 1.00 95.88 294 ASP A C 1
ATOM 2331 O O . ASP A 1 294 ? 16.776 -4.845 -18.408 1.00 95.88 294 ASP A O 1
ATOM 2335 N N . PRO A 1 295 ? 17.455 -6.131 -20.135 1.00 96.12 295 PRO A N 1
ATOM 2336 C CA . PRO A 1 295 ? 17.861 -7.262 -19.309 1.00 96.12 295 PRO A CA 1
ATOM 2337 C C . PRO A 1 295 ? 18.898 -6.899 -18.223 1.00 96.12 295 PRO A C 1
ATOM 2339 O O . PRO A 1 295 ? 19.003 -7.597 -17.215 1.00 96.12 295 PRO A O 1
ATOM 2342 N N . ASP A 1 296 ? 19.625 -5.787 -18.382 1.00 96.12 296 ASP A N 1
ATOM 2343 C CA . ASP A 1 296 ? 20.596 -5.282 -17.402 1.00 96.12 296 ASP A CA 1
ATOM 2344 C C . ASP A 1 296 ? 19.975 -4.478 -16.244 1.00 96.12 296 ASP A C 1
ATOM 2346 O O . ASP A 1 296 ? 20.674 -4.087 -15.302 1.00 96.12 296 ASP A O 1
ATOM 2350 N N . ARG A 1 297 ? 18.656 -4.242 -16.267 1.00 96.62 297 ARG A N 1
ATOM 2351 C CA . ARG A 1 297 ? 17.947 -3.389 -15.298 1.00 96.62 297 ARG A CA 1
ATOM 2352 C C . ARG A 1 297 ? 16.786 -4.111 -14.601 1.00 96.62 297 ARG A C 1
ATOM 2354 O O . ARG A 1 297 ? 15.638 -3.670 -14.718 1.00 96.62 297 ARG A O 1
ATOM 2361 N N . PRO A 1 298 ? 17.055 -5.193 -13.846 1.00 98.00 298 PRO A N 1
ATOM 2362 C CA . PRO A 1 298 ? 16.015 -5.934 -13.145 1.00 98.00 298 PRO A CA 1
ATOM 2363 C C . PRO A 1 298 ? 15.409 -5.137 -11.979 1.00 98.00 298 PRO A C 1
ATOM 2365 O O . PRO A 1 298 ? 16.097 -4.409 -11.255 1.00 98.00 298 PRO A O 1
ATOM 2368 N N . ILE A 1 299 ? 14.118 -5.348 -11.740 1.00 98.50 299 ILE A N 1
ATOM 2369 C CA . ILE A 1 299 ? 13.365 -4.859 -10.587 1.00 98.50 299 ILE A CA 1
ATOM 2370 C C . ILE A 1 299 ? 12.329 -5.908 -10.168 1.00 98.50 299 ILE A C 1
ATOM 2372 O O . ILE A 1 299 ? 11.573 -6.420 -10.983 1.00 98.50 299 ILE A O 1
ATOM 2376 N N . ILE A 1 300 ? 12.279 -6.255 -8.885 1.00 98.75 300 ILE A N 1
ATOM 2377 C CA . ILE A 1 300 ? 11.275 -7.185 -8.361 1.00 98.75 300 ILE A CA 1
ATOM 2378 C C . ILE A 1 300 ? 9.956 -6.435 -8.198 1.00 98.75 300 ILE A C 1
ATOM 2380 O O . ILE A 1 300 ? 9.881 -5.464 -7.445 1.00 98.75 300 ILE A O 1
ATOM 2384 N N . THR A 1 301 ? 8.910 -6.899 -8.870 1.00 98.25 301 THR A N 1
ATOM 2385 C CA . THR A 1 301 ? 7.580 -6.271 -8.894 1.00 98.25 301 THR A CA 1
ATOM 2386 C C . THR A 1 301 ? 6.524 -7.077 -8.148 1.00 98.25 301 THR A C 1
ATOM 2388 O O . THR A 1 301 ? 5.480 -6.531 -7.801 1.00 98.25 301 THR A O 1
ATOM 2391 N N . GLY A 1 302 ? 6.800 -8.345 -7.834 1.00 97.50 302 GLY A N 1
ATOM 2392 C CA . GLY A 1 302 ? 5.840 -9.214 -7.163 1.00 97.50 302 GLY A CA 1
ATOM 2393 C C . GLY A 1 302 ? 6.464 -10.435 -6.498 1.00 97.50 302 GLY A C 1
ATOM 2394 O O . GLY A 1 302 ? 7.681 -10.632 -6.500 1.00 97.50 302 GLY A O 1
ATOM 2395 N N . ARG A 1 303 ? 5.598 -11.256 -5.906 1.00 97.44 303 ARG A N 1
ATOM 2396 C CA . ARG A 1 303 ? 5.929 -12.528 -5.251 1.00 97.44 303 ARG A CA 1
ATOM 2397 C C . ARG A 1 303 ? 4.855 -13.536 -5.572 1.00 97.44 303 ARG A C 1
ATOM 2399 O O . ARG A 1 303 ? 3.695 -13.160 -5.731 1.00 97.44 303 ARG A O 1
ATOM 2406 N N . VAL A 1 304 ? 5.247 -14.797 -5.612 1.00 98.00 304 VAL A N 1
ATOM 2407 C CA . VAL A 1 304 ? 4.332 -15.903 -5.868 1.00 98.00 304 VAL A CA 1
ATOM 2408 C C . VAL A 1 304 ? 4.628 -17.046 -4.907 1.00 98.00 304 VAL A C 1
ATOM 2410 O O . VAL A 1 304 ? 5.769 -17.246 -4.492 1.00 98.00 304 VAL A O 1
ATOM 2413 N N . TYR A 1 305 ? 3.576 -17.764 -4.525 1.00 97.88 305 TYR A N 1
ATOM 2414 C CA . TYR A 1 305 ? 3.694 -19.040 -3.827 1.00 97.88 305 TYR A CA 1
ATOM 2415 C C . TYR A 1 305 ? 3.924 -20.167 -4.843 1.00 97.88 305 TYR A C 1
ATOM 2417 O O . TYR A 1 305 ? 3.545 -20.043 -6.008 1.00 97.88 305 TYR A O 1
ATOM 2425 N N . ASN A 1 306 ? 4.517 -21.267 -4.388 1.00 96.75 306 ASN A N 1
ATOM 2426 C CA . ASN A 1 306 ? 4.755 -22.484 -5.167 1.00 96.75 306 ASN A CA 1
ATOM 2427 C C . ASN A 1 306 ? 4.729 -23.711 -4.233 1.00 96.75 306 ASN A C 1
ATOM 2429 O O . ASN A 1 306 ? 4.566 -23.562 -3.025 1.00 96.75 306 ASN A O 1
ATOM 2433 N N . ASP A 1 307 ? 4.930 -24.920 -4.756 1.00 94.81 307 ASP A N 1
ATOM 2434 C CA . ASP A 1 307 ? 4.842 -26.153 -3.953 1.00 94.81 307 ASP A CA 1
ATOM 2435 C C . ASP A 1 307 ? 5.875 -26.245 -2.814 1.00 94.81 307 ASP A C 1
ATOM 2437 O O . ASP A 1 307 ? 5.643 -26.930 -1.818 1.00 94.81 307 ASP A O 1
ATOM 2441 N N . ALA A 1 308 ? 7.011 -25.549 -2.924 1.00 93.06 308 ALA A N 1
ATOM 2442 C CA . ALA A 1 308 ? 8.004 -25.473 -1.851 1.00 93.06 308 ALA A CA 1
ATOM 2443 C C . ALA A 1 308 ? 7.668 -24.388 -0.810 1.00 93.06 308 ALA A C 1
ATOM 2445 O O . ALA A 1 308 ? 8.112 -24.468 0.337 1.00 93.06 308 ALA A O 1
ATOM 2446 N N . SER A 1 309 ? 6.876 -23.394 -1.207 1.00 92.62 309 SER A N 1
ATOM 2447 C CA . SER A 1 309 ? 6.488 -22.230 -0.418 1.00 92.62 309 SER A CA 1
ATOM 2448 C C . SER A 1 309 ? 4.987 -22.016 -0.567 1.00 92.62 309 SER A C 1
ATOM 2450 O O . SER A 1 309 ? 4.552 -21.175 -1.351 1.00 92.62 309 SER A O 1
ATOM 2452 N N . MET A 1 310 ? 4.193 -22.804 0.158 1.00 94.62 310 MET A N 1
ATOM 2453 C CA . MET A 1 310 ? 2.731 -22.729 0.108 1.00 94.62 310 MET A CA 1
ATOM 2454 C C . MET A 1 310 ? 2.180 -21.501 0.859 1.00 94.62 310 MET A C 1
ATOM 2456 O O . MET A 1 310 ? 2.822 -21.014 1.798 1.00 94.62 310 MET A O 1
ATOM 2460 N N . PRO A 1 311 ? 0.975 -21.013 0.499 1.00 94.94 311 PRO A N 1
ATOM 2461 C CA . PRO A 1 311 ? 0.276 -19.976 1.254 1.00 94.94 311 PRO A CA 1
ATOM 2462 C C . PRO A 1 311 ? 0.100 -20.345 2.741 1.00 94.94 311 PRO A C 1
ATOM 2464 O O . PRO A 1 311 ? -0.027 -21.526 3.068 1.00 94.94 311 PRO A O 1
ATOM 2467 N N . PRO A 1 312 ? 0.040 -19.360 3.661 1.00 92.75 312 PRO A N 1
ATOM 2468 C CA . PRO A 1 312 ? -0.024 -19.617 5.105 1.00 92.75 312 PRO A CA 1
ATOM 2469 C C . PRO A 1 312 ? -1.347 -20.241 5.577 1.00 92.75 312 PRO A C 1
ATOM 2471 O O . PRO A 1 312 ? -1.413 -20.739 6.700 1.00 92.75 312 PRO A O 1
ATOM 2474 N N . TRP A 1 313 ? -2.392 -20.230 4.743 1.00 93.06 313 TRP A N 1
ATOM 2475 C CA . TRP A 1 313 ? -3.686 -20.848 5.033 1.00 93.06 313 TRP A CA 1
ATOM 2476 C C . TRP A 1 313 ? -3.970 -21.980 4.046 1.00 93.06 313 TRP A C 1
ATOM 2478 O O . TRP A 1 313 ? -3.604 -21.908 2.873 1.00 93.06 313 TRP A O 1
ATOM 2488 N N . ALA A 1 314 ? -4.652 -23.023 4.520 1.00 93.00 314 ALA A N 1
ATOM 2489 C CA . ALA A 1 314 ? -4.963 -24.206 3.724 1.00 93.00 314 ALA A CA 1
ATOM 2490 C C . ALA A 1 314 ? -6.018 -23.895 2.646 1.00 93.00 314 ALA A C 1
ATOM 2492 O O . ALA A 1 314 ? -7.225 -23.938 2.897 1.00 93.00 314 ALA A O 1
ATOM 2493 N N . LEU A 1 315 ? -5.567 -23.570 1.437 1.00 94.88 315 LEU A N 1
ATOM 2494 C CA . LEU A 1 315 ? -6.430 -23.329 0.281 1.00 94.88 315 LEU A CA 1
ATOM 2495 C C . LEU A 1 315 ? -6.794 -24.645 -0.435 1.00 94.88 315 LEU A C 1
ATOM 2497 O O . LEU A 1 315 ? -5.983 -25.570 -0.451 1.00 94.88 315 LEU A O 1
ATOM 2501 N N . PRO A 1 316 ? -8.009 -24.753 -1.017 1.00 96.62 316 PRO A N 1
ATOM 2502 C CA . PRO A 1 316 ? -9.047 -23.717 -1.125 1.00 96.62 316 PRO A CA 1
ATOM 2503 C C . PRO A 1 316 ? -9.968 -23.604 0.105 1.00 96.62 316 PRO A C 1
ATOM 2505 O O . PRO A 1 316 ? -10.855 -22.757 0.121 1.00 96.62 316 PRO A O 1
ATOM 2508 N N . ALA A 1 317 ? -9.790 -24.435 1.139 1.00 96.81 317 ALA A N 1
ATOM 2509 C CA . ALA A 1 317 ? -10.701 -24.476 2.289 1.00 96.81 317 ALA A CA 1
ATOM 2510 C C . ALA A 1 317 ? -10.782 -23.139 3.056 1.00 96.81 317 ALA A C 1
ATOM 2512 O O . ALA A 1 317 ? -11.837 -22.801 3.587 1.00 96.81 317 ALA A O 1
ATOM 2513 N N . ALA A 1 318 ? -9.690 -22.373 3.078 1.00 96.50 318 ALA A N 1
ATOM 2514 C CA . ALA A 1 318 ? -9.585 -21.058 3.709 1.00 96.50 318 ALA A CA 1
ATOM 2515 C C . ALA A 1 318 ? -9.752 -19.881 2.722 1.00 96.50 318 ALA A C 1
ATOM 2517 O O . ALA A 1 318 ? -9.171 -18.822 2.933 1.00 96.50 318 ALA A O 1
ATOM 2518 N N . ALA A 1 319 ? -10.510 -20.045 1.631 1.00 97.50 319 ALA A N 1
ATOM 2519 C CA . ALA A 1 319 ? -10.648 -19.014 0.590 1.00 97.50 319 ALA A CA 1
ATOM 2520 C C . ALA A 1 319 ? -11.251 -17.676 1.071 1.00 97.50 319 ALA A C 1
ATOM 2522 O O . ALA A 1 319 ? -11.075 -16.663 0.403 1.00 97.50 319 ALA A O 1
ATOM 2523 N N . THR A 1 320 ? -11.950 -17.662 2.209 1.00 97.62 320 THR A N 1
ATOM 2524 C CA . THR A 1 320 ? -12.516 -16.456 2.842 1.00 97.62 320 THR A CA 1
ATOM 2525 C C . THR A 1 320 ? -11.560 -15.778 3.828 1.00 97.62 320 THR A C 1
ATOM 2527 O O . THR A 1 320 ? -11.929 -14.786 4.450 1.00 97.62 320 THR A O 1
ATOM 2530 N N . GLN A 1 321 ? -10.343 -16.306 3.999 1.00 97.75 321 GLN A N 1
ATOM 2531 C CA . GLN A 1 321 ? -9.337 -15.737 4.892 1.00 97.75 321 GLN A CA 1
ATOM 2532 C C . GLN A 1 321 ? -8.351 -14.865 4.127 1.00 97.75 321 GLN A C 1
ATOM 2534 O O . GLN A 1 321 ? -7.860 -15.232 3.059 1.00 97.75 321 GLN A O 1
ATOM 2539 N N . MET A 1 322 ? -7.994 -13.735 4.731 1.00 97.00 322 MET A N 1
ATOM 2540 C CA . MET A 1 322 ? -6.958 -12.841 4.226 1.00 97.00 322 MET A CA 1
ATOM 2541 C C . MET A 1 322 ? -6.146 -12.229 5.362 1.00 97.00 322 MET A C 1
ATOM 2543 O O . MET A 1 322 ? -6.586 -12.187 6.511 1.00 97.00 322 MET A O 1
ATOM 2547 N N . GLY A 1 323 ? -4.952 -11.724 5.054 1.00 96.50 323 GLY A N 1
ATOM 2548 C CA . GLY A 1 323 ? -4.159 -10.977 6.022 1.00 96.50 323 GLY A CA 1
ATOM 2549 C C . GLY A 1 323 ? -2.654 -11.098 5.834 1.00 96.50 323 GLY A C 1
ATOM 2550 O O . GLY A 1 323 ? -2.155 -11.345 4.739 1.00 96.50 323 GLY A O 1
ATOM 2551 N N . PHE A 1 324 ? -1.930 -10.925 6.934 1.00 95.94 324 PHE A N 1
ATOM 2552 C CA . PHE A 1 324 ? -0.477 -10.983 6.991 1.00 95.94 324 PHE A CA 1
ATOM 2553 C C . PHE A 1 324 ? -0.049 -11.973 8.067 1.00 95.94 324 PHE A C 1
ATOM 2555 O O . PHE A 1 324 ? -0.507 -11.897 9.205 1.00 95.94 324 PHE A O 1
ATOM 2562 N N . MET A 1 325 ? 0.871 -12.869 7.719 1.00 96.31 325 MET A N 1
ATOM 2563 C CA . MET A 1 325 ? 1.525 -13.767 8.665 1.00 96.31 325 MET A CA 1
ATOM 2564 C C . MET A 1 325 ? 3.035 -13.665 8.478 1.00 96.31 325 MET A C 1
ATOM 2566 O O . MET A 1 325 ? 3.552 -13.860 7.379 1.00 96.31 325 MET A O 1
ATOM 2570 N N . SER A 1 326 ? 3.741 -13.329 9.553 1.00 96.12 326 SER A N 1
ATOM 2571 C CA . SER A 1 326 ? 5.199 -13.299 9.580 1.00 96.12 326 SER A CA 1
ATOM 2572 C C . SER A 1 326 ? 5.763 -14.603 10.146 1.00 96.12 326 SER A C 1
ATOM 2574 O O . SER A 1 326 ? 5.035 -15.484 10.595 1.00 96.12 326 SER A O 1
ATOM 2576 N N . ARG A 1 327 ? 7.089 -14.728 10.123 1.00 95.12 327 ARG A N 1
ATOM 2577 C CA . ARG A 1 327 ? 7.813 -15.871 10.680 1.00 95.12 327 ARG A CA 1
ATOM 2578 C C . ARG A 1 327 ? 9.024 -15.366 11.441 1.00 95.12 327 ARG A C 1
ATOM 2580 O O . ARG A 1 327 ? 9.822 -14.621 10.863 1.00 95.12 327 ARG A O 1
ATOM 2587 N N . SER A 1 328 ? 9.215 -15.788 12.685 1.00 96.25 328 SER A N 1
ATOM 2588 C CA . SER A 1 328 ? 10.459 -15.504 13.416 1.00 96.25 328 SER A CA 1
ATOM 2589 C C . SER A 1 328 ? 11.680 -15.978 12.612 1.00 96.25 328 SER A C 1
ATOM 2591 O O . SER A 1 328 ? 11.621 -17.005 11.933 1.00 96.25 328 SER A O 1
ATOM 2593 N N . LYS A 1 329 ? 12.793 -15.229 12.623 1.00 93.25 329 LYS A N 1
ATOM 2594 C CA . LYS A 1 329 ? 14.024 -15.649 11.923 1.00 93.25 329 LYS A CA 1
ATOM 2595 C C . LYS A 1 329 ? 14.511 -16.965 12.546 1.00 93.25 329 LYS A C 1
ATOM 2597 O O . LYS A 1 329 ? 14.792 -16.995 13.737 1.00 93.25 329 LYS A O 1
ATOM 2602 N N . GLY A 1 330 ? 14.567 -18.039 11.754 1.00 87.88 330 GLY A N 1
ATOM 2603 C CA . GLY A 1 330 ? 14.897 -19.389 12.238 1.00 87.88 330 GLY A CA 1
ATOM 2604 C C . GLY A 1 330 ? 13.787 -20.090 13.038 1.00 87.88 330 GLY A C 1
ATOM 2605 O O . GLY A 1 330 ? 14.044 -21.136 13.623 1.00 87.88 330 GLY A O 1
ATOM 2606 N N . GLY A 1 331 ? 12.576 -19.524 13.089 1.00 88.25 331 GLY A N 1
ATOM 2607 C CA . GLY A 1 331 ? 11.428 -20.116 13.779 1.00 88.25 331 GLY A CA 1
ATOM 2608 C C . GLY A 1 331 ? 10.674 -21.151 12.940 1.00 88.25 331 GLY A C 1
ATOM 2609 O O . GLY A 1 331 ? 10.848 -21.240 11.724 1.00 88.25 331 GLY A O 1
ATOM 2610 N N . SER A 1 332 ? 9.798 -21.902 13.605 1.00 88.88 332 SER A N 1
ATOM 2611 C CA . SER A 1 332 ? 8.905 -22.897 12.998 1.00 88.88 332 SER A CA 1
ATOM 2612 C C . SER A 1 332 ? 7.555 -22.292 12.598 1.00 88.88 332 SER A C 1
ATOM 2614 O O . SER A 1 332 ? 7.333 -21.095 12.801 1.00 88.88 332 SER A O 1
ATOM 2616 N N . VAL A 1 333 ? 6.639 -23.124 12.077 1.00 85.06 333 VAL A N 1
ATOM 2617 C CA . VAL A 1 333 ? 5.260 -22.737 11.724 1.00 85.06 333 VAL A CA 1
ATOM 2618 C C . VAL A 1 333 ? 4.451 -22.141 12.883 1.00 85.06 333 VAL A C 1
ATOM 2620 O O . VAL A 1 333 ? 3.550 -21.339 12.632 1.00 85.06 333 VAL A O 1
ATOM 2623 N N . ASP A 1 334 ? 4.863 -22.405 14.119 1.00 90.25 334 ASP A N 1
ATOM 2624 C CA . ASP A 1 334 ? 4.195 -21.908 15.320 1.00 90.25 334 ASP A CA 1
ATOM 2625 C C . ASP A 1 334 ? 4.708 -20.531 15.772 1.00 90.25 334 ASP A C 1
ATOM 2627 O O . ASP A 1 334 ? 4.057 -19.871 16.572 1.00 90.25 334 ASP A O 1
ATOM 2631 N N . ASN A 1 335 ? 5.849 -20.065 15.242 1.00 96.44 335 ASN A N 1
ATOM 2632 C CA . ASN A 1 335 ? 6.484 -18.814 15.672 1.00 96.44 335 ASN A CA 1
ATOM 2633 C C . ASN A 1 335 ? 6.175 -17.660 14.707 1.00 96.44 335 ASN A C 1
ATOM 2635 O O . ASN A 1 335 ? 6.921 -17.435 13.741 1.00 96.44 335 ASN A O 1
ATOM 2639 N N . ALA A 1 336 ? 5.079 -16.940 14.948 1.00 96.38 336 ALA A N 1
ATOM 2640 C CA . ALA A 1 336 ? 4.546 -15.949 14.012 1.00 96.38 336 ALA A CA 1
ATOM 2641 C C . ALA A 1 336 ? 3.852 -14.765 14.698 1.00 96.38 336 ALA A C 1
ATOM 2643 O O . ALA A 1 336 ? 3.138 -14.925 15.686 1.00 96.38 336 ALA A O 1
ATOM 2644 N N . ASN A 1 337 ? 3.982 -13.581 14.087 1.00 97.94 337 ASN A N 1
ATOM 2645 C CA . ASN A 1 337 ? 3.019 -12.494 14.278 1.00 97.94 337 ASN A CA 1
ATOM 2646 C C . ASN A 1 337 ? 1.995 -12.552 13.143 1.00 97.94 337 ASN A C 1
ATOM 2648 O O . ASN A 1 337 ? 2.383 -12.783 11.993 1.00 97.94 337 ASN A O 1
ATOM 2652 N N . ALA A 1 338 ? 0.722 -12.306 13.439 1.00 97.00 338 ALA A N 1
ATOM 2653 C CA . ALA A 1 338 ? -0.332 -12.369 12.437 1.00 97.00 338 ALA A CA 1
ATOM 2654 C C . ALA A 1 338 ? -1.412 -11.301 12.636 1.00 97.00 338 ALA A C 1
ATOM 2656 O O . ALA A 1 338 ? -1.767 -10.953 13.760 1.00 97.00 338 ALA A O 1
ATOM 2657 N N . LEU A 1 339 ? -1.953 -10.837 11.513 1.00 98.06 339 LEU A N 1
ATOM 2658 C CA . LEU A 1 339 ? -3.210 -10.106 11.412 1.00 98.06 339 LEU A CA 1
ATOM 2659 C C . LEU A 1 339 ? -4.040 -10.819 10.348 1.00 98.06 339 LEU A C 1
ATOM 2661 O O . LEU A 1 339 ? -3.635 -10.834 9.187 1.00 98.06 339 LEU A O 1
ATOM 2665 N N . ARG A 1 340 ? -5.166 -11.417 10.732 1.00 97.75 340 ARG A N 1
ATOM 2666 C CA . ARG A 1 340 ? -6.053 -12.148 9.821 1.00 97.75 340 ARG A CA 1
ATOM 2667 C C . ARG A 1 340 ? -7.480 -11.629 9.922 1.00 97.75 340 ARG A C 1
ATOM 2669 O O . ARG A 1 340 ? -7.980 -11.429 11.026 1.00 97.75 340 ARG A O 1
ATOM 2676 N N . PHE A 1 341 ? -8.124 -11.518 8.772 1.00 98.38 341 PHE A N 1
ATOM 2677 C CA . PHE A 1 341 ? -9.551 -11.291 8.603 1.00 98.38 341 PHE A CA 1
ATOM 2678 C C . PHE A 1 341 ? -10.182 -12.573 8.044 1.00 98.38 341 PHE A C 1
ATOM 2680 O O . PHE A 1 341 ? -9.638 -13.187 7.125 1.00 98.38 341 PHE A O 1
ATOM 2687 N N . GLU A 1 342 ? -11.276 -13.010 8.651 1.00 98.12 342 GLU A N 1
ATOM 2688 C CA . GLU A 1 342 ? -12.148 -14.084 8.179 1.00 98.12 342 GLU A CA 1
ATOM 2689 C C . GLU A 1 342 ? -13.472 -13.455 7.752 1.00 98.12 342 GLU A C 1
ATOM 2691 O O . GLU A 1 342 ? -14.152 -12.862 8.589 1.00 98.12 342 GLU A O 1
ATOM 2696 N N . ASP A 1 343 ? -13.823 -13.616 6.476 1.00 98.19 343 ASP A N 1
ATOM 2697 C CA . ASP A 1 343 ? -15.024 -13.033 5.864 1.00 98.19 343 ASP A CA 1
ATOM 2698 C C . ASP A 1 343 ? -16.146 -14.063 5.656 1.00 98.19 343 ASP A C 1
ATOM 2700 O O . ASP A 1 343 ? -17.122 -13.831 4.935 1.00 98.19 343 ASP A O 1
ATOM 2704 N N . LYS A 1 344 ? -16.031 -15.247 6.266 1.00 97.44 344 LYS A N 1
ATOM 2705 C CA . LYS A 1 344 ? -17.110 -16.231 6.261 1.00 97.44 344 LYS A CA 1
ATOM 2706 C C . LYS A 1 344 ? -18.320 -15.700 7.033 1.00 97.44 344 LYS A C 1
ATOM 2708 O O . LYS A 1 344 ? -18.288 -15.602 8.256 1.00 97.44 344 LYS A O 1
ATOM 2713 N N . ALA A 1 345 ? -19.412 -15.462 6.307 1.00 97.12 345 ALA A N 1
ATOM 2714 C CA . ALA A 1 345 ? -20.663 -14.939 6.852 1.00 97.12 345 ALA A CA 1
ATOM 2715 C C . ALA A 1 345 ? -21.158 -15.706 8.095 1.00 97.12 345 ALA A C 1
ATOM 2717 O O . ALA A 1 345 ? -21.308 -16.933 8.063 1.00 97.12 345 ALA A O 1
ATOM 2718 N N . GLY A 1 346 ? -21.438 -14.974 9.176 1.00 95.81 346 GLY A N 1
ATOM 2719 C CA . GLY A 1 346 ? -21.878 -15.513 10.469 1.00 95.81 346 GLY A CA 1
ATOM 2720 C C . GLY A 1 346 ? -20.765 -16.140 11.318 1.00 95.81 346 GLY A C 1
ATOM 2721 O O . GLY A 1 346 ? -21.046 -16.690 12.384 1.00 95.81 346 GLY A O 1
ATOM 2722 N N . ALA A 1 347 ? -19.521 -16.092 10.847 1.00 97.12 347 ALA A N 1
ATOM 2723 C CA . ALA A 1 347 ? -18.324 -16.561 11.536 1.00 97.12 347 ALA A CA 1
ATOM 2724 C C . ALA A 1 347 ? -17.145 -15.591 11.330 1.00 97.12 347 ALA A C 1
ATOM 2726 O O . ALA A 1 347 ? -15.986 -16.008 11.395 1.00 97.12 347 ALA A O 1
ATOM 2727 N N . GLU A 1 348 ? -17.445 -14.317 11.065 1.00 98.12 348 GLU A N 1
ATOM 2728 C CA . GLU A 1 348 ? -16.458 -13.285 10.793 1.00 98.12 348 GLU A CA 1
ATOM 2729 C C . GLU A 1 348 ? -15.529 -13.099 11.994 1.00 98.12 348 GLU A C 1
ATOM 2731 O O . GLU A 1 348 ? -15.951 -13.118 13.157 1.00 98.12 348 GLU A O 1
ATOM 2736 N N . GLN A 1 349 ? -14.239 -12.916 11.723 1.00 98.06 349 GLN A N 1
ATOM 2737 C CA . GLN A 1 349 ? -13.248 -12.776 12.783 1.00 98.06 349 GLN A CA 1
ATOM 2738 C C . GLN A 1 349 ? -12.083 -11.891 12.360 1.00 98.06 349 GLN A C 1
ATOM 2740 O O . GLN A 1 349 ? -11.454 -12.115 11.330 1.00 98.06 349 GLN A O 1
ATOM 2745 N N . VAL A 1 350 ? -11.713 -10.964 13.244 1.00 98.25 350 VAL A N 1
ATOM 2746 C CA . VAL A 1 350 ? -10.382 -10.353 13.240 1.00 98.25 350 VAL A CA 1
ATOM 2747 C C . VAL A 1 350 ? -9.528 -11.073 14.273 1.00 98.25 350 VAL A C 1
ATOM 2749 O O . VAL A 1 350 ? -9.880 -11.137 15.451 1.00 98.25 350 VAL A O 1
ATOM 2752 N N . TRP A 1 351 ? -8.406 -11.630 13.832 1.00 97.31 351 TRP A N 1
ATOM 2753 C CA . TRP A 1 351 ? -7.443 -12.300 14.693 1.00 97.31 351 TRP A CA 1
ATOM 2754 C C . TRP A 1 351 ? -6.104 -11.574 14.652 1.00 97.31 351 TRP A C 1
ATOM 2756 O O . TRP A 1 351 ? -5.507 -11.407 13.587 1.00 97.31 351 TRP A O 1
ATOM 2766 N N . ILE A 1 352 ? -5.642 -11.152 15.827 1.00 98.00 352 ILE A N 1
ATOM 2767 C CA . ILE A 1 352 ? -4.350 -10.500 16.029 1.00 98.00 352 ILE A CA 1
ATOM 2768 C C . ILE A 1 352 ? -3.525 -11.405 16.938 1.00 98.00 352 ILE A C 1
ATOM 2770 O O . ILE A 1 352 ? -3.927 -11.680 18.068 1.00 98.00 352 ILE A O 1
ATOM 2774 N N . GLN A 1 353 ? -2.372 -11.854 16.446 1.00 96.94 353 GLN A N 1
ATOM 2775 C CA . GLN A 1 353 ? -1.397 -12.612 17.223 1.00 96.94 353 GLN A CA 1
ATOM 2776 C C . GLN A 1 353 ? -0.069 -11.861 17.273 1.00 96.94 353 GLN A C 1
ATOM 2778 O O . GLN A 1 353 ? 0.508 -11.524 16.237 1.00 96.94 353 GLN A O 1
ATOM 2783 N N . ALA A 1 354 ? 0.445 -11.687 18.489 1.00 98.06 354 ALA A N 1
ATOM 2784 C CA . ALA A 1 354 ? 1.825 -11.308 18.742 1.00 98.06 354 ALA A CA 1
ATOM 2785 C C . ALA A 1 354 ? 2.572 -12.507 19.341 1.00 98.06 354 ALA A C 1
ATOM 2787 O O . ALA A 1 354 ? 2.160 -13.040 20.367 1.00 98.06 354 ALA A O 1
ATOM 2788 N N . GLU A 1 355 ? 3.683 -12.909 18.721 1.00 97.44 355 GLU A N 1
ATOM 2789 C CA . GLU A 1 355 ? 4.523 -14.030 19.178 1.00 97.44 355 GLU A CA 1
ATOM 2790 C C . GLU A 1 355 ? 5.122 -13.773 20.569 1.00 97.44 355 GLU A C 1
ATOM 2792 O O . GLU A 1 355 ? 5.389 -14.700 21.331 1.00 97.44 355 GLU A O 1
ATOM 2797 N N . ARG A 1 356 ? 5.387 -12.501 20.895 1.00 96.88 356 ARG A N 1
ATOM 2798 C CA . ARG A 1 356 ? 6.081 -12.117 22.128 1.00 96.88 356 ARG A CA 1
ATOM 2799 C C . ARG A 1 356 ? 5.425 -10.932 22.833 1.00 96.88 356 ARG A C 1
ATOM 2801 O O . ARG A 1 356 ? 4.603 -11.134 23.717 1.00 96.88 356 ARG A O 1
ATOM 2808 N N . ASN A 1 357 ? 5.813 -9.711 22.474 1.00 98.19 357 ASN A N 1
ATOM 2809 C CA . ASN A 1 357 ? 5.271 -8.489 23.064 1.00 98.19 357 ASN A CA 1
ATOM 2810 C C . ASN A 1 357 ? 4.269 -7.861 22.090 1.00 98.19 357 ASN A C 1
ATOM 2812 O O . ASN A 1 357 ? 4.520 -7.847 20.884 1.00 98.19 357 ASN A O 1
ATOM 2816 N N . MET A 1 358 ? 3.177 -7.314 22.621 1.00 98.19 358 MET A N 1
ATOM 2817 C CA . MET A 1 358 ? 2.256 -6.442 21.896 1.00 98.19 358 MET A CA 1
ATOM 2818 C C . MET A 1 358 ? 2.231 -5.092 22.608 1.00 98.19 358 MET A C 1
ATOM 2820 O O . MET A 1 358 ? 1.720 -4.996 23.720 1.00 98.19 358 MET A O 1
ATOM 2824 N N . ASP A 1 359 ? 2.789 -4.071 21.962 1.00 98.19 359 ASP A N 1
ATOM 2825 C CA . ASP A 1 359 ? 2.823 -2.705 22.479 1.00 98.19 359 ASP A CA 1
ATOM 2826 C C . ASP A 1 359 ? 1.849 -1.831 21.679 1.00 98.19 359 ASP A C 1
ATOM 2828 O O . ASP A 1 359 ? 1.978 -1.697 20.460 1.00 98.19 359 ASP A O 1
ATOM 2832 N N . THR A 1 360 ? 0.892 -1.206 22.366 1.00 97.75 360 THR A N 1
ATOM 2833 C CA . THR A 1 360 ? -0.082 -0.277 21.772 1.00 97.75 360 THR A CA 1
ATOM 2834 C C . THR A 1 360 ? 0.170 1.124 22.326 1.00 97.75 360 THR A C 1
ATOM 2836 O O . THR A 1 360 ? 0.149 1.325 23.538 1.00 97.75 360 THR A O 1
ATOM 2839 N N . SER A 1 361 ? 0.405 2.112 21.454 1.00 97.56 361 SER A N 1
ATOM 2840 C CA . SER A 1 361 ? 0.536 3.522 21.848 1.00 97.56 361 SER A CA 1
ATOM 2841 C C . SER A 1 361 ? -0.471 4.374 21.086 1.00 97.56 361 SER A C 1
ATOM 2843 O O . SER A 1 361 ? -0.309 4.621 19.892 1.00 97.56 361 SER A O 1
ATOM 2845 N N . VAL A 1 362 ? -1.491 4.848 21.798 1.00 98.25 362 VAL A N 1
ATOM 2846 C CA . VAL A 1 362 ? -2.469 5.815 21.294 1.00 98.25 362 VAL A CA 1
ATOM 2847 C C . VAL A 1 362 ? -2.068 7.193 21.809 1.00 98.25 362 VAL A C 1
ATOM 2849 O O . VAL A 1 362 ? -1.884 7.383 23.007 1.00 98.25 362 VAL A O 1
ATOM 2852 N N . LYS A 1 363 ? -1.836 8.147 20.899 1.00 98.00 363 LYS A N 1
ATOM 2853 C CA . LYS A 1 363 ? -1.326 9.488 21.256 1.00 98.00 363 LYS A CA 1
ATOM 2854 C C . LYS A 1 363 ? -2.403 10.456 21.739 1.00 98.00 363 LYS A C 1
ATOM 2856 O O . LYS A 1 363 ? -2.059 11.533 22.207 1.00 98.00 363 LYS A O 1
ATOM 2861 N N . ASN A 1 364 ? -3.668 10.085 21.588 1.00 98.19 364 ASN A N 1
ATOM 2862 C CA . ASN A 1 364 ? -4.804 10.880 22.020 1.00 98.19 364 ASN A CA 1
ATOM 2863 C C . ASN A 1 364 ? -5.874 9.936 22.592 1.00 98.19 364 ASN A C 1
ATOM 2865 O O . ASN A 1 364 ? -5.609 9.264 23.583 1.00 98.19 364 ASN A O 1
ATOM 2869 N N . ASP A 1 365 ? -7.025 9.805 21.936 1.00 97.56 365 ASP A N 1
ATOM 2870 C CA . ASP A 1 365 ? -8.160 9.046 22.460 1.00 97.56 365 ASP A CA 1
ATOM 2871 C C . ASP A 1 365 ? -8.183 7.595 21.948 1.00 97.56 365 ASP A C 1
ATOM 2873 O O . ASP A 1 365 ? -8.061 7.346 20.746 1.00 97.56 365 ASP A O 1
ATOM 2877 N N . GLU A 1 366 ? -8.392 6.636 22.853 1.00 98.12 366 GLU A N 1
ATOM 2878 C CA . GLU A 1 366 ? -8.740 5.246 22.530 1.00 98.12 366 GLU A CA 1
ATOM 2879 C C . GLU A 1 366 ? -10.226 5.012 22.837 1.00 98.12 366 GLU A C 1
ATOM 2881 O O . GLU A 1 366 ? -10.733 5.419 23.880 1.00 98.12 366 GLU A O 1
ATOM 2886 N N . THR A 1 367 ? -10.947 4.344 21.936 1.00 97.06 367 THR A N 1
ATOM 2887 C CA . THR A 1 367 ? -12.342 3.933 22.149 1.00 97.06 367 THR A CA 1
ATOM 2888 C C . THR A 1 367 ? -12.500 2.465 21.787 1.00 97.06 367 THR A C 1
ATOM 2890 O O . THR A 1 367 ? -11.988 2.014 20.763 1.00 97.06 367 THR A O 1
ATOM 2893 N N . HIS A 1 368 ? -13.233 1.718 22.614 1.00 97.06 368 HIS A N 1
ATOM 2894 C CA . HIS A 1 368 ? -13.454 0.291 22.414 1.00 97.06 368 HIS A CA 1
ATOM 2895 C C . HIS A 1 368 ? -14.906 -0.090 22.717 1.00 97.06 368 HIS A C 1
ATOM 2897 O O . HIS A 1 368 ? -15.352 -0.001 23.861 1.00 97.06 368 HIS A O 1
ATOM 2903 N N . SER A 1 369 ? -15.622 -0.555 21.692 1.00 97.50 369 SER A N 1
ATOM 2904 C CA . SER A 1 369 ? -17.037 -0.930 21.768 1.00 97.50 369 SER A CA 1
ATOM 2905 C C . SER A 1 369 ? -17.218 -2.392 21.383 1.00 97.50 369 SER A C 1
ATOM 2907 O O . SER A 1 369 ? -16.755 -2.824 20.330 1.00 97.50 369 SER A O 1
ATOM 2909 N N . VAL A 1 370 ? -17.922 -3.152 22.222 1.00 97.50 370 VAL A N 1
ATOM 2910 C CA . VAL A 1 370 ? -18.202 -4.575 21.999 1.00 97.50 370 VAL A CA 1
ATOM 2911 C C . VAL A 1 370 ? -19.711 -4.781 22.039 1.00 97.50 370 VAL A C 1
ATOM 2913 O O . VAL A 1 370 ? -20.336 -4.535 23.065 1.00 97.50 370 VAL A O 1
ATOM 2916 N N . GLY A 1 371 ? -20.298 -5.221 20.922 1.00 96.50 371 GLY A N 1
ATOM 2917 C CA . GLY A 1 371 ? -21.739 -5.499 20.839 1.00 96.50 371 GLY A CA 1
ATOM 2918 C C . GLY A 1 371 ? -22.158 -6.816 21.506 1.00 96.50 371 GLY A C 1
ATOM 2919 O O . GLY A 1 371 ? -23.319 -6.981 21.867 1.00 96.50 371 GLY A O 1
ATOM 2920 N N . GLY A 1 372 ? -21.212 -7.746 21.667 1.00 95.31 372 GLY A N 1
ATOM 2921 C CA . GLY A 1 372 ? -21.397 -9.028 22.350 1.00 95.31 372 GLY A CA 1
ATOM 2922 C C . GLY A 1 372 ? -20.691 -9.085 23.708 1.00 95.31 372 GLY A C 1
ATOM 2923 O O . GLY A 1 372 ? -20.632 -8.105 24.446 1.00 95.31 372 GLY A O 1
ATOM 2924 N N . ALA A 1 373 ? -20.130 -10.248 24.039 1.00 95.25 373 ALA A N 1
ATOM 2925 C CA . ALA A 1 373 ? -19.370 -10.446 25.271 1.00 95.25 373 ALA A CA 1
ATOM 2926 C C . ALA A 1 373 ? -17.878 -10.120 25.087 1.00 95.25 373 ALA A C 1
ATOM 2928 O O . ALA A 1 373 ? -17.291 -10.418 24.047 1.00 95.25 373 ALA A O 1
ATOM 2929 N N . ARG A 1 374 ? -17.244 -9.576 26.134 1.00 96.00 374 ARG A N 1
ATOM 2930 C CA . ARG A 1 374 ? -15.786 -9.406 26.229 1.00 96.00 374 ARG A CA 1
ATOM 2931 C C . ARG A 1 374 ? -15.239 -10.317 27.326 1.00 96.00 374 ARG A C 1
ATOM 2933 O O . ARG A 1 374 ? -15.697 -10.246 28.461 1.00 96.00 374 ARG A O 1
ATOM 2940 N N . SER A 1 375 ? -14.234 -11.124 26.990 1.00 94.44 375 SER A N 1
ATOM 2941 C CA . SER A 1 375 ? -13.456 -11.920 27.945 1.00 94.44 375 SER A CA 1
ATOM 2942 C C . SER A 1 375 ? -12.014 -11.418 27.972 1.00 94.44 375 SER A C 1
ATOM 2944 O O . SER A 1 375 ? -11.416 -11.221 26.914 1.00 94.44 375 SER A O 1
ATOM 2946 N N . HIS A 1 376 ? -11.458 -11.207 29.166 1.00 94.88 376 HIS A N 1
ATOM 2947 C CA . HIS A 1 376 ? -10.077 -10.774 29.367 1.00 94.88 376 HIS A CA 1
ATOM 2948 C C . HIS A 1 376 ? -9.378 -11.732 30.331 1.00 94.88 376 HIS A C 1
ATOM 2950 O O . HIS A 1 376 ? -9.857 -11.951 31.441 1.00 94.88 376 HIS A O 1
ATOM 2956 N N . TYR A 1 377 ? -8.263 -12.320 29.896 1.00 93.62 377 TYR A N 1
ATOM 2957 C CA . TYR A 1 377 ? -7.504 -13.278 30.692 1.00 93.62 377 TYR A CA 1
ATOM 2958 C C . TYR A 1 377 ? -6.022 -12.921 30.686 1.00 93.62 377 TYR A C 1
ATOM 2960 O O . TYR A 1 377 ? -5.370 -12.929 29.642 1.00 93.62 377 TYR A O 1
ATOM 2968 N N . VAL A 1 378 ? -5.481 -12.670 31.876 1.00 95.94 378 VAL A N 1
ATOM 2969 C CA . VAL A 1 378 ? -4.060 -12.405 32.095 1.00 95.94 378 VAL A CA 1
ATOM 2970 C C . VAL A 1 378 ? -3.514 -13.478 33.025 1.00 95.94 378 VAL A C 1
ATOM 2972 O O . VAL A 1 378 ? -3.895 -13.571 34.186 1.00 95.94 378 VAL A O 1
ATOM 2975 N N . LYS A 1 379 ? -2.592 -14.304 32.519 1.00 94.75 379 LYS A N 1
ATOM 2976 C CA . LYS A 1 379 ? -1.999 -15.409 33.297 1.00 94.75 379 LYS A CA 1
ATOM 2977 C C . LYS A 1 379 ? -1.092 -14.932 34.439 1.00 94.75 379 LYS A C 1
ATOM 2979 O O . LYS A 1 379 ? -0.849 -15.676 35.385 1.00 94.75 379 LYS A O 1
ATOM 2984 N N . LYS A 1 380 ? -0.508 -13.740 34.295 1.00 96.06 380 LYS A N 1
ATOM 2985 C CA . LYS A 1 380 ? 0.428 -13.150 35.260 1.00 96.06 380 LYS A CA 1
ATOM 2986 C C . LYS A 1 380 ? -0.196 -11.916 35.913 1.00 96.06 380 LYS A C 1
ATOM 2988 O O . LYS A 1 380 ? -1.192 -12.048 36.607 1.00 96.06 380 LYS A O 1
ATOM 2993 N N . ASN A 1 381 ? 0.390 -10.742 35.696 1.00 97.38 381 ASN A N 1
ATOM 2994 C CA . ASN A 1 381 ? 0.014 -9.511 36.378 1.00 97.38 381 ASN A CA 1
ATOM 2995 C C . ASN A 1 381 ? -0.649 -8.541 35.403 1.00 97.38 381 ASN A C 1
ATOM 2997 O O . ASN A 1 381 ? -0.193 -8.407 34.268 1.00 97.38 381 ASN A O 1
ATOM 3001 N N . GLU A 1 382 ? -1.654 -7.823 35.891 1.00 97.88 382 GLU A N 1
ATOM 3002 C CA . GLU A 1 382 ? -2.300 -6.705 35.210 1.00 97.88 382 GLU A CA 1
ATOM 3003 C C . GLU A 1 382 ? -2.145 -5.444 36.069 1.00 97.88 382 GLU A C 1
ATOM 3005 O O . GLU A 1 382 ? -2.321 -5.491 37.287 1.00 97.88 382 GLU A O 1
ATOM 3010 N N . LEU A 1 383 ? -1.778 -4.325 35.441 1.00 97.88 383 LEU A N 1
ATOM 3011 C CA . LEU A 1 383 ? -1.640 -3.023 36.089 1.00 97.88 383 LEU A CA 1
ATOM 3012 C C . LEU A 1 383 ? -2.459 -1.996 35.311 1.00 97.88 383 LEU A C 1
ATOM 3014 O O . LEU A 1 383 ? -2.137 -1.688 34.165 1.00 97.88 383 LEU A O 1
ATOM 3018 N N . HIS A 1 384 ? -3.467 -1.429 35.967 1.00 97.19 384 HIS A N 1
ATOM 3019 C CA . HIS A 1 384 ? -4.272 -0.337 35.434 1.00 97.19 384 HIS A CA 1
ATOM 3020 C C . HIS A 1 384 ? -3.875 0.978 36.114 1.00 97.19 384 HIS A C 1
ATOM 3022 O O . HIS A 1 384 ? -3.810 1.042 37.342 1.00 97.19 384 HIS A O 1
ATOM 3028 N N . ARG A 1 385 ? -3.578 2.018 35.329 1.00 97.81 385 ARG A N 1
ATOM 3029 C CA . ARG A 1 385 ? -3.183 3.345 35.827 1.00 97.81 385 ARG A CA 1
ATOM 3030 C C . ARG A 1 385 ? -3.940 4.420 35.063 1.00 97.81 385 ARG A C 1
ATOM 3032 O O . ARG A 1 385 ? -3.905 4.428 33.838 1.00 97.81 385 ARG A O 1
ATOM 3039 N N . VAL A 1 386 ? -4.576 5.322 35.800 1.00 97.94 386 VAL A N 1
ATOM 3040 C CA . VAL A 1 386 ? -5.292 6.485 35.272 1.00 97.94 386 VAL A CA 1
ATOM 3041 C C . VAL A 1 386 ? -4.812 7.695 36.058 1.00 97.94 386 VAL A C 1
ATOM 3043 O O . VAL A 1 386 ? -4.868 7.680 37.282 1.00 97.94 386 VAL A O 1
ATOM 3046 N N . GLU A 1 387 ? -4.289 8.708 35.368 1.00 98.00 387 GLU A N 1
ATOM 3047 C CA . GLU A 1 387 ? -3.728 9.900 36.026 1.00 98.00 387 GLU A CA 1
ATOM 3048 C C . GLU A 1 387 ? -4.801 10.886 36.494 1.00 98.00 387 GLU A C 1
ATOM 3050 O O . GLU A 1 387 ? -4.587 11.633 37.442 1.00 98.00 387 GLU A O 1
ATOM 3055 N N . ALA A 1 388 ? -5.952 10.881 35.824 1.00 98.19 388 ALA A N 1
ATOM 3056 C CA . ALA A 1 388 ? -7.096 11.711 36.164 1.00 98.19 388 ALA A CA 1
ATOM 3057 C C . ALA A 1 388 ? -8.236 10.835 36.709 1.00 98.19 388 ALA A C 1
ATOM 3059 O O . ALA A 1 388 ? -8.074 10.132 37.703 1.00 98.19 388 ALA A O 1
ATOM 3060 N N . ASN A 1 389 ? -9.393 10.846 36.049 1.00 97.75 389 ASN A N 1
ATOM 3061 C CA . ASN A 1 389 ? -10.598 10.198 36.552 1.00 97.75 389 ASN A CA 1
ATOM 3062 C C . ASN A 1 389 ? -10.808 8.821 35.921 1.00 97.75 389 ASN A C 1
ATOM 3064 O O . ASN A 1 389 ? -10.780 8.683 34.698 1.00 97.75 389 ASN A O 1
ATOM 3068 N N . GLN A 1 390 ? -11.107 7.822 36.752 1.00 98.00 390 GLN A N 1
ATOM 3069 C CA . GLN A 1 390 ? -11.604 6.523 36.306 1.00 98.00 390 GLN A CA 1
ATOM 3070 C C . GLN A 1 390 ? -13.080 6.382 36.683 1.00 98.00 390 GLN A C 1
ATOM 3072 O O . GLN A 1 390 ? -13.452 6.507 37.847 1.00 98.00 390 GLN A O 1
ATOM 3077 N N . THR A 1 391 ? -13.928 6.075 35.704 1.00 97.94 391 THR A N 1
ATOM 3078 C CA . THR A 1 391 ? -15.340 5.746 35.931 1.00 97.94 391 THR A CA 1
ATOM 3079 C C . THR A 1 391 ? -15.627 4.354 35.393 1.00 97.94 391 THR A C 1
ATOM 3081 O O . THR A 1 391 ? -15.346 4.058 34.235 1.00 97.94 391 THR A O 1
ATOM 3084 N N . GLN A 1 392 ? -16.208 3.499 36.233 1.00 97.19 392 GLN A N 1
ATOM 3085 C CA . GLN A 1 392 ? -16.682 2.174 35.849 1.00 97.19 392 GLN A CA 1
ATOM 3086 C C . GLN A 1 392 ? -18.179 2.089 36.138 1.00 97.19 392 GLN A C 1
ATOM 3088 O O . GLN A 1 392 ? -18.602 2.228 37.283 1.00 97.19 392 GLN A O 1
ATOM 3093 N N . ALA A 1 393 ? -18.980 1.860 35.099 1.00 96.81 393 ALA A N 1
ATOM 3094 C CA . ALA A 1 393 ? -20.428 1.741 35.209 1.00 96.81 393 ALA A CA 1
ATOM 3095 C C . ALA A 1 393 ? -20.890 0.401 34.629 1.00 96.81 393 ALA A C 1
ATOM 3097 O O . ALA A 1 393 ? -20.522 0.034 33.514 1.00 96.81 393 ALA A O 1
ATOM 3098 N N . VAL A 1 394 ? -21.718 -0.320 35.384 1.00 97.75 394 VAL A N 1
ATOM 3099 C CA . VAL A 1 394 ? -22.302 -1.604 34.986 1.00 97.75 394 VAL A CA 1
ATOM 3100 C C . VAL A 1 394 ? -23.809 -1.507 35.198 1.00 97.75 394 VAL A C 1
ATOM 3102 O O . VAL A 1 394 ? -24.258 -1.161 36.285 1.00 97.75 394 VAL A O 1
ATOM 3105 N N . LYS A 1 395 ? -24.601 -1.773 34.150 1.00 97.12 395 LYS A N 1
ATOM 3106 C CA . LYS A 1 395 ? -26.074 -1.790 34.255 1.00 97.12 395 LYS A CA 1
ATOM 3107 C C . LYS A 1 395 ? -26.597 -3.042 34.968 1.00 97.12 395 LYS A C 1
ATOM 3109 O O . LYS A 1 395 ? -27.659 -2.997 35.576 1.00 97.12 395 LYS A O 1
ATOM 3114 N N . GLY A 1 396 ? -25.881 -4.158 34.823 1.00 96.69 396 GLY A N 1
ATOM 3115 C CA . GLY A 1 396 ? -26.159 -5.419 35.510 1.00 96.69 396 GLY A CA 1
ATOM 3116 C C . GLY A 1 396 ? -25.474 -5.512 36.875 1.00 96.69 396 GLY A C 1
ATOM 3117 O O . GLY A 1 396 ? -25.097 -4.506 37.469 1.00 96.69 396 GLY A O 1
ATOM 3118 N N . GLY A 1 397 ? -25.301 -6.739 37.366 1.00 96.31 397 GLY A N 1
ATOM 3119 C CA . GLY A 1 397 ? -24.533 -6.996 38.583 1.00 96.31 397 GLY A CA 1
ATOM 3120 C C . GLY A 1 397 ? -23.024 -6.894 38.356 1.00 96.31 397 GLY A C 1
ATOM 3121 O O . GLY A 1 397 ? -22.531 -7.188 37.268 1.00 96.31 397 GLY A O 1
ATOM 3122 N N . THR A 1 398 ? -22.303 -6.533 39.415 1.00 97.31 398 THR A N 1
ATOM 3123 C CA . THR A 1 398 ? -20.840 -6.612 39.483 1.00 97.31 398 THR A CA 1
ATOM 3124 C C . THR A 1 398 ? -20.460 -7.638 40.543 1.00 97.31 398 THR A C 1
ATOM 3126 O O . THR A 1 398 ? -20.906 -7.535 41.685 1.00 97.31 398 THR A O 1
ATOM 3129 N N . GLU A 1 399 ? -19.618 -8.602 40.176 1.00 96.06 399 GLU A N 1
ATOM 3130 C CA . GLU A 1 399 ? -19.020 -9.577 41.090 1.00 96.06 399 GLU A CA 1
ATOM 3131 C C . GLU A 1 399 ? -17.495 -9.409 41.067 1.00 96.06 399 GLU A C 1
ATOM 3133 O O . GLU A 1 399 ? -16.890 -9.320 39.999 1.00 96.06 399 GLU A O 1
ATOM 3138 N N . ILE A 1 400 ? -16.874 -9.330 42.247 1.00 96.25 400 ILE A N 1
ATOM 3139 C CA . ILE A 1 400 ? -15.419 -9.217 42.403 1.00 96.25 400 ILE A CA 1
ATOM 3140 C C . ILE A 1 400 ? -14.974 -10.307 43.371 1.00 96.25 400 ILE A C 1
ATOM 3142 O O . ILE A 1 400 ? -15.317 -10.266 44.553 1.00 96.25 400 ILE A O 1
ATOM 3146 N N . LEU A 1 401 ? -14.197 -11.264 42.869 1.00 95.69 401 LEU A N 1
ATOM 3147 C CA . LEU A 1 401 ? -13.669 -12.381 43.645 1.00 95.69 401 LEU A CA 1
ATOM 3148 C C . LEU A 1 401 ? -12.145 -12.304 43.697 1.00 95.69 401 LEU A C 1
ATOM 3150 O O . LEU A 1 401 ? -11.485 -12.162 42.668 1.00 95.69 401 LEU A O 1
ATOM 3154 N N . THR A 1 402 ? -11.584 -12.457 44.893 1.00 95.88 402 THR A N 1
ATOM 3155 C CA . THR A 1 402 ? -10.135 -12.448 45.105 1.00 95.88 402 THR A CA 1
ATOM 3156 C C . THR A 1 402 ? -9.739 -13.681 45.904 1.00 95.88 402 THR A C 1
ATOM 3158 O O . THR A 1 402 ? -10.245 -13.900 46.999 1.00 95.88 402 THR A O 1
ATOM 3161 N N . GLY A 1 403 ? -8.796 -14.480 45.393 1.00 94.94 403 GLY A N 1
ATOM 3162 C CA . GLY A 1 403 ? -8.283 -15.665 46.108 1.00 94.94 403 GLY A CA 1
ATOM 3163 C C . GLY A 1 403 ? -7.341 -15.343 47.278 1.00 94.94 403 GLY A C 1
ATOM 3164 O O . GLY A 1 403 ? -6.865 -16.238 47.971 1.00 94.94 403 GLY A O 1
ATOM 3165 N N . LYS A 1 404 ? -7.018 -14.061 47.474 1.00 95.12 404 LYS A N 1
ATOM 3166 C CA . LYS A 1 404 ? -6.147 -13.513 48.525 1.00 95.12 404 LYS A CA 1
ATOM 3167 C C . LYS A 1 404 ? -6.742 -12.189 49.037 1.00 95.12 404 LYS A C 1
ATOM 3169 O O . LYS A 1 404 ? -7.931 -11.943 48.868 1.00 95.12 404 LYS A O 1
ATOM 3174 N N . GLY A 1 405 ? -5.941 -11.343 49.684 1.00 95.00 405 GLY A N 1
ATOM 3175 C CA . GLY A 1 405 ? -6.400 -10.044 50.189 1.00 95.00 405 GLY A CA 1
ATOM 3176 C C . GLY A 1 405 ? -6.807 -9.055 49.089 1.00 95.00 405 GLY A C 1
ATOM 3177 O O . GLY A 1 405 ? -6.321 -9.134 47.961 1.00 95.00 405 GLY A O 1
ATOM 3178 N N . LYS A 1 406 ? -7.666 -8.096 49.455 1.00 97.12 406 LYS A N 1
ATOM 3179 C CA . LYS A 1 406 ? -8.062 -6.924 48.659 1.00 97.12 406 LYS A CA 1
ATOM 3180 C C . LYS A 1 406 ? -7.818 -5.664 49.492 1.00 97.12 406 LYS A C 1
ATOM 3182 O O . LYS A 1 406 ? -8.186 -5.636 50.664 1.00 97.12 406 LYS A O 1
ATOM 3187 N N . LEU A 1 407 ? -7.188 -4.657 48.891 1.00 97.12 407 LEU A N 1
ATOM 3188 C CA . LEU A 1 407 ? -6.916 -3.359 49.505 1.00 97.12 407 LEU A CA 1
ATOM 3189 C C . LEU A 1 407 ? -7.498 -2.266 48.614 1.00 97.12 407 LEU A C 1
ATOM 3191 O O . LEU A 1 407 ? -7.044 -2.097 47.485 1.00 97.12 407 LEU A O 1
ATOM 3195 N N . ASP A 1 408 ? -8.456 -1.523 49.155 1.00 97.12 408 ASP A N 1
ATOM 3196 C CA . ASP A 1 408 ? -8.949 -0.279 48.575 1.00 97.12 408 ASP A CA 1
ATOM 3197 C C . ASP A 1 408 ? -8.507 0.851 49.517 1.00 97.12 408 ASP A C 1
ATOM 3199 O O . ASP A 1 408 ? -8.853 0.844 50.699 1.00 97.12 408 ASP A O 1
ATOM 3203 N N . ALA A 1 409 ? -7.686 1.778 49.021 1.00 97.06 409 ALA A N 1
ATOM 3204 C CA . ALA A 1 409 ? -7.135 2.882 49.803 1.00 97.06 409 ALA A CA 1
ATOM 3205 C C . ALA A 1 409 ? -7.363 4.206 49.066 1.00 97.06 409 ALA A C 1
ATOM 3207 O O . ALA A 1 409 ? -6.922 4.368 47.929 1.00 97.06 409 ALA A O 1
ATOM 3208 N N . ALA A 1 410 ? -8.044 5.141 49.726 1.00 97.62 410 ALA A N 1
ATOM 3209 C CA . ALA A 1 410 ? -8.284 6.493 49.237 1.00 97.62 410 ALA A CA 1
ATOM 3210 C C . ALA A 1 410 ? -7.628 7.503 50.187 1.00 97.62 410 ALA A C 1
ATOM 3212 O O . ALA A 1 410 ? -7.661 7.316 51.402 1.00 97.62 410 ALA A O 1
ATOM 3213 N N . VAL A 1 411 ? -7.021 8.554 49.630 1.00 97.88 411 VAL A N 1
ATOM 3214 C CA . VAL A 1 411 ? -6.444 9.662 50.416 1.00 97.88 411 VAL A CA 1
ATOM 3215 C C . VAL A 1 411 ? -7.550 10.543 50.995 1.00 97.88 411 VAL A C 1
ATOM 3217 O O . VAL A 1 411 ? -7.457 10.990 52.134 1.00 97.88 411 VAL A O 1
ATOM 3220 N N . GLU A 1 412 ? -8.596 10.779 50.204 1.00 97.38 412 GLU A N 1
ATOM 3221 C CA . GLU A 1 412 ? -9.749 11.589 50.586 1.00 97.38 412 GLU A CA 1
ATOM 3222 C C . GLU A 1 412 ? -10.950 10.694 50.943 1.00 97.38 412 GLU A C 1
ATOM 3224 O O . GLU A 1 412 ? -10.812 9.648 51.579 1.00 97.38 412 GLU A O 1
ATOM 3229 N N . GLN A 1 413 ? -12.159 11.104 50.563 1.00 97.12 413 GLN A N 1
ATOM 3230 C CA . GLN A 1 413 ? -13.382 10.403 50.913 1.00 97.12 413 GLN A CA 1
ATOM 3231 C C . GLN A 1 413 ? -13.479 9.036 50.218 1.00 97.12 413 GLN A C 1
ATOM 3233 O O . GLN A 1 413 ? -13.377 8.932 48.996 1.00 97.12 413 GLN A O 1
ATOM 3238 N N . TYR A 1 414 ? -13.783 7.994 50.997 1.00 97.75 414 TYR A N 1
ATOM 3239 C CA . TYR A 1 414 ? -14.162 6.679 50.483 1.00 97.75 414 TYR A CA 1
ATOM 3240 C C . TYR A 1 414 ? -15.642 6.407 50.766 1.00 97.75 414 TYR A C 1
ATOM 3242 O O . TYR A 1 414 ? -16.035 6.185 51.912 1.00 97.75 414 TYR A O 1
ATOM 3250 N N . VAL A 1 415 ? -16.479 6.459 49.725 1.00 97.38 415 VAL A N 1
ATOM 3251 C CA . VAL A 1 415 ? -17.931 6.251 49.839 1.00 97.38 415 VAL A CA 1
ATOM 3252 C C . VAL A 1 415 ? -18.312 4.879 49.305 1.00 97.38 415 VAL A C 1
ATOM 3254 O O . VAL A 1 415 ? -18.167 4.603 48.117 1.00 97.38 415 VAL A O 1
ATOM 3257 N N . ILE A 1 416 ? -18.887 4.049 50.175 1.00 97.06 416 ILE A N 1
ATOM 3258 C CA . ILE A 1 416 ? -19.604 2.835 49.783 1.00 97.06 416 ILE A CA 1
ATOM 3259 C C . ILE A 1 416 ? -21.087 3.077 50.052 1.00 97.06 416 ILE A C 1
ATOM 3261 O O . ILE A 1 416 ? -21.495 3.251 51.200 1.00 97.06 416 ILE A O 1
ATOM 3265 N N . ALA A 1 417 ? -21.896 3.086 48.996 1.00 95.94 417 ALA A N 1
ATOM 3266 C CA . ALA A 1 417 ? -23.324 3.365 49.083 1.00 95.94 417 ALA A CA 1
ATOM 3267 C C . ALA A 1 417 ? -24.152 2.248 48.442 1.00 95.94 417 ALA A C 1
ATOM 3269 O O . ALA A 1 417 ? -23.744 1.619 47.468 1.00 95.94 417 ALA A O 1
ATOM 3270 N N . SER A 1 418 ? -25.344 2.022 48.990 1.00 97.00 418 SER A N 1
ATOM 3271 C CA . SER A 1 418 ? -26.353 1.125 48.430 1.00 97.00 418 SER A CA 1
ATOM 3272 C C . SER A 1 418 ? -27.729 1.749 48.617 1.00 97.00 418 SER A C 1
ATOM 3274 O O . SER A 1 418 ? -28.037 2.250 49.696 1.00 97.00 418 SER A O 1
ATOM 3276 N N . GLY A 1 419 ? -28.564 1.703 47.577 1.00 96.19 419 GLY A N 1
ATOM 3277 C CA . GLY A 1 419 ? -29.930 2.233 47.631 1.00 96.19 419 GLY A CA 1
ATOM 3278 C C . GLY A 1 419 ? -30.912 1.349 48.406 1.00 96.19 419 GLY A C 1
ATOM 3279 O O . GLY A 1 419 ? -32.011 1.791 48.721 1.00 96.19 419 GLY A O 1
ATOM 3280 N N . THR A 1 420 ? -30.543 0.100 48.711 1.00 97.19 420 THR A N 1
ATOM 3281 C CA . THR A 1 420 ? -31.444 -0.875 49.353 1.00 97.19 420 THR A CA 1
ATOM 3282 C C . THR A 1 420 ? -30.852 -1.458 50.629 1.00 97.19 420 THR A C 1
ATOM 3284 O O . THR A 1 420 ? -31.495 -1.442 51.682 1.00 97.19 420 THR A O 1
ATOM 3287 N N . LYS A 1 421 ? -29.630 -1.985 50.547 1.00 97.25 421 LYS A N 1
ATOM 3288 C CA . LYS A 1 421 ? -28.935 -2.628 51.661 1.00 97.25 421 LYS A CA 1
ATOM 3289 C C . LYS A 1 421 ? -27.435 -2.663 51.420 1.00 97.25 421 LYS A C 1
ATOM 3291 O O . LYS A 1 421 ? -26.991 -3.134 50.372 1.00 97.25 421 LYS A O 1
ATOM 3296 N N . LEU A 1 422 ? -26.666 -2.227 52.410 1.00 97.81 422 LEU A N 1
ATOM 3297 C CA . LEU A 1 422 ? -25.229 -2.462 52.479 1.00 97.81 422 LEU A CA 1
ATOM 3298 C C . LEU A 1 422 ? -24.964 -3.569 53.499 1.00 97.81 422 LEU A C 1
ATOM 3300 O O . LEU A 1 422 ? -25.420 -3.475 54.637 1.00 97.81 422 LEU A O 1
ATOM 3304 N N . ARG A 1 423 ? -24.251 -4.621 53.091 1.00 97.50 423 ARG A N 1
ATOM 3305 C CA . ARG A 1 423 ? -23.963 -5.786 53.933 1.00 97.50 423 ARG A CA 1
ATOM 3306 C C . ARG A 1 423 ? -22.470 -6.094 53.917 1.00 97.50 423 ARG A C 1
ATOM 3308 O O . ARG A 1 423 ? -21.907 -6.338 52.857 1.00 97.50 423 ARG A O 1
ATOM 3315 N N . LEU A 1 424 ? -21.862 -6.114 55.099 1.00 97.31 424 LEU A N 1
ATOM 3316 C CA . LEU A 1 424 ? -20.464 -6.476 55.319 1.00 97.31 424 LEU A CA 1
ATOM 3317 C C . LEU A 1 424 ? -20.438 -7.792 56.094 1.00 97.31 424 LEU A C 1
ATOM 3319 O O . LEU A 1 424 ? -21.088 -7.901 57.134 1.00 97.31 424 LEU A O 1
ATOM 3323 N N . VAL A 1 425 ? -19.731 -8.801 55.592 1.00 97.00 425 VAL A N 1
ATOM 3324 C CA . VAL A 1 425 ? -19.701 -10.143 56.191 1.00 97.00 425 VAL A CA 1
ATOM 3325 C C . VAL A 1 425 ? -18.279 -10.672 56.292 1.00 97.00 425 VAL A C 1
ATOM 3327 O O . VAL A 1 425 ? -17.456 -10.430 55.414 1.00 97.00 425 VAL A O 1
ATOM 3330 N N . SER A 1 426 ? -18.000 -11.413 57.361 1.00 96.25 426 SER A N 1
ATOM 3331 C CA . SER A 1 426 ? -16.742 -12.137 57.534 1.00 96.25 426 SER A CA 1
ATOM 3332 C C . SER A 1 426 ? -16.951 -13.297 58.499 1.00 96.25 426 SER A C 1
ATOM 3334 O O . SER A 1 426 ? -17.151 -13.084 59.695 1.00 96.25 426 SER A O 1
ATOM 3336 N N . GLY A 1 427 ? -16.937 -14.527 57.979 1.00 96.12 427 GLY A N 1
ATOM 3337 C CA . GLY A 1 427 ? -17.107 -15.734 58.786 1.00 96.12 427 GLY A CA 1
ATOM 3338 C C . GLY A 1 427 ? -18.363 -15.678 59.661 1.00 96.12 427 GLY A C 1
ATOM 3339 O O . GLY A 1 427 ? -19.486 -15.620 59.176 1.00 96.12 427 GLY A O 1
ATOM 3340 N N . GLU A 1 428 ? -18.184 -15.660 60.975 1.00 96.75 428 GLU A N 1
ATOM 3341 C CA . GLU A 1 428 ? -19.279 -15.647 61.952 1.00 96.75 428 GLU A CA 1
ATOM 3342 C C . GLU A 1 428 ? -19.765 -14.234 62.342 1.00 96.75 428 GLU A C 1
ATOM 3344 O O . GLU A 1 428 ? -20.558 -14.103 63.273 1.00 96.75 428 GLU A O 1
ATOM 3349 N N . SER A 1 429 ? -19.352 -13.190 61.612 1.00 97.38 429 SER A N 1
ATOM 3350 C CA . SER A 1 429 ? -19.741 -11.793 61.852 1.00 97.38 429 SER A CA 1
ATOM 3351 C C . SER A 1 429 ? -20.433 -11.155 60.640 1.00 97.38 429 SER A C 1
ATOM 3353 O O . SER A 1 429 ? -20.065 -11.414 59.489 1.00 97.38 429 SER A O 1
ATOM 3355 N N . ALA A 1 430 ? -21.419 -10.284 60.891 1.00 97.19 430 ALA A N 1
ATOM 3356 C CA . ALA A 1 430 ? -22.074 -9.486 59.852 1.00 97.19 430 ALA A CA 1
ATOM 3357 C C . ALA A 1 430 ? -22.587 -8.124 60.354 1.00 97.19 430 ALA A C 1
ATOM 3359 O O . ALA A 1 430 ? -23.064 -7.998 61.483 1.00 97.19 430 ALA A O 1
ATOM 3360 N N . ILE A 1 431 ? -22.546 -7.129 59.462 1.00 97.62 431 ILE A N 1
ATOM 3361 C CA . ILE A 1 431 ? -23.144 -5.796 59.616 1.00 97.62 431 ILE A CA 1
ATOM 3362 C C . ILE A 1 431 ? -24.093 -5.558 58.441 1.00 97.62 431 ILE A C 1
ATOM 3364 O O . ILE A 1 431 ? -23.714 -5.776 57.290 1.00 97.62 431 ILE A O 1
ATOM 3368 N N . GLU A 1 432 ? -25.306 -5.075 58.710 1.00 97.69 432 GLU A N 1
ATOM 3369 C CA . GLU A 1 432 ? -26.247 -4.636 57.675 1.00 97.69 432 GLU A CA 1
ATOM 3370 C C . GLU A 1 432 ? -26.789 -3.236 57.948 1.00 97.69 432 GLU A C 1
ATOM 3372 O O . GLU A 1 432 ? -27.338 -2.978 59.019 1.00 97.69 432 GLU A O 1
ATOM 3377 N N . LEU A 1 433 ? -26.716 -2.374 56.935 1.00 97.62 433 LEU A N 1
ATOM 3378 C CA . LEU A 1 433 ? -27.388 -1.079 56.877 1.00 97.62 433 LEU A CA 1
ATOM 3379 C C . LEU A 1 433 ? -28.528 -1.185 55.864 1.00 97.62 433 LEU A C 1
ATOM 3381 O O . LEU A 1 433 ? -28.287 -1.464 54.688 1.00 97.62 433 LEU A O 1
ATOM 3385 N N . ASN A 1 434 ? -29.767 -0.993 56.306 1.00 96.62 434 ASN A N 1
ATOM 3386 C CA . ASN A 1 434 ? -30.952 -1.104 55.455 1.00 96.62 434 ASN A CA 1
ATOM 3387 C C . ASN A 1 434 ? -31.476 0.286 55.073 1.00 96.62 434 ASN A C 1
ATOM 3389 O O . ASN A 1 434 ? -31.424 1.211 55.882 1.00 96.62 434 ASN A O 1
ATOM 3393 N N . ALA A 1 435 ? -32.062 0.420 53.879 1.00 97.00 435 ALA A N 1
ATOM 3394 C CA . ALA A 1 435 ? -32.611 1.690 53.383 1.00 97.00 435 ALA A CA 1
ATOM 3395 C C . ALA A 1 435 ? -33.724 2.288 54.266 1.00 97.00 435 ALA A C 1
ATOM 3397 O O . ALA A 1 435 ? -33.961 3.490 54.232 1.00 97.00 435 ALA A O 1
ATOM 3398 N N . ASN A 1 436 ? -34.382 1.473 55.096 1.00 95.69 436 ASN A N 1
ATOM 3399 C CA . ASN A 1 436 ? -35.359 1.936 56.088 1.00 95.69 436 ASN A CA 1
ATOM 3400 C C . ASN A 1 436 ? -34.722 2.446 57.400 1.00 95.69 436 ASN A C 1
ATOM 3402 O O . ASN A 1 436 ? -35.434 2.651 58.380 1.00 95.69 436 ASN A O 1
ATOM 3406 N N . GLY A 1 437 ? -33.395 2.590 57.450 1.00 94.44 437 GLY A N 1
ATOM 3407 C CA . GLY A 1 437 ? -32.642 3.047 58.619 1.00 94.44 437 GLY A CA 1
ATOM 3408 C C . GLY A 1 437 ? -32.317 1.956 59.645 1.00 94.44 437 GLY A C 1
ATOM 3409 O O . GLY A 1 437 ? -31.645 2.238 60.635 1.00 94.44 437 GLY A O 1
ATOM 3410 N N . LYS A 1 438 ? -32.753 0.702 59.443 1.00 95.69 438 LYS A N 1
ATOM 3411 C CA . LYS A 1 438 ? -32.441 -0.399 60.367 1.00 95.69 438 LYS A CA 1
ATOM 3412 C C . LYS A 1 438 ? -30.977 -0.827 60.239 1.00 95.69 438 LYS A C 1
ATOM 3414 O O . LYS A 1 438 ? -30.540 -1.219 59.155 1.00 95.69 438 LYS A O 1
ATOM 3419 N N . ILE A 1 439 ? -30.267 -0.848 61.366 1.00 97.06 439 ILE A N 1
ATOM 3420 C CA . ILE A 1 439 ? -28.891 -1.347 61.477 1.00 97.06 439 ILE A CA 1
ATOM 3421 C C . ILE A 1 439 ? -28.897 -2.670 62.250 1.00 97.06 439 ILE A C 1
ATOM 3423 O O . ILE A 1 439 ? -29.424 -2.732 63.360 1.00 97.06 439 ILE A O 1
ATOM 3427 N N . ASN A 1 440 ? -28.318 -3.722 61.668 1.00 95.69 440 ASN A N 1
ATOM 3428 C CA . ASN A 1 440 ? -28.112 -5.011 62.333 1.00 95.69 440 ASN A CA 1
ATOM 3429 C C . ASN A 1 440 ? -26.612 -5.279 62.507 1.00 95.69 440 ASN A C 1
ATOM 3431 O O . ASN A 1 440 ? -25.847 -5.114 61.559 1.00 95.69 440 ASN A O 1
ATOM 3435 N N . LEU A 1 441 ? -26.221 -5.773 63.681 1.00 96.12 441 LEU A N 1
ATOM 3436 C CA . LEU A 1 441 ? -24.877 -6.264 63.987 1.00 96.12 441 LEU A CA 1
ATOM 3437 C C . LEU A 1 441 ? -25.008 -7.642 64.650 1.00 96.12 441 LEU A C 1
ATOM 3439 O O . LEU A 1 441 ? -25.789 -7.797 65.588 1.00 96.12 441 LEU A O 1
ATOM 3443 N N . ILE A 1 442 ? -24.271 -8.639 64.160 1.00 95.38 442 ILE A N 1
ATOM 3444 C CA . ILE A 1 442 ? -24.189 -9.979 64.761 1.00 95.38 442 ILE A CA 1
ATOM 3445 C C . ILE A 1 442 ? -22.737 -10.465 64.760 1.00 95.38 442 ILE A C 1
ATOM 3447 O O . ILE A 1 442 ? -22.006 -10.247 63.794 1.00 95.38 442 ILE A O 1
ATOM 3451 N N . GLY A 1 443 ? -22.339 -11.135 65.840 1.00 95.19 443 GLY A N 1
ATOM 3452 C CA . GLY A 1 443 ? -21.021 -11.738 66.020 1.00 95.19 443 GLY A CA 1
ATOM 3453 C C . GLY A 1 443 ? -20.954 -12.521 67.332 1.00 95.19 443 GLY A C 1
ATOM 3454 O O . GLY A 1 443 ? -21.932 -12.559 68.081 1.00 95.19 443 GLY A O 1
ATOM 3455 N N . LYS A 1 444 ? -19.804 -13.148 67.607 1.00 95.06 444 LYS A N 1
ATOM 3456 C CA . LYS A 1 444 ? -19.550 -13.862 68.873 1.00 95.06 444 LYS A CA 1
ATOM 3457 C C . LYS A 1 444 ? -19.273 -12.911 70.036 1.00 95.06 444 LYS A C 1
ATOM 3459 O O . LYS A 1 444 ? -19.778 -13.117 71.132 1.00 95.06 444 LYS A O 1
ATOM 3464 N N . GLU A 1 445 ? -18.501 -11.867 69.768 1.00 95.50 445 GLU A N 1
ATOM 3465 C CA . GLU A 1 445 ? -18.098 -10.832 70.717 1.00 95.50 445 GLU A CA 1
ATOM 3466 C C . GLU A 1 445 ? -18.055 -9.487 69.978 1.00 95.50 445 GLU A C 1
ATOM 3468 O O . GLU A 1 445 ? -17.850 -9.449 68.761 1.00 95.50 445 GLU A O 1
ATOM 3473 N N . PHE A 1 446 ? -18.258 -8.382 70.695 1.00 95.50 446 PHE A N 1
ATOM 3474 C CA . PHE A 1 446 ? -18.059 -7.032 70.170 1.00 95.50 446 PHE A CA 1
ATOM 3475 C C . PHE A 1 446 ? -17.386 -6.158 71.230 1.00 95.50 446 PHE A C 1
ATOM 3477 O O . PHE A 1 446 ? -17.629 -6.320 72.423 1.00 95.50 446 PHE A O 1
ATOM 3484 N N . ASN A 1 447 ? -16.547 -5.224 70.787 1.00 96.31 447 ASN A N 1
ATOM 3485 C CA . ASN A 1 447 ? -15.870 -4.261 71.645 1.00 96.31 447 ASN A CA 1
ATOM 3486 C C . ASN A 1 447 ? -15.953 -2.873 71.000 1.00 96.31 447 ASN A C 1
ATOM 3488 O O . ASN A 1 447 ? -15.512 -2.701 69.864 1.00 96.31 447 ASN A O 1
ATOM 3492 N N . PHE A 1 448 ? -16.499 -1.898 71.726 1.00 95.56 448 PHE A N 1
ATOM 3493 C CA . PHE A 1 448 ? -16.432 -0.482 71.370 1.00 95.56 448 PHE A CA 1
ATOM 3494 C C . PHE A 1 448 ? -15.578 0.231 72.416 1.00 95.56 448 PHE A C 1
ATOM 3496 O O . PHE A 1 448 ? -15.962 0.307 73.581 1.00 95.56 448 PHE A O 1
ATOM 3503 N N . PHE A 1 449 ? -14.429 0.750 71.989 1.00 95.25 449 PHE A N 1
ATOM 3504 C CA . PHE A 1 449 ? -13.521 1.536 72.818 1.00 95.25 449 PHE A CA 1
ATOM 3505 C C . PHE A 1 449 ? -13.439 2.957 72.260 1.00 95.25 449 PHE A C 1
ATOM 3507 O O . PHE A 1 449 ? -13.201 3.137 71.066 1.00 95.25 449 PHE A O 1
ATOM 3514 N N . VAL A 1 450 ? -13.646 3.951 73.121 1.00 94.88 450 VAL A N 1
ATOM 3515 C CA . VAL A 1 450 ? -13.533 5.376 72.794 1.00 94.88 450 VAL A CA 1
ATOM 3516 C C . VAL A 1 450 ? -12.665 6.055 73.853 1.00 94.88 450 VAL A C 1
ATOM 3518 O O . VAL A 1 450 ? -12.840 5.797 75.040 1.00 94.88 450 VAL A O 1
ATOM 3521 N N . GLU A 1 451 ? -11.710 6.890 73.429 1.00 96.94 451 GLU A N 1
ATOM 3522 C CA . GLU A 1 451 ? -10.852 7.657 74.353 1.00 96.94 451 GLU A CA 1
ATOM 3523 C C . GLU A 1 451 ? -11.584 8.860 74.969 1.00 96.94 451 GLU A C 1
ATOM 3525 O O . GLU A 1 451 ? -11.249 9.291 76.070 1.00 96.94 451 GLU A O 1
ATOM 3530 N N . GLY A 1 452 ? -12.578 9.399 74.257 1.00 96.56 452 GLY A N 1
ATOM 3531 C CA . GLY A 1 452 ? -13.464 10.464 74.729 1.00 96.56 452 GLY A CA 1
ATOM 3532 C C . GLY A 1 452 ? -14.846 9.944 75.136 1.00 96.56 452 GLY A C 1
ATOM 3533 O O . GLY A 1 452 ? -14.998 8.804 75.570 1.00 96.56 452 GLY A O 1
ATOM 3534 N N . ASP A 1 453 ? -15.872 10.775 74.956 1.00 96.56 453 ASP A N 1
ATOM 3535 C CA . ASP A 1 453 ? -17.250 10.426 75.316 1.00 96.56 453 ASP A CA 1
ATOM 3536 C C . ASP A 1 453 ? -17.923 9.504 74.284 1.00 96.56 453 ASP A C 1
ATOM 3538 O O . ASP A 1 453 ? -17.840 9.718 73.072 1.00 96.56 453 ASP A O 1
ATOM 3542 N N . GLY A 1 454 ? -18.675 8.514 74.771 1.00 95.50 454 GLY A N 1
ATOM 3543 C CA . GLY A 1 454 ? -19.572 7.681 73.968 1.00 95.50 454 GLY A CA 1
ATOM 3544 C C . GLY A 1 454 ? -21.041 8.003 74.248 1.00 95.50 454 GLY A C 1
ATOM 3545 O O . GLY A 1 454 ? -21.465 8.012 75.402 1.00 95.50 454 GLY A O 1
ATOM 3546 N N . TYR A 1 455 ? -21.841 8.213 73.199 1.00 94.94 455 TYR A N 1
ATOM 3547 C CA . TYR A 1 455 ? -23.265 8.547 73.315 1.00 94.94 455 TYR A CA 1
ATOM 3548 C C . TYR A 1 455 ? -24.142 7.493 72.629 1.00 94.94 455 TYR A C 1
ATOM 3550 O O . TYR A 1 455 ? -23.971 7.210 71.444 1.00 94.94 455 TYR A O 1
ATOM 3558 N N . ILE A 1 456 ? -25.117 6.940 73.360 1.00 95.62 456 ILE A N 1
ATOM 3559 C CA . ILE A 1 456 ? -26.155 6.048 72.821 1.00 95.62 456 ILE A CA 1
ATOM 3560 C C . ILE A 1 456 ? -27.517 6.666 73.131 1.00 95.62 456 ILE A C 1
ATOM 3562 O O . ILE A 1 456 ? -27.970 6.650 74.274 1.00 95.62 456 ILE A O 1
ATOM 3566 N N . THR A 1 457 ? -28.182 7.182 72.099 1.00 94.31 457 THR A N 1
ATOM 3567 C CA . THR A 1 457 ? -29.466 7.882 72.224 1.00 94.31 457 THR A CA 1
ATOM 3568 C C . THR A 1 457 ? -30.495 7.242 71.307 1.00 94.31 457 THR A C 1
ATOM 3570 O O . THR A 1 457 ? -30.233 7.011 70.128 1.00 94.31 457 THR A O 1
ATOM 3573 N N . THR A 1 458 ? -31.696 6.995 71.826 1.00 94.75 458 THR A N 1
ATOM 3574 C CA . THR A 1 458 ? -32.841 6.539 71.032 1.00 94.75 458 THR A CA 1
ATOM 3575 C C . THR A 1 458 ? -33.989 7.528 71.168 1.00 94.75 458 THR A C 1
ATOM 3577 O O . THR A 1 458 ? -34.307 7.947 72.274 1.00 94.75 458 THR A O 1
ATOM 3580 N N . GLY A 1 459 ? -34.670 7.851 70.063 1.00 93.12 459 GLY A N 1
ATOM 3581 C CA . GLY A 1 459 ? -35.938 8.597 70.125 1.00 93.12 459 GLY A CA 1
ATOM 3582 C C . GLY A 1 459 ? -37.084 7.796 70.770 1.00 93.12 459 GLY A C 1
ATOM 3583 O O . GLY A 1 459 ? -38.098 8.367 71.156 1.00 93.12 459 GLY A O 1
ATOM 3584 N N . GLY A 1 460 ? -36.919 6.472 70.884 1.00 94.12 460 GLY A N 1
ATOM 3585 C CA . GLY A 1 460 ? -37.808 5.551 71.596 1.00 94.12 460 GLY A CA 1
ATOM 3586 C C . GLY A 1 460 ? -37.127 4.894 72.803 1.00 94.12 460 GLY A C 1
ATOM 3587 O O . GLY A 1 460 ? -36.313 5.516 73.479 1.00 94.12 460 GLY A O 1
ATOM 3588 N N . LYS A 1 461 ? -37.446 3.621 73.071 1.00 92.88 461 LYS A N 1
ATOM 3589 C CA . LYS A 1 461 ? -36.836 2.835 74.159 1.00 92.88 461 LYS A CA 1
ATOM 3590 C C . LYS A 1 461 ? -35.510 2.202 73.727 1.00 92.88 461 LYS A C 1
ATOM 3592 O O . LYS A 1 461 ? -35.430 1.638 72.636 1.00 92.88 461 LYS A O 1
ATOM 3597 N N . LEU A 1 462 ? -34.526 2.201 74.627 1.00 94.19 462 LEU A N 1
ATOM 3598 C CA . LEU A 1 462 ? -33.311 1.396 74.512 1.00 94.19 462 LEU A CA 1
ATOM 3599 C C . LEU A 1 462 ? -33.478 0.096 75.307 1.00 94.19 462 LEU A C 1
ATOM 3601 O O . LEU A 1 462 ? -33.654 0.114 76.524 1.00 94.19 462 LEU A O 1
ATOM 3605 N N . HIS A 1 463 ? -33.423 -1.035 74.611 1.00 90.75 463 HIS A N 1
ATOM 3606 C CA . HIS A 1 463 ? -33.542 -2.364 75.198 1.00 90.75 463 HIS A CA 1
ATOM 3607 C C . HIS A 1 463 ? -32.163 -3.023 75.307 1.00 90.75 463 HIS A C 1
ATOM 3609 O O . HIS A 1 463 ? -31.504 -3.243 74.294 1.00 90.75 463 HIS A O 1
ATOM 3615 N N . LEU A 1 464 ? -31.745 -3.370 76.528 1.00 91.75 464 LEU A N 1
ATOM 3616 C CA . LEU A 1 464 ? -30.503 -4.099 76.802 1.00 91.75 464 LEU A CA 1
ATOM 3617 C C . LEU A 1 464 ? -30.852 -5.488 77.353 1.00 91.75 464 LEU A C 1
ATOM 3619 O O . LEU A 1 464 ? -31.618 -5.596 78.308 1.00 91.75 464 LEU A O 1
ATOM 3623 N N . ASN A 1 465 ? -30.320 -6.548 76.734 1.00 87.56 465 ASN A N 1
ATOM 3624 C CA . ASN A 1 465 ? -30.514 -7.952 77.136 1.00 87.56 465 ASN A CA 1
ATOM 3625 C C . ASN A 1 465 ? -31.985 -8.418 77.220 1.00 87.56 465 ASN A C 1
ATOM 3627 O O . ASN A 1 465 ? -32.381 -9.117 78.150 1.00 87.56 465 ASN A O 1
ATOM 3631 N N . THR A 1 466 ? -32.820 -8.048 76.244 1.00 85.31 466 THR A N 1
ATOM 3632 C CA . THR A 1 466 ? -34.235 -8.467 76.217 1.00 85.31 466 THR A CA 1
ATOM 3633 C C . THR A 1 466 ? -34.386 -9.940 75.835 1.00 85.31 466 THR A C 1
ATOM 3635 O O . THR A 1 466 ? -33.980 -10.357 74.746 1.00 85.31 466 THR A O 1
ATOM 3638 N N . SER A 1 467 ? -34.999 -10.727 76.721 1.00 85.69 467 SER A N 1
ATOM 3639 C CA . SER A 1 467 ? -35.206 -12.165 76.540 1.00 85.69 467 SER A CA 1
ATOM 3640 C C . SER A 1 467 ? -36.075 -12.481 75.315 1.00 85.69 467 SER A C 1
ATOM 3642 O O . SER A 1 467 ? -37.029 -11.775 74.999 1.00 85.69 467 SER A O 1
ATOM 3644 N N . GLY A 1 468 ? -35.728 -13.551 74.592 1.00 81.19 468 GLY A N 1
ATOM 3645 C CA . GLY A 1 468 ? -36.481 -14.022 73.420 1.00 81.19 468 GLY A CA 1
ATOM 3646 C C . GLY A 1 468 ? -36.260 -13.233 72.120 1.00 81.19 468 GLY A C 1
ATOM 3647 O O . GLY A 1 468 ? -36.835 -13.592 71.091 1.00 81.19 468 GLY A O 1
ATOM 3648 N N . THR A 1 469 ? -35.418 -12.196 72.127 1.00 83.00 469 THR A N 1
ATOM 3649 C CA . THR A 1 469 ? -35.106 -11.413 70.920 1.00 83.00 469 THR A CA 1
ATOM 3650 C C . THR A 1 469 ? -34.263 -12.236 69.943 1.00 83.00 469 THR A C 1
ATOM 3652 O O . THR A 1 469 ? -33.234 -12.795 70.320 1.00 83.00 469 THR A O 1
ATOM 3655 N N . LYS A 1 470 ? -34.678 -12.302 68.672 1.00 84.94 470 LYS A N 1
ATOM 3656 C CA . LYS A 1 470 ? -33.902 -12.942 67.598 1.00 84.94 470 LYS A CA 1
ATOM 3657 C C . LYS A 1 470 ? -32.990 -11.919 66.908 1.00 84.94 470 LYS A C 1
ATOM 3659 O O . LYS A 1 470 ? -33.411 -10.771 66.746 1.00 84.94 470 LYS A O 1
ATOM 3664 N N . PRO A 1 471 ? -31.787 -12.313 66.454 1.00 85.31 471 PRO A N 1
ATOM 3665 C CA . PRO A 1 471 ? -30.932 -11.434 65.667 1.00 85.31 471 PRO A CA 1
ATOM 3666 C C . PRO A 1 471 ? -31.651 -10.917 64.417 1.00 85.31 471 PRO A C 1
ATOM 3668 O O . PRO A 1 471 ? -32.369 -11.657 63.746 1.00 85.31 471 PRO A O 1
ATOM 3671 N N . GLY A 1 472 ? -31.443 -9.641 64.087 1.00 86.12 472 GLY A N 1
ATOM 3672 C CA . GLY A 1 472 ? -32.033 -9.019 62.899 1.00 86.12 472 GLY A CA 1
ATOM 3673 C C . GLY A 1 472 ? -31.381 -9.436 61.576 1.00 86.12 472 GLY A C 1
ATOM 3674 O O . GLY A 1 472 ? -31.891 -9.060 60.523 1.00 86.12 472 GLY A O 1
ATOM 3675 N N . THR A 1 473 ? -30.275 -10.187 61.636 1.00 94.00 473 THR A N 1
ATOM 3676 C CA . THR A 1 473 ? -29.517 -10.713 60.494 1.00 94.00 473 THR A CA 1
ATOM 3677 C C . THR A 1 473 ? -28.783 -12.010 60.862 1.00 94.00 473 THR A C 1
ATOM 3679 O O . THR A 1 473 ? -28.776 -12.407 62.025 1.00 94.00 473 THR A O 1
ATOM 3682 N N . THR A 1 474 ? -28.156 -12.665 59.884 1.00 94.50 474 THR A N 1
ATOM 3683 C CA . THR A 1 474 ? -27.344 -13.884 60.055 1.00 94.50 474 THR A CA 1
ATOM 3684 C C . THR A 1 474 ? -25.924 -13.664 59.544 1.00 94.50 474 THR A C 1
ATOM 3686 O O . THR A 1 474 ? -25.727 -12.961 58.555 1.00 94.50 474 THR A O 1
ATOM 3689 N N . ALA A 1 475 ? -24.928 -14.282 60.180 1.00 94.44 475 ALA A N 1
ATOM 3690 C CA . ALA A 1 475 ? -23.575 -14.367 59.633 1.00 94.44 475 ALA A CA 1
ATOM 3691 C C . ALA A 1 475 ? -23.458 -15.543 58.641 1.00 94.44 475 ALA A C 1
ATOM 3693 O O . ALA A 1 475 ? -24.212 -16.509 58.777 1.00 94.44 475 ALA A O 1
ATOM 3694 N N . PRO A 1 476 ? -22.543 -15.495 57.654 1.00 94.69 476 PRO A N 1
ATOM 3695 C CA . PRO A 1 476 ? -22.382 -16.595 56.698 1.00 94.69 476 PRO A CA 1
ATOM 3696 C C . PRO A 1 476 ? -21.778 -17.874 57.313 1.00 94.69 476 PRO A C 1
ATOM 3698 O O . PRO A 1 476 ? -21.981 -18.956 56.777 1.00 94.69 476 PRO A O 1
ATOM 3701 N N . GLY A 1 477 ? -21.085 -17.777 58.451 1.00 94.94 477 GLY A N 1
ATOM 3702 C CA . GLY A 1 477 ? -20.512 -18.909 59.186 1.00 94.94 477 GLY A CA 1
ATOM 3703 C C . GLY A 1 477 ? -19.044 -19.191 58.851 1.00 94.94 477 GLY A C 1
ATOM 3704 O O . GLY A 1 477 ? -18.456 -18.596 57.949 1.00 94.94 477 GLY A O 1
ATOM 3705 N N . SER A 1 478 ? -18.428 -20.117 59.591 1.00 93.06 478 SER A N 1
ATOM 3706 C CA . SER A 1 478 ? -16.999 -20.454 59.464 1.00 93.06 478 SER A CA 1
ATOM 3707 C C . SER A 1 478 ? -16.603 -21.009 58.086 1.00 93.06 478 SER A C 1
ATOM 3709 O O . SER A 1 478 ? -15.445 -20.885 57.690 1.00 93.06 478 SER A O 1
ATOM 3711 N N . GLY A 1 479 ? -17.561 -21.560 57.331 1.00 94.62 479 GLY A N 1
ATOM 3712 C CA . GLY A 1 479 ? -17.364 -22.065 55.968 1.00 94.62 479 GLY A CA 1
ATOM 3713 C C . GLY A 1 479 ? -17.151 -20.985 54.902 1.00 94.62 479 GLY A C 1
ATOM 3714 O O . GLY A 1 479 ? -16.593 -21.286 53.852 1.00 94.62 479 GLY A O 1
ATOM 3715 N N . HIS A 1 480 ? -17.487 -19.718 55.181 1.00 95.81 480 HIS A N 1
ATOM 3716 C CA . HIS A 1 480 ? -17.540 -18.660 54.163 1.00 95.81 480 HIS A CA 1
ATOM 3717 C C . HIS A 1 480 ? -16.224 -18.446 53.394 1.00 95.81 480 HIS A C 1
ATOM 3719 O O . HIS A 1 480 ? -16.233 -18.165 52.198 1.00 95.81 480 HIS A O 1
ATOM 3725 N N . LYS A 1 481 ? -15.071 -18.617 54.061 1.00 95.75 481 LYS A N 1
ATOM 3726 C CA . LYS A 1 481 ? -13.756 -18.564 53.399 1.00 95.75 481 LYS A CA 1
ATOM 3727 C C . LYS A 1 481 ? -13.617 -19.659 52.336 1.00 95.75 481 LYS A C 1
ATOM 3729 O O . LYS A 1 481 ? -13.061 -19.399 51.273 1.00 95.75 481 LYS A O 1
ATOM 3734 N N . GLY A 1 482 ? -14.060 -20.876 52.651 1.00 96.00 482 GLY A N 1
ATOM 3735 C CA . GLY A 1 482 ? -14.033 -22.008 51.727 1.00 96.00 482 GLY A CA 1
ATOM 3736 C C . GLY A 1 482 ? -14.952 -21.777 50.531 1.00 96.00 482 GLY A C 1
ATOM 3737 O O . GLY A 1 482 ? -14.547 -22.051 49.407 1.00 96.00 482 GLY A O 1
ATOM 3738 N N . ASP A 1 483 ? -16.126 -21.184 50.762 1.00 95.62 483 ASP A N 1
ATOM 3739 C CA . ASP A 1 483 ? -17.075 -20.845 49.696 1.00 95.62 483 ASP A CA 1
ATOM 3740 C C . ASP A 1 483 ? -16.476 -19.841 48.694 1.00 95.62 483 ASP A C 1
ATOM 3742 O O . ASP A 1 483 ? -16.567 -20.044 47.484 1.00 95.62 483 ASP A O 1
ATOM 3746 N N . ILE A 1 484 ? -15.812 -18.782 49.183 1.00 96.62 484 ILE A N 1
ATOM 3747 C CA . ILE A 1 484 ? -15.147 -17.785 48.323 1.00 96.62 484 ILE A CA 1
ATOM 3748 C C . ILE A 1 484 ? -13.978 -18.410 47.555 1.00 96.62 484 ILE A C 1
ATOM 3750 O O . ILE A 1 484 ? -13.841 -18.169 46.357 1.00 96.62 484 ILE A O 1
ATOM 3754 N N . ASP A 1 485 ? -13.136 -19.211 48.215 1.00 96.50 485 ASP A N 1
ATOM 3755 C CA . ASP A 1 485 ? -12.004 -19.876 47.556 1.00 96.50 485 ASP A CA 1
ATOM 3756 C C . ASP A 1 485 ? -12.494 -20.816 46.445 1.00 96.50 485 ASP A C 1
ATOM 3758 O O . ASP A 1 485 ? -12.014 -20.747 45.315 1.00 96.50 485 ASP A O 1
ATOM 3762 N N . ALA A 1 486 ? -13.534 -21.612 46.712 1.00 95.06 486 ALA A N 1
ATOM 3763 C CA . ALA A 1 486 ? -14.162 -22.462 45.705 1.00 95.06 486 ALA A CA 1
ATOM 3764 C C . ALA A 1 486 ? -14.717 -21.651 44.518 1.00 95.06 486 ALA A C 1
ATOM 3766 O O . ALA A 1 486 ? -14.488 -22.024 43.364 1.00 95.06 486 ALA A O 1
ATOM 3767 N N . ALA A 1 487 ? -15.390 -20.523 44.780 1.00 94.94 487 ALA A N 1
ATOM 3768 C CA . ALA A 1 487 ? -15.898 -19.633 43.736 1.00 94.94 487 ALA A CA 1
ATOM 3769 C C . ALA A 1 487 ? -14.766 -19.046 42.876 1.00 94.94 487 ALA A C 1
ATOM 3771 O O . ALA A 1 487 ? -14.878 -19.026 41.654 1.00 94.94 487 ALA A O 1
ATOM 3772 N N . VAL A 1 488 ? -13.646 -18.637 43.485 1.00 94.88 488 VAL A N 1
ATOM 3773 C CA . VAL A 1 488 ? -12.454 -18.167 42.758 1.00 94.88 488 VAL A CA 1
ATOM 3774 C C . VAL A 1 488 ? -11.890 -19.278 41.871 1.00 94.88 488 VAL A C 1
ATOM 3776 O O . VAL A 1 488 ? -11.698 -19.062 40.675 1.00 94.88 488 VAL A O 1
ATOM 3779 N N . GLN A 1 489 ? -11.646 -20.474 42.417 1.00 93.19 489 GLN A N 1
ATOM 3780 C CA . GLN A 1 489 ? -11.052 -21.590 41.665 1.00 93.19 489 GLN A CA 1
ATOM 3781 C C . GLN A 1 489 ? -11.913 -22.034 40.471 1.00 93.19 489 GLN A C 1
ATOM 3783 O O . GLN A 1 489 ? -11.380 -22.482 39.448 1.00 93.19 489 GLN A O 1
ATOM 3788 N N . ALA A 1 490 ? -13.235 -21.863 40.550 1.00 91.88 490 ALA A N 1
ATOM 3789 C CA . ALA A 1 490 ? -14.144 -22.172 39.449 1.00 91.88 490 ALA A CA 1
ATOM 3790 C C . ALA A 1 490 ? -13.827 -21.372 38.166 1.00 91.88 490 ALA A C 1
ATOM 3792 O O . ALA A 1 490 ? -13.963 -21.912 37.067 1.00 91.88 490 ALA A O 1
ATOM 3793 N N . TYR A 1 491 ? -13.320 -20.137 38.281 1.00 89.81 491 TYR A N 1
ATOM 3794 C CA . TYR A 1 491 ? -12.930 -19.308 37.130 1.00 89.81 491 TYR A CA 1
ATOM 3795 C C . TYR A 1 491 ? -11.561 -19.680 36.525 1.00 89.81 491 TYR A C 1
ATOM 3797 O O . TYR A 1 491 ? -11.256 -19.270 35.407 1.00 89.81 491 TYR A O 1
ATOM 3805 N N . PHE A 1 492 ? -10.749 -20.491 37.216 1.00 89.50 492 PHE A N 1
ATOM 3806 C CA . PHE A 1 492 ? -9.397 -20.885 36.780 1.00 89.50 492 PHE A CA 1
ATOM 3807 C C . PHE A 1 492 ? -9.248 -22.386 36.481 1.00 89.50 492 PHE A C 1
ATOM 3809 O O . PHE A 1 492 ? -8.140 -22.874 36.258 1.00 89.50 492 PHE A O 1
ATOM 3816 N N . SER A 1 493 ? -10.354 -23.132 36.460 1.00 75.69 493 SER A N 1
ATOM 3817 C CA . SER A 1 493 ? -10.344 -24.576 36.212 1.00 75.69 493 SER A CA 1
ATOM 3818 C C . SER A 1 493 ? -9.844 -24.930 34.792 1.00 75.69 493 SER A C 1
ATOM 3820 O O . SER A 1 493 ? -10.070 -24.160 33.852 1.00 75.69 493 SER A O 1
ATOM 3822 N N . PRO A 1 494 ? -9.215 -26.106 34.575 1.00 60.22 494 PRO A N 1
ATOM 3823 C CA . PRO A 1 494 ? -8.619 -26.485 33.283 1.00 60.22 494 PRO A CA 1
ATOM 3824 C C . PRO A 1 494 ? -9.575 -26.418 32.076 1.00 60.22 494 PRO A C 1
ATOM 3826 O O . PRO A 1 494 ? -9.146 -26.100 30.966 1.00 60.22 494 PRO A O 1
ATOM 3829 N N . ASP A 1 495 ? -10.872 -26.659 32.282 1.00 55.47 495 ASP A N 1
ATOM 3830 C CA . ASP A 1 495 ? -11.889 -26.583 31.223 1.00 55.47 495 ASP A CA 1
ATOM 3831 C C . ASP A 1 495 ? -12.247 -25.139 30.817 1.00 55.47 495 ASP A C 1
ATOM 3833 O O . ASP A 1 495 ? -12.609 -24.890 29.665 1.00 55.47 495 ASP A O 1
ATOM 3837 N N . GLN A 1 496 ? -12.071 -24.160 31.713 1.00 53.03 496 GLN A N 1
ATOM 3838 C CA . GLN A 1 496 ? -12.200 -22.724 31.409 1.00 53.03 496 GLN A CA 1
ATOM 3839 C C . GLN A 1 496 ? -10.961 -22.200 30.658 1.00 53.03 496 GLN A C 1
ATOM 3841 O O . GLN A 1 496 ? -11.081 -21.375 29.748 1.00 53.03 496 GLN A O 1
ATOM 3846 N N . ALA A 1 497 ? -9.776 -22.751 30.951 1.00 44.09 497 ALA A N 1
ATOM 3847 C CA . ALA A 1 497 ? -8.541 -22.456 30.218 1.00 44.09 497 ALA A CA 1
ATOM 3848 C C . ALA A 1 497 ? -8.576 -22.976 28.765 1.00 44.09 497 ALA A C 1
ATOM 3850 O O . ALA A 1 497 ? -8.028 -22.346 27.864 1.00 44.09 497 ALA A O 1
ATOM 3851 N N . LYS A 1 498 ? -9.271 -24.094 28.500 1.00 40.81 498 LYS A N 1
ATOM 3852 C CA . LYS A 1 498 ? -9.473 -24.616 27.134 1.00 40.81 498 LYS A CA 1
ATOM 3853 C C . LYS A 1 498 ? -10.498 -23.819 26.322 1.00 40.81 498 LYS A C 1
ATOM 3855 O O . LYS A 1 498 ? -10.311 -23.665 25.120 1.00 40.81 498 LYS A O 1
ATOM 3860 N N . LYS A 1 499 ? -11.542 -23.270 26.956 1.00 44.06 499 LYS A N 1
ATOM 3861 C CA . LYS A 1 499 ? -12.516 -22.384 26.284 1.00 44.06 499 LYS A CA 1
ATOM 3862 C C . LYS A 1 499 ? -11.945 -21.006 25.941 1.00 44.06 499 LYS A C 1
ATOM 3864 O O . LYS A 1 499 ? -12.380 -20.404 24.968 1.00 44.06 499 LYS A O 1
ATOM 3869 N N . SER A 1 500 ? -10.961 -20.526 26.699 1.00 40.53 500 SER A N 1
ATOM 3870 C CA . SER A 1 500 ? -10.260 -19.261 26.431 1.00 40.53 500 SER A CA 1
ATOM 3871 C C . SER A 1 500 ? -9.066 -19.401 25.471 1.00 40.53 500 SER A C 1
ATOM 3873 O O . SER A 1 500 ? -8.635 -18.399 24.908 1.00 40.53 500 SER A O 1
ATOM 3875 N N . ALA A 1 501 ? -8.571 -20.622 25.226 1.00 38.81 501 ALA A N 1
ATOM 3876 C CA . ALA A 1 501 ? -7.423 -20.897 24.350 1.00 38.81 501 ALA A CA 1
ATOM 3877 C C . ALA A 1 501 ? -7.766 -21.607 23.017 1.00 38.81 501 ALA A C 1
ATOM 3879 O O . ALA A 1 501 ? -6.857 -21.984 22.281 1.00 38.81 501 ALA A O 1
ATOM 3880 N N . GLY A 1 502 ? -9.046 -21.815 22.684 1.00 32.78 502 GLY A N 1
ATOM 3881 C CA . GLY A 1 502 ? -9.456 -22.686 21.575 1.00 32.78 502 GLY A CA 1
ATOM 3882 C C . GLY A 1 502 ? -10.366 -22.045 20.526 1.00 32.78 502 GLY A C 1
ATOM 3883 O O . GLY A 1 502 ? -11.556 -22.329 20.511 1.00 32.78 502 GLY A O 1
ATOM 3884 N N . VAL A 1 503 ? -9.796 -21.288 19.583 1.00 35.66 503 VAL A N 1
ATOM 3885 C CA . VAL A 1 503 ? -10.234 -21.317 18.168 1.00 35.66 503 VAL A CA 1
ATOM 3886 C C . VAL A 1 503 ? -8.984 -21.484 17.302 1.00 35.66 503 VAL A C 1
ATOM 3888 O O . VAL A 1 503 ? -8.581 -20.612 16.540 1.00 35.66 503 VAL A O 1
ATOM 3891 N N . GLY A 1 504 ? -8.330 -22.628 17.484 1.00 33.03 504 GLY A N 1
ATOM 3892 C CA . GLY A 1 504 ? -7.317 -23.165 16.587 1.00 33.03 504 GLY A CA 1
ATOM 3893 C C . GLY A 1 504 ? -7.805 -24.514 16.070 1.00 33.03 504 GLY A C 1
ATOM 3894 O O . GLY A 1 504 ? -7.717 -25.503 16.782 1.00 33.03 504 GLY A O 1
ATOM 3895 N N . VAL A 1 505 ? -8.367 -24.500 14.859 1.00 34.66 505 VAL A N 1
ATOM 3896 C CA . VAL A 1 505 ? -8.569 -25.618 13.916 1.00 34.66 505 VAL A CA 1
ATOM 3897 C C . VAL A 1 505 ? -9.151 -26.935 14.472 1.00 34.66 505 VAL A C 1
ATOM 3899 O O . VAL A 1 505 ? -8.426 -27.798 14.950 1.00 34.66 505 VAL A O 1
ATOM 3902 N N . ALA A 1 506 ? -10.444 -27.169 14.221 1.00 29.83 506 ALA A N 1
ATOM 3903 C CA . ALA A 1 506 ? -10.965 -28.487 13.830 1.00 29.83 506 ALA A CA 1
ATOM 3904 C C . ALA A 1 506 ? -12.326 -28.330 13.127 1.00 29.83 506 ALA A C 1
ATOM 3906 O O . ALA A 1 506 ? -13.246 -27.713 13.660 1.00 29.83 506 ALA A O 1
ATOM 3907 N N . GLY A 1 507 ? -12.438 -28.870 11.910 1.00 32.66 507 GLY A N 1
ATOM 3908 C CA . GLY A 1 507 ? -13.690 -28.945 11.159 1.00 32.66 507 GLY A CA 1
ATOM 3909 C C . GLY A 1 507 ? -14.662 -29.963 11.760 1.00 32.66 507 GLY A C 1
ATOM 3910 O O . GLY A 1 507 ? -14.252 -30.997 12.280 1.00 32.66 507 GLY A O 1
ATOM 3911 N N . GLY A 1 508 ? -15.959 -29.678 11.661 1.00 26.70 508 GLY A N 1
ATOM 3912 C CA . GLY A 1 508 ? -17.011 -30.593 12.095 1.00 26.70 508 GLY A CA 1
ATOM 3913 C C . GLY A 1 508 ? -18.398 -29.965 12.010 1.00 26.70 508 GLY A C 1
ATOM 3914 O O . GLY A 1 508 ? -18.748 -29.092 12.793 1.00 26.70 508 GLY A O 1
ATOM 3915 N N . SER A 1 509 ? -19.169 -30.418 11.028 1.00 29.16 509 SER A N 1
ATOM 3916 C CA . SER A 1 509 ? -20.575 -30.111 10.746 1.00 29.16 509 SER A CA 1
ATOM 3917 C C . SER A 1 509 ? -21.526 -30.360 11.924 1.00 29.16 509 SER A C 1
ATOM 3919 O O . SER A 1 509 ? -21.440 -31.413 12.552 1.00 29.16 509 SER A O 1
ATOM 3921 N N . GLY A 1 510 ? -22.537 -29.502 12.122 1.00 23.55 510 GLY A N 1
ATOM 3922 C CA . GLY A 1 510 ? -23.653 -29.852 13.008 1.00 23.55 510 GLY A CA 1
ATOM 3923 C C . GLY A 1 510 ? -24.676 -28.755 13.309 1.00 23.55 510 GLY A C 1
ATOM 3924 O O . GLY A 1 510 ? -24.559 -28.084 14.319 1.00 23.55 510 GLY A O 1
ATOM 3925 N N . LYS A 1 511 ? -25.699 -28.676 12.448 1.00 24.56 511 LYS A N 1
ATOM 3926 C CA . LYS A 1 511 ? -27.118 -28.312 12.676 1.00 24.56 511 LYS A CA 1
ATOM 3927 C C . LYS A 1 511 ? -27.499 -27.065 13.499 1.00 24.56 511 LYS A C 1
ATOM 3929 O O . LYS A 1 511 ? -27.305 -26.971 14.703 1.00 24.56 511 LYS A O 1
ATOM 3934 N N . ALA A 1 512 ? -28.240 -26.204 12.802 1.00 26.73 512 ALA A N 1
ATOM 3935 C CA . ALA A 1 512 ? -29.034 -25.094 13.309 1.00 26.73 512 ALA A CA 1
ATOM 3936 C C . ALA A 1 512 ? -30.231 -25.528 14.179 1.00 26.73 512 ALA A C 1
ATOM 3938 O O . ALA A 1 512 ? -30.906 -26.510 13.867 1.00 26.73 512 ALA A O 1
ATOM 3939 N N . ALA A 1 513 ? -30.531 -24.716 15.197 1.00 21.62 513 ALA A N 1
ATOM 3940 C CA . ALA A 1 513 ? -31.841 -24.523 15.830 1.00 21.62 513 ALA A CA 1
ATOM 3941 C C . ALA A 1 513 ? -31.801 -23.215 16.667 1.00 21.62 513 ALA A C 1
ATOM 3943 O O . ALA A 1 513 ? -30.712 -22.742 16.985 1.00 21.62 513 ALA A O 1
ATOM 3944 N N . PRO A 1 514 ? -32.943 -22.638 17.074 1.00 23.92 514 PRO A N 1
ATOM 3945 C CA . PRO A 1 514 ? -33.790 -21.748 16.292 1.00 23.92 514 PRO A CA 1
ATOM 3946 C C . PRO A 1 514 ? -33.742 -20.291 16.795 1.00 23.92 514 PRO A C 1
ATOM 3948 O O . PRO A 1 514 ? -33.320 -19.997 17.911 1.00 23.92 514 PRO A O 1
ATOM 3951 N N . ALA A 1 515 ? -34.224 -19.380 15.949 1.00 23.41 515 ALA A N 1
ATOM 3952 C CA . ALA A 1 515 ? -34.372 -17.959 16.235 1.00 23.41 515 ALA A CA 1
ATOM 3953 C C . ALA A 1 515 ? -35.239 -17.706 17.483 1.00 23.41 515 ALA A C 1
ATOM 3955 O O . ALA A 1 515 ? -36.387 -18.151 17.549 1.00 23.41 515 ALA A O 1
ATOM 3956 N N . GLN A 1 516 ? -34.705 -16.945 18.442 1.00 21.83 516 GLN A N 1
ATOM 3957 C CA . GLN A 1 516 ? -35.504 -16.320 19.489 1.00 21.83 516 GLN A CA 1
ATOM 3958 C C . GLN A 1 516 ? -35.850 -14.884 19.094 1.00 21.83 516 GLN A C 1
ATOM 3960 O O . GLN A 1 516 ? -34.981 -14.034 18.906 1.00 21.83 516 GLN A O 1
ATOM 3965 N N . ASN A 1 517 ? -37.158 -14.654 18.980 1.00 23.38 517 ASN A N 1
ATOM 3966 C CA . ASN A 1 517 ? -37.803 -13.350 19.003 1.00 23.38 517 ASN A CA 1
ATOM 3967 C C . ASN A 1 517 ? -37.303 -12.525 20.194 1.00 23.38 517 ASN A C 1
ATOM 3969 O O . ASN A 1 517 ? -37.532 -12.917 21.333 1.00 23.38 517 ASN A O 1
ATOM 3973 N N . ASN A 1 518 ? -36.749 -11.344 19.927 1.00 24.28 518 ASN A N 1
ATOM 3974 C CA . ASN A 1 518 ? -36.709 -10.255 20.897 1.00 24.28 518 ASN A CA 1
ATOM 3975 C C . ASN A 1 518 ? -37.427 -9.044 20.302 1.00 24.28 518 ASN A C 1
ATOM 3977 O O . ASN A 1 518 ? -36.836 -8.172 19.673 1.00 24.28 518 ASN A O 1
ATOM 3981 N N . SER A 1 519 ? -38.742 -9.017 20.504 1.00 26.17 519 SER A N 1
ATOM 3982 C CA . SER A 1 519 ? -39.531 -7.793 20.479 1.00 26.17 519 SER A CA 1
ATOM 3983 C C . SER A 1 519 ? -39.263 -7.025 21.774 1.00 26.17 519 SER A C 1
ATOM 3985 O O . SER A 1 519 ? -39.731 -7.433 22.836 1.00 26.17 519 SER A O 1
ATOM 3987 N N . ALA A 1 520 ? -38.534 -5.916 21.693 1.00 27.67 520 ALA A N 1
ATOM 3988 C CA . ALA A 1 520 ? -38.482 -4.923 22.758 1.00 27.67 520 ALA A CA 1
ATOM 3989 C C . ALA A 1 520 ? -38.984 -3.591 22.194 1.00 27.67 520 ALA A C 1
ATOM 3991 O O . ALA A 1 520 ? -38.276 -2.885 21.481 1.00 27.67 520 ALA A O 1
ATOM 3992 N N . ALA A 1 521 ? -40.247 -3.287 22.491 1.00 30.73 521 ALA A N 1
ATOM 3993 C CA . ALA A 1 521 ? -40.789 -1.946 22.379 1.00 30.73 521 ALA A CA 1
ATOM 3994 C C . ALA A 1 521 ? -40.107 -1.076 23.446 1.00 30.73 521 ALA A C 1
ATOM 3996 O O . ALA A 1 521 ? -40.202 -1.377 24.636 1.00 30.73 521 ALA A O 1
ATOM 3997 N N . THR A 1 522 ? -39.415 -0.015 23.029 1.00 31.55 522 THR A N 1
ATOM 3998 C CA . THR A 1 522 ? -38.862 0.993 23.944 1.00 31.55 522 THR A CA 1
ATOM 3999 C C . THR A 1 522 ? -39.635 2.286 23.744 1.00 31.55 522 THR A C 1
ATOM 4001 O O . THR A 1 522 ? -39.622 2.867 22.665 1.00 31.55 522 THR A O 1
ATOM 4004 N N . THR A 1 523 ? -40.341 2.703 24.787 1.00 33.19 523 THR A N 1
ATOM 4005 C CA . THR A 1 523 ? -41.030 3.988 24.911 1.00 33.19 523 THR A CA 1
ATOM 4006 C C . THR A 1 523 ? -40.057 5.162 24.757 1.00 33.19 523 THR A C 1
ATOM 4008 O O . THR A 1 523 ? -38.996 5.162 25.378 1.00 33.19 523 THR A O 1
ATOM 4011 N N . GLY A 1 524 ? -40.441 6.145 23.935 1.00 47.53 524 GLY A N 1
ATOM 4012 C CA . GLY A 1 524 ? -39.685 7.347 23.582 1.00 47.53 524 GLY A CA 1
ATOM 4013 C C . GLY A 1 524 ? -39.209 8.186 24.767 1.00 47.53 524 GLY A C 1
ATOM 4014 O O . GLY A 1 524 ? -39.989 8.835 25.460 1.00 47.53 524 GLY A O 1
ATOM 4015 N N . THR A 1 525 ? -37.894 8.209 24.952 1.00 60.03 525 THR A N 1
ATOM 4016 C CA . THR A 1 525 ? -37.178 9.246 25.697 1.00 60.03 525 THR A CA 1
ATOM 4017 C C . THR A 1 525 ? -36.124 9.832 24.775 1.00 60.03 525 THR A C 1
ATOM 4019 O O . THR A 1 525 ? -35.413 9.070 24.113 1.00 60.03 525 THR A O 1
ATOM 4022 N N . ASP A 1 526 ? -36.014 11.158 24.754 1.00 79.81 526 ASP A N 1
ATOM 4023 C CA . ASP A 1 526 ? -34.987 11.862 23.988 1.00 79.81 526 ASP A CA 1
ATOM 4024 C C . ASP A 1 526 ? -33.592 11.380 24.374 1.00 79.81 526 ASP A C 1
ATOM 4026 O O . ASP A 1 526 ? -33.293 11.140 25.547 1.00 79.81 526 ASP A O 1
ATOM 4030 N N . LYS A 1 527 ? -32.741 11.228 23.367 1.00 88.12 527 LYS A N 1
ATOM 4031 C CA . LYS A 1 527 ? -31.347 10.828 23.506 1.00 88.12 527 LYS A CA 1
ATOM 4032 C C . LYS A 1 527 ? -30.456 11.993 23.098 1.00 88.12 527 LYS A C 1
ATOM 4034 O O . LYS A 1 527 ? -30.835 12.837 22.287 1.00 88.12 527 LYS A O 1
ATOM 4039 N N . THR A 1 528 ? -29.252 12.000 23.648 1.00 89.38 528 THR A N 1
ATOM 4040 C CA . THR A 1 528 ? -28.199 12.937 23.265 1.00 89.38 528 THR A CA 1
ATOM 4041 C C . THR A 1 528 ? -27.056 12.145 22.648 1.00 89.38 528 THR A C 1
ATOM 4043 O O . THR A 1 528 ? -26.542 11.226 23.286 1.00 89.38 528 THR A O 1
ATOM 4046 N N . SER A 1 529 ? -26.659 12.496 21.426 1.00 91.94 529 SER A N 1
ATOM 4047 C CA . SER A 1 529 ? -25.475 11.937 20.764 1.00 91.94 529 SER A CA 1
ATOM 4048 C C . SER A 1 529 ? -24.284 12.864 20.985 1.00 91.94 529 SER A C 1
ATOM 4050 O O . SER A 1 529 ? -24.275 13.982 20.472 1.00 91.94 529 SER A O 1
ATOM 4052 N N . GLU A 1 530 ? -23.284 12.419 21.743 1.00 91.75 530 GLU A N 1
ATOM 4053 C CA . GLU A 1 530 ? -22.071 13.204 21.997 1.00 91.75 530 GLU A CA 1
ATOM 4054 C C . GLU A 1 530 ? -21.038 13.011 20.876 1.00 91.75 530 GLU A C 1
ATOM 4056 O O . GLU A 1 530 ? -20.803 11.894 20.412 1.00 91.75 530 GLU A O 1
ATOM 4061 N N . TYR A 1 531 ? -20.423 14.109 20.436 1.00 91.00 531 TYR A N 1
ATOM 4062 C CA . TYR A 1 531 ? -19.440 14.132 19.355 1.00 91.00 531 TYR A CA 1
ATOM 4063 C C . TYR A 1 531 ? -18.125 14.749 19.828 1.00 91.00 531 TYR A C 1
ATOM 4065 O O . TYR A 1 531 ? -18.105 15.826 20.417 1.00 91.00 531 TYR A O 1
ATOM 4073 N N . ASN A 1 532 ? -17.008 14.107 19.479 1.00 83.88 532 ASN A N 1
ATOM 4074 C CA . ASN A 1 532 ? -15.650 14.523 19.863 1.00 83.88 532 ASN A CA 1
ATOM 4075 C C . ASN A 1 532 ? -15.123 15.766 19.113 1.00 83.88 532 ASN A C 1
ATOM 4077 O O . ASN A 1 532 ? -13.931 16.056 19.174 1.00 83.88 532 ASN A O 1
ATOM 4081 N N . TYR A 1 533 ? -15.986 16.493 18.402 1.00 84.75 533 TYR A N 1
ATOM 4082 C CA . TYR A 1 533 ? -15.666 17.772 17.770 1.00 84.75 533 TYR A CA 1
ATOM 4083 C C . TYR A 1 533 ? -16.202 18.911 18.626 1.00 84.75 533 TYR A C 1
ATOM 4085 O O . TYR A 1 533 ? -17.313 18.809 19.148 1.00 84.75 533 TYR A O 1
ATOM 4093 N N . SER A 1 534 ? -15.459 20.012 18.721 1.00 93.25 534 SER A N 1
ATOM 4094 C CA . SER A 1 534 ? -16.054 21.267 19.175 1.00 93.25 534 SER A CA 1
ATOM 4095 C C . SER A 1 534 ? -16.971 21.828 18.081 1.00 93.25 534 SER A C 1
ATOM 4097 O O . SER A 1 534 ? -16.817 21.533 16.889 1.00 93.25 534 SER A O 1
ATOM 4099 N N . LEU A 1 535 ? -17.909 22.702 18.458 1.00 92.50 535 LEU A N 1
ATOM 4100 C CA . LEU A 1 535 ? -18.717 23.434 17.477 1.00 92.50 535 LEU A CA 1
ATOM 4101 C C . LEU A 1 535 ? -17.834 24.244 16.505 1.00 92.50 535 LEU A C 1
ATOM 4103 O O . LEU A 1 535 ? -18.201 24.415 15.345 1.00 92.50 535 LEU A O 1
ATOM 4107 N N . GLN A 1 536 ? -16.668 24.724 16.949 1.00 94.06 536 GLN A N 1
ATOM 4108 C CA . GLN A 1 536 ? -15.752 25.458 16.076 1.00 94.06 536 GLN A CA 1
ATOM 4109 C C . GLN A 1 536 ? -15.067 24.530 15.060 1.00 94.06 536 GLN A C 1
ATOM 4111 O O . GLN A 1 536 ? -15.017 24.878 13.885 1.00 94.06 536 GLN A O 1
ATOM 4116 N N . ASP A 1 537 ? -14.658 23.315 15.449 1.00 93.81 537 ASP A N 1
ATOM 4117 C CA . ASP A 1 537 ? -14.097 22.330 14.505 1.00 93.81 537 ASP A CA 1
ATOM 4118 C C . ASP A 1 537 ? -15.103 21.964 13.403 1.00 93.81 537 ASP A C 1
ATOM 4120 O O . ASP A 1 537 ? -14.752 21.821 12.229 1.00 93.81 537 ASP A O 1
ATOM 4124 N N . MET A 1 538 ? -16.377 21.832 13.783 1.00 93.56 538 MET A N 1
ATOM 4125 C CA . MET A 1 538 ? -17.494 21.614 12.866 1.00 93.56 538 MET A CA 1
ATOM 4126 C C . MET A 1 538 ? -17.614 22.764 11.848 1.00 93.56 538 MET A C 1
ATOM 4128 O O . MET A 1 538 ? -17.732 22.521 10.643 1.00 93.56 538 MET A O 1
ATOM 4132 N N . VAL A 1 539 ? -17.544 24.013 12.317 1.00 94.94 539 VAL A N 1
ATOM 4133 C CA . VAL A 1 539 ? -17.602 25.218 11.474 1.00 94.94 539 VAL A CA 1
ATOM 4134 C C . VAL A 1 539 ? -16.397 25.303 10.534 1.00 94.94 539 VAL A C 1
ATOM 4136 O O . VAL A 1 539 ? -16.573 25.512 9.331 1.00 94.94 539 VAL A O 1
ATOM 4139 N N . ASP A 1 540 ? -15.187 25.070 11.040 1.00 94.69 540 ASP A N 1
ATOM 4140 C CA . ASP A 1 540 ? -13.947 25.165 10.268 1.00 94.69 540 ASP A CA 1
ATOM 4141 C C . ASP A 1 540 ? -13.896 24.113 9.154 1.00 94.69 540 ASP A C 1
ATOM 4143 O O . ASP A 1 540 ? -13.551 24.417 8.006 1.00 94.69 540 ASP A O 1
ATOM 4147 N N . LYS A 1 541 ? -14.315 22.876 9.449 1.00 94.06 541 LYS A N 1
ATOM 4148 C CA . LYS A 1 541 ? -14.410 21.806 8.445 1.00 94.06 541 LYS A CA 1
ATOM 4149 C C . LYS A 1 541 ? -15.407 22.149 7.339 1.00 94.06 541 LYS A C 1
ATOM 4151 O O . LYS A 1 541 ? -15.082 21.997 6.163 1.00 94.06 541 LYS A O 1
ATOM 4156 N N . GLN A 1 542 ? -16.580 22.674 7.693 1.00 93.31 542 GLN A N 1
ATOM 4157 C CA . GLN A 1 542 ? -17.606 23.098 6.732 1.00 93.31 542 GLN A CA 1
ATOM 4158 C C . GLN A 1 542 ? -17.137 24.268 5.857 1.00 93.31 542 GLN A C 1
ATOM 4160 O O . GLN A 1 542 ? -17.307 24.256 4.635 1.00 93.31 542 GLN A O 1
ATOM 4165 N N . LYS A 1 543 ? -16.477 25.260 6.461 1.00 91.62 543 LYS A N 1
ATOM 4166 C CA . LYS A 1 543 ? -15.913 26.417 5.757 1.00 91.62 543 LYS A CA 1
ATOM 4167 C C . LYS A 1 543 ? -14.841 26.011 4.751 1.00 91.62 543 LYS A C 1
ATOM 4169 O O . LYS A 1 543 ? -14.723 26.650 3.706 1.00 91.62 543 LYS A O 1
ATOM 4174 N N . ASN A 1 544 ? -14.087 24.947 5.017 1.00 91.19 544 ASN A N 1
ATOM 4175 C CA . ASN A 1 544 ? -12.971 24.502 4.181 1.00 91.19 544 ASN A CA 1
ATOM 4176 C C . ASN A 1 544 ? -13.353 23.532 3.050 1.00 91.19 544 ASN A C 1
ATOM 4178 O O . ASN A 1 544 ? -12.496 23.172 2.245 1.00 91.19 544 ASN A O 1
ATOM 4182 N N . LEU A 1 545 ? -14.633 23.185 2.894 1.00 91.94 545 LEU A N 1
ATOM 4183 C CA . LEU A 1 545 ? -15.090 22.324 1.799 1.00 91.94 545 LEU A CA 1
ATOM 4184 C C . LEU A 1 545 ? -14.836 22.933 0.414 1.00 91.94 545 LEU A C 1
ATOM 4186 O O . LEU A 1 545 ? -14.876 24.153 0.230 1.00 91.94 545 LEU A O 1
ATOM 4190 N N . LYS A 1 546 ? -14.612 22.067 -0.584 1.00 88.31 546 LYS A N 1
ATOM 4191 C CA . LYS A 1 546 ? -14.484 22.466 -1.997 1.00 88.31 546 LYS A CA 1
ATOM 4192 C C . LYS A 1 546 ? -15.789 23.077 -2.521 1.00 88.31 546 LYS A C 1
ATOM 4194 O O . LYS A 1 546 ? -15.762 24.122 -3.160 1.00 88.31 546 LYS A O 1
ATOM 4199 N N . ALA A 1 547 ? -16.920 22.443 -2.215 1.00 86.94 547 ALA A N 1
ATOM 4200 C CA . ALA A 1 547 ? -18.248 23.013 -2.411 1.00 86.94 547 ALA A CA 1
ATOM 4201 C C . ALA A 1 547 ? -18.671 23.705 -1.111 1.00 86.94 547 ALA A C 1
ATOM 4203 O O . ALA A 1 547 ? -18.934 23.039 -0.111 1.00 86.94 547 ALA A O 1
ATOM 4204 N N . LYS A 1 548 ? -18.674 25.041 -1.104 1.00 90.12 548 LYS A N 1
ATOM 4205 C CA . LYS A 1 548 ? -18.976 25.814 0.105 1.00 90.12 548 LYS A CA 1
ATOM 4206 C C . LYS A 1 548 ? -20.453 25.663 0.492 1.00 90.12 548 LYS A C 1
ATOM 4208 O O . LYS A 1 548 ? -21.303 25.707 -0.405 1.00 90.12 548 LYS A O 1
ATOM 4213 N N . PRO A 1 549 ? -20.776 25.557 1.794 1.00 93.50 549 PRO A N 1
ATOM 4214 C CA . PRO A 1 549 ? -22.144 25.707 2.273 1.00 93.50 549 PRO A CA 1
ATOM 4215 C C . PRO A 1 549 ? -22.771 26.996 1.737 1.00 93.50 549 PRO A C 1
ATOM 4217 O O . PRO A 1 549 ? -22.115 28.037 1.672 1.00 93.50 549 PRO A O 1
ATOM 4220 N N . GLN A 1 550 ? -24.030 26.916 1.327 1.00 95.25 550 GLN A N 1
ATOM 4221 C CA . GLN A 1 550 ? -24.780 28.023 0.741 1.00 95.25 550 GLN A CA 1
ATOM 4222 C C . GLN A 1 550 ? -25.811 28.553 1.736 1.00 95.25 550 GLN A C 1
ATOM 4224 O O . GLN A 1 550 ? -26.174 27.866 2.687 1.00 95.25 550 GLN A O 1
ATOM 4229 N N . LYS A 1 551 ? -26.322 29.756 1.492 1.00 93.88 551 LYS A N 1
ATOM 4230 C CA . LYS A 1 551 ? -27.543 30.280 2.104 1.00 93.88 551 LYS A CA 1
ATOM 4231 C C . LYS A 1 551 ? -28.392 30.976 1.051 1.00 93.88 551 LYS A C 1
ATOM 4233 O O . LYS A 1 551 ? -27.859 31.630 0.152 1.00 93.88 551 LYS A O 1
ATOM 4238 N N . TRP A 1 552 ? -29.709 30.870 1.171 1.00 88.94 552 TRP A N 1
ATOM 4239 C CA . TRP A 1 552 ? -30.624 31.605 0.303 1.00 88.94 552 TRP A CA 1
ATOM 4240 C C . TRP A 1 552 ? -30.714 33.087 0.693 1.00 88.94 552 TRP A C 1
ATOM 4242 O O . TRP A 1 552 ? -30.832 33.440 1.867 1.00 88.94 552 TRP A O 1
ATOM 4252 N N . THR A 1 553 ? -30.713 33.970 -0.305 1.00 87.94 553 THR A N 1
ATOM 4253 C CA . THR A 1 553 ? -30.981 35.406 -0.154 1.00 87.94 553 THR A CA 1
ATOM 4254 C C . THR A 1 553 ? -32.030 35.852 -1.169 1.00 87.94 553 THR A C 1
ATOM 4256 O O . THR A 1 553 ? -32.343 35.133 -2.114 1.00 87.94 553 THR A O 1
ATOM 4259 N N . ARG A 1 554 ? -32.528 37.092 -1.058 1.00 85.19 554 ARG A N 1
ATOM 4260 C CA . ARG A 1 554 ? -33.435 37.678 -2.067 1.00 85.19 554 ARG A CA 1
ATOM 4261 C C . ARG A 1 554 ? -32.847 37.721 -3.490 1.00 85.19 554 ARG A C 1
ATOM 4263 O O . ARG A 1 554 ? -33.594 37.966 -4.427 1.00 85.19 554 ARG A O 1
ATOM 4270 N N . ARG A 1 555 ? -31.533 37.520 -3.651 1.00 85.62 555 ARG A N 1
ATOM 4271 C CA . ARG A 1 555 ? -30.825 37.484 -4.942 1.00 85.62 555 ARG A CA 1
ATOM 4272 C C . ARG A 1 555 ? -30.408 36.067 -5.368 1.00 85.62 555 ARG A C 1
ATOM 4274 O O . ARG A 1 555 ? -29.698 35.934 -6.356 1.00 85.62 555 ARG A O 1
ATOM 4281 N N . GLY A 1 556 ? -30.828 35.032 -4.637 1.00 87.94 556 GLY A N 1
ATOM 4282 C CA . GLY A 1 556 ? -30.449 33.636 -4.872 1.00 87.94 556 GLY A CA 1
ATOM 4283 C C . GLY A 1 556 ? -29.465 33.085 -3.835 1.00 87.94 556 GLY A C 1
ATOM 4284 O O . GLY A 1 556 ? -29.222 33.713 -2.796 1.00 87.94 556 GLY A O 1
ATOM 4285 N N . PHE A 1 557 ? -28.924 31.895 -4.110 1.00 88.88 557 PHE A N 1
ATOM 4286 C CA . PHE A 1 557 ? -27.938 31.232 -3.254 1.00 88.88 557 PHE A CA 1
ATOM 4287 C C . PHE A 1 557 ? -26.584 31.946 -3.291 1.00 88.88 557 PHE A C 1
ATOM 4289 O O . PHE A 1 557 ? -26.068 32.276 -4.357 1.00 88.88 557 PHE A O 1
ATOM 4296 N N . VAL A 1 558 ? -26.015 32.171 -2.108 1.00 93.06 558 VAL A N 1
ATOM 4297 C CA . VAL A 1 558 ? -24.662 32.708 -1.916 1.00 93.06 558 VAL A CA 1
ATOM 4298 C C . VAL A 1 558 ? -23.910 31.851 -0.900 1.00 93.06 558 VAL A C 1
ATOM 4300 O O . VAL A 1 558 ? -24.535 31.191 -0.071 1.00 93.06 558 VAL A O 1
ATOM 4303 N N . ASN A 1 559 ? -22.576 31.902 -0.905 1.00 95.56 559 ASN A N 1
ATOM 4304 C CA . ASN A 1 559 ? -21.766 31.229 0.113 1.00 95.56 559 ASN A CA 1
ATOM 4305 C C . ASN A 1 559 ? -22.147 31.717 1.523 1.00 95.56 559 ASN A C 1
ATOM 4307 O O . ASN A 1 559 ? -22.244 32.923 1.768 1.00 95.56 559 ASN A O 1
ATOM 4311 N N . ALA A 1 560 ? -22.340 30.779 2.447 1.00 95.06 560 ALA A N 1
ATOM 4312 C CA . ALA A 1 560 ? -22.589 31.071 3.852 1.00 95.06 560 ALA A CA 1
ATOM 4313 C C . ALA A 1 560 ? -21.316 31.617 4.525 1.00 95.06 560 ALA A C 1
ATOM 4315 O O . ALA A 1 560 ? -20.210 31.136 4.261 1.00 95.06 560 ALA A O 1
ATOM 4316 N N . SER A 1 561 ? -21.467 32.626 5.387 1.00 95.06 561 SER A N 1
ATOM 4317 C CA . SER A 1 561 ? -20.388 33.103 6.251 1.00 95.06 561 SER A CA 1
ATOM 4318 C C . SER A 1 561 ? -20.125 32.113 7.387 1.00 95.06 561 SER A C 1
ATOM 4320 O O . SER A 1 561 ? -20.901 31.189 7.634 1.00 95.06 561 SER A O 1
ATOM 4322 N N . GLU A 1 562 ? -19.030 32.324 8.111 1.00 95.19 562 GLU A N 1
ATOM 4323 C CA . GLU A 1 562 ? -18.728 31.551 9.316 1.00 95.19 562 GLU A CA 1
ATOM 4324 C C . GLU A 1 562 ? -19.843 31.664 10.366 1.00 95.19 562 GLU A C 1
ATOM 4326 O O . GLU A 1 562 ? -20.283 30.648 10.902 1.00 95.19 562 GLU A O 1
ATOM 4331 N N . ASP A 1 563 ? -20.375 32.871 10.577 1.00 95.44 563 ASP A N 1
ATOM 4332 C CA . ASP A 1 563 ? -21.492 33.110 11.494 1.00 95.44 563 ASP A CA 1
ATOM 4333 C C . ASP A 1 563 ? -22.775 32.409 11.040 1.00 95.44 563 ASP A C 1
ATOM 4335 O O . ASP A 1 563 ? -23.509 31.870 11.868 1.00 95.44 563 ASP A O 1
ATOM 4339 N N . ASP A 1 564 ? -23.042 32.370 9.728 1.00 95.06 564 ASP A N 1
ATOM 4340 C CA . ASP A 1 564 ? -24.189 31.635 9.194 1.00 95.06 564 ASP A CA 1
ATOM 4341 C C . ASP A 1 564 ? -24.042 30.131 9.477 1.00 95.06 564 ASP A C 1
ATOM 4343 O O . ASP A 1 564 ? -24.983 29.497 9.954 1.00 95.06 564 ASP A O 1
ATOM 4347 N N . ILE A 1 565 ? -22.859 29.555 9.229 1.00 95.88 565 ILE A N 1
ATOM 4348 C CA . ILE A 1 565 ? -22.585 28.136 9.497 1.00 95.88 565 ILE A CA 1
ATOM 4349 C C . ILE A 1 565 ? -22.722 27.855 10.995 1.00 95.88 565 ILE A C 1
ATOM 4351 O O . ILE A 1 565 ? -23.451 26.944 11.376 1.00 95.88 565 ILE A O 1
ATOM 4355 N N . LYS A 1 566 ? -22.090 28.661 11.854 1.00 96.00 566 LYS A N 1
ATOM 4356 C CA . LYS A 1 566 ? -22.136 28.507 13.314 1.00 96.00 566 LYS A CA 1
ATOM 4357 C C . LYS A 1 566 ? -23.558 28.600 13.859 1.00 96.00 566 LYS A C 1
ATOM 4359 O O . LYS A 1 566 ? -23.944 27.799 14.709 1.00 96.00 566 LYS A O 1
ATOM 4364 N N . LYS A 1 567 ? -24.358 29.534 13.337 1.00 95.44 567 LYS A N 1
ATOM 4365 C CA . LYS A 1 567 ? -25.761 29.710 13.722 1.00 95.44 567 LYS A CA 1
ATOM 4366 C C . LYS A 1 567 ? -26.584 28.448 13.478 1.00 95.44 567 LYS A C 1
ATOM 4368 O O . LYS A 1 567 ? -27.373 28.088 14.348 1.00 95.44 567 LYS A O 1
ATOM 4373 N N . TYR A 1 568 ? -26.463 27.818 12.310 1.00 95.44 568 TYR A N 1
ATOM 4374 C CA . TYR A 1 568 ? -27.287 26.656 11.948 1.00 95.44 568 TYR A CA 1
ATOM 4375 C C . TYR A 1 568 ? -26.681 25.311 12.366 1.00 95.44 568 TYR A C 1
ATOM 4377 O O . TYR A 1 568 ? -27.417 24.343 12.537 1.00 95.44 568 TYR A O 1
ATOM 4385 N N . ALA A 1 569 ? -25.364 25.246 12.567 1.00 94.44 569 ALA A N 1
ATOM 4386 C CA . ALA A 1 569 ? -24.695 24.054 13.068 1.00 94.44 569 ALA A CA 1
ATOM 4387 C C . ALA A 1 569 ? -24.857 23.880 14.584 1.00 94.44 569 ALA A C 1
ATOM 4389 O O . ALA A 1 569 ? -24.771 22.753 15.049 1.00 94.44 569 ALA A O 1
ATOM 4390 N N . ASN A 1 570 ? -25.100 24.937 15.368 1.00 95.62 570 ASN A N 1
ATOM 4391 C CA . ASN A 1 570 ? -25.270 24.801 16.818 1.00 95.62 570 ASN A CA 1
ATOM 4392 C C . ASN A 1 570 ? -26.634 24.165 17.184 1.00 95.62 570 ASN A C 1
ATOM 4394 O O . ASN A 1 570 ? -27.658 24.828 16.989 1.00 95.62 570 ASN A O 1
ATOM 4398 N N . PRO A 1 571 ? -26.685 22.939 17.745 1.00 94.19 571 PRO A N 1
ATOM 4399 C CA . PRO A 1 571 ? -27.939 22.263 18.081 1.00 94.19 571 PRO A CA 1
ATOM 4400 C C . PRO A 1 571 ? -28.734 22.985 19.174 1.00 94.19 571 PRO A C 1
ATOM 4402 O O . PRO A 1 571 ? -29.966 22.992 19.138 1.00 94.19 571 PRO A O 1
ATOM 4405 N N . ASP A 1 572 ? -28.041 23.660 20.096 1.00 92.38 572 ASP A N 1
ATOM 4406 C CA . ASP A 1 572 ? -28.655 24.368 21.226 1.00 92.38 572 ASP A CA 1
ATOM 4407 C C . ASP A 1 572 ? -29.580 25.504 20.773 1.00 92.38 572 ASP A C 1
ATOM 4409 O O . ASP A 1 572 ? -30.561 25.818 21.447 1.00 92.38 572 ASP A O 1
ATOM 4413 N N . ASN A 1 573 ? -29.328 26.074 19.590 1.00 94.19 573 ASN A N 1
ATOM 4414 C CA . ASN A 1 573 ? -30.167 27.125 19.012 1.00 94.19 573 ASN A CA 1
ATOM 4415 C C . ASN A 1 573 ? -31.565 26.625 18.608 1.00 94.19 573 ASN A C 1
ATOM 4417 O O . ASN A 1 573 ? -32.458 27.445 18.403 1.00 94.19 573 ASN A O 1
ATOM 4421 N N . TYR A 1 574 ? 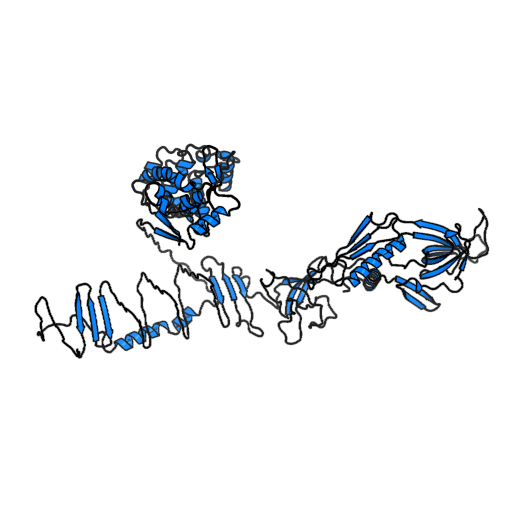-31.760 25.308 18.473 1.00 93.75 574 TYR A N 1
ATOM 4422 C CA . TYR A 1 574 ? -32.957 24.725 17.857 1.00 93.75 574 TYR A CA 1
ATOM 4423 C C . TYR A 1 574 ? -33.601 23.605 18.676 1.00 93.75 574 TYR A C 1
ATOM 4425 O O . TYR A 1 574 ? -34.468 22.888 18.179 1.00 93.75 574 TYR A O 1
ATOM 4433 N N . ASN A 1 575 ? -33.205 23.430 19.936 1.00 86.88 575 ASN A N 1
ATOM 4434 C CA . ASN A 1 575 ? -33.660 22.306 20.755 1.00 86.88 575 ASN A CA 1
ATOM 4435 C C . ASN A 1 575 ? -35.067 22.501 21.375 1.00 86.88 575 ASN A C 1
ATOM 4437 O O . ASN A 1 575 ? -35.458 21.812 22.317 1.00 86.88 575 ASN A O 1
ATOM 4441 N N . THR A 1 576 ? -35.846 23.465 20.874 1.00 84.81 576 THR A N 1
ATOM 4442 C CA . THR A 1 576 ? -37.198 23.782 21.360 1.00 84.81 576 THR A CA 1
ATOM 4443 C C . THR A 1 576 ? -38.149 24.099 20.205 1.00 84.81 576 THR A C 1
ATOM 4445 O O . THR A 1 576 ? -37.726 24.380 19.084 1.00 84.81 576 THR A O 1
ATOM 4448 N N . GLY A 1 577 ? -39.457 24.046 20.475 1.00 87.19 577 GLY A N 1
ATOM 4449 C CA . GLY A 1 577 ? -40.490 24.406 19.503 1.00 87.19 577 GLY A CA 1
ATOM 4450 C C . GLY A 1 577 ? -40.480 23.536 18.242 1.00 87.19 577 GLY A C 1
ATOM 4451 O O . GLY A 1 577 ? -40.131 22.357 18.277 1.00 87.19 577 GLY A O 1
ATOM 4452 N N . THR A 1 578 ? -40.897 24.124 17.120 1.00 89.69 578 THR A N 1
ATOM 4453 C CA . THR A 1 578 ? -40.967 23.438 15.821 1.00 89.69 578 THR A CA 1
ATOM 4454 C C . THR A 1 578 ? -39.589 23.006 15.327 1.00 89.69 578 THR A C 1
ATOM 4456 O O . THR A 1 578 ? -39.470 21.933 14.745 1.00 89.69 578 THR A O 1
ATOM 4459 N N . ASP A 1 579 ? -38.534 23.770 15.612 1.00 91.81 579 ASP A N 1
ATOM 4460 C CA . ASP A 1 579 ? -37.197 23.489 15.082 1.00 91.81 579 ASP A CA 1
ATOM 4461 C C . ASP A 1 579 ? -36.575 22.209 15.649 1.00 91.81 579 ASP A C 1
ATOM 4463 O O . ASP A 1 579 ? -35.708 21.615 15.004 1.00 91.81 579 ASP A O 1
ATOM 4467 N N . LYS A 1 580 ? -37.088 21.712 16.782 1.00 92.19 580 LYS A N 1
ATOM 4468 C CA . LYS A 1 580 ? -36.674 20.438 17.384 1.00 92.19 580 LYS A CA 1
ATOM 4469 C C . LYS A 1 580 ? -36.908 19.236 16.458 1.00 92.19 580 LYS A C 1
ATOM 4471 O O . LYS A 1 580 ? -36.190 18.244 16.547 1.00 92.19 580 LYS A O 1
ATOM 4476 N N . TYR A 1 581 ? -37.853 19.326 15.516 1.00 91.62 581 TYR A N 1
ATOM 4477 C CA . TYR A 1 581 ? -38.164 18.250 14.563 1.00 91.62 581 TYR A CA 1
ATOM 4478 C C . TYR A 1 581 ? -36.996 17.875 13.645 1.00 91.62 581 TYR A C 1
ATOM 4480 O O . TYR A 1 581 ? -36.978 16.763 13.123 1.00 91.62 581 TYR A O 1
ATOM 4488 N N . GLN A 1 582 ? -35.977 18.729 13.500 1.00 93.44 582 GLN A N 1
ATOM 4489 C CA . GLN A 1 582 ? -34.763 18.352 12.768 1.00 93.44 582 GLN A CA 1
ATOM 4490 C C . GLN A 1 582 ? -33.956 17.240 13.464 1.00 93.44 582 GLN A C 1
ATOM 4492 O O . GLN A 1 582 ? -33.158 16.571 12.808 1.00 93.44 582 GLN A O 1
ATOM 4497 N N . PHE A 1 583 ? -34.167 17.045 14.771 1.00 94.25 583 PHE A N 1
ATOM 4498 C CA . PHE A 1 583 ? -33.520 16.020 15.595 1.00 94.25 583 PHE A CA 1
ATOM 4499 C C . PHE A 1 583 ? -34.361 14.752 15.745 1.00 94.25 583 PHE A C 1
ATOM 4501 O O . PHE A 1 583 ? -33.965 13.853 16.479 1.00 94.25 583 PHE A O 1
ATOM 4508 N N . LEU A 1 584 ? -35.524 14.670 15.096 1.00 91.94 584 LEU A N 1
ATOM 4509 C CA . LEU A 1 584 ? -36.412 13.520 15.220 1.00 91.94 584 LEU A CA 1
ATOM 4510 C C . LEU A 1 584 ? -35.708 12.233 14.761 1.00 91.94 584 LEU A C 1
ATOM 4512 O O . LEU A 1 584 ? -35.197 12.184 13.644 1.00 91.94 584 LEU A O 1
ATOM 4516 N N . ASP A 1 585 ? -35.686 11.208 15.614 1.00 91.69 585 ASP A N 1
ATOM 4517 C CA . ASP A 1 585 ? -35.017 9.934 15.345 1.00 91.69 585 ASP A CA 1
ATOM 4518 C C . ASP A 1 585 ? -35.820 9.094 14.343 1.00 91.69 585 ASP A C 1
ATOM 4520 O O . ASP A 1 585 ? -36.767 8.384 14.690 1.00 91.69 585 ASP A O 1
ATOM 4524 N N . LEU A 1 586 ? -35.403 9.161 13.080 1.00 91.88 586 LEU A N 1
ATOM 4525 C CA . LEU A 1 586 ? -36.011 8.445 11.964 1.00 91.88 586 LEU A CA 1
ATOM 4526 C C . LEU A 1 586 ? -35.620 6.960 11.927 1.00 91.88 586 LEU A C 1
ATOM 4528 O O . LEU A 1 586 ? -36.162 6.232 11.100 1.00 91.88 586 LEU A O 1
ATOM 4532 N N . SER A 1 587 ? -34.702 6.504 12.790 1.00 89.38 587 SER A N 1
ATOM 4533 C CA . SER A 1 587 ? -34.277 5.095 12.896 1.00 89.38 587 SER A CA 1
ATOM 4534 C C . SER A 1 587 ? -35.116 4.272 13.878 1.00 89.38 587 SER A C 1
ATOM 4536 O O . SER A 1 587 ? -34.769 3.138 14.204 1.00 89.38 587 SER A O 1
ATOM 4538 N N . SER A 1 588 ? -36.216 4.844 14.369 1.00 80.88 588 SER A N 1
ATOM 4539 C CA . SER A 1 588 ? -37.105 4.221 15.342 1.00 80.88 588 SER A CA 1
ATOM 4540 C C . SER A 1 588 ? -38.549 4.226 14.848 1.00 80.88 588 SER A C 1
ATOM 4542 O O . SER A 1 588 ? -38.977 5.138 14.135 1.00 80.88 588 SER A O 1
ATOM 4544 N N . SER A 1 589 ? -39.302 3.185 15.206 1.00 84.69 589 SER A N 1
ATOM 4545 C CA . SER A 1 589 ? -40.737 3.146 14.924 1.00 84.69 589 SER A CA 1
ATOM 4546 C C . SER A 1 589 ? -41.467 4.156 15.801 1.00 84.69 589 SER A C 1
ATOM 4548 O O . SER A 1 589 ? -41.194 4.266 16.998 1.00 84.69 589 SER A O 1
ATOM 4550 N N . SER A 1 590 ? -42.425 4.858 15.204 1.00 84.19 590 SER A N 1
ATOM 4551 C CA . SER A 1 590 ? -43.275 5.816 15.907 1.00 84.19 590 SER A CA 1
ATOM 4552 C C . SER A 1 590 ? -44.505 5.150 16.540 1.00 84.19 590 SER A C 1
ATOM 4554 O O . SER A 1 590 ? -45.295 5.829 17.185 1.00 84.19 590 SER A O 1
ATOM 4556 N N . GLY A 1 591 ? -44.674 3.831 16.411 1.00 84.75 591 GLY A N 1
ATOM 4557 C CA . GLY A 1 591 ? -45.753 3.068 17.040 1.00 84.75 591 GLY A CA 1
ATOM 4558 C C . GLY A 1 591 ? -47.144 3.344 16.466 1.00 84.75 591 GLY A C 1
ATOM 4559 O O . GLY A 1 591 ? -48.136 3.139 17.163 1.00 84.75 591 GLY A O 1
ATOM 4560 N N . VAL A 1 592 ? -47.229 3.821 15.223 1.00 87.19 592 VAL A N 1
ATOM 4561 C CA . VAL A 1 592 ? -48.498 4.200 14.588 1.00 87.19 592 VAL A CA 1
ATOM 4562 C C . VAL A 1 592 ? -49.289 2.964 14.155 1.00 87.19 592 VAL A C 1
ATOM 4564 O O . VAL A 1 592 ? -48.735 2.016 13.599 1.00 87.19 592 VAL A O 1
ATOM 4567 N N . SER A 1 593 ? -50.602 2.970 14.407 1.00 88.56 593 SER A N 1
ATOM 4568 C CA . SER A 1 593 ? -51.484 1.870 14.011 1.00 88.56 593 SER A CA 1
ATOM 4569 C C . SER A 1 593 ? -51.804 1.896 12.511 1.00 88.56 593 SER A C 1
ATOM 4571 O O . SER A 1 593 ? -51.747 2.939 11.861 1.00 88.56 593 SER A O 1
ATOM 4573 N N . GLU A 1 594 ? -52.209 0.754 11.949 1.00 90.06 594 GLU A N 1
ATOM 4574 C CA . GLU A 1 594 ? -52.688 0.686 10.559 1.00 90.06 594 GLU A CA 1
ATOM 4575 C C . GLU A 1 594 ? -53.889 1.616 10.320 1.00 90.06 594 GLU A C 1
ATOM 4577 O O . GLU A 1 594 ? -53.979 2.243 9.271 1.00 90.06 594 GLU A O 1
ATOM 4582 N N . THR A 1 595 ? -54.754 1.803 11.324 1.00 89.25 595 THR A N 1
ATOM 4583 C CA . THR A 1 595 ? -55.894 2.733 11.275 1.00 89.25 595 THR A CA 1
ATOM 4584 C C . THR A 1 595 ? -55.461 4.199 11.193 1.00 89.25 595 THR A C 1
ATOM 4586 O O . THR A 1 595 ? -56.042 4.983 10.438 1.00 89.25 595 THR A O 1
ATOM 4589 N N . ASP A 1 596 ? -54.440 4.584 11.957 1.00 88.38 596 ASP A N 1
ATOM 4590 C CA . ASP A 1 596 ? -53.889 5.943 11.923 1.00 88.38 596 ASP A CA 1
ATOM 4591 C C . ASP A 1 596 ? -53.178 6.200 10.587 1.00 88.38 596 ASP A C 1
ATOM 4593 O O . ASP A 1 596 ? -53.344 7.261 9.982 1.00 88.38 596 ASP A O 1
ATOM 4597 N N . MET A 1 597 ? -52.456 5.195 10.076 1.00 92.75 597 MET A N 1
ATOM 4598 C CA . MET A 1 597 ? -51.845 5.240 8.748 1.00 92.75 597 MET A CA 1
ATOM 4599 C C . MET A 1 597 ? -52.896 5.360 7.638 1.00 92.75 597 MET A C 1
ATOM 4601 O O . MET A 1 597 ? -52.757 6.213 6.763 1.00 92.75 597 MET A O 1
ATOM 4605 N N . ALA A 1 598 ? -53.989 4.595 7.713 1.00 92.00 598 ALA A N 1
ATOM 4606 C CA . ALA A 1 598 ? -55.109 4.682 6.773 1.00 92.00 598 ALA A CA 1
ATOM 4607 C C . ALA A 1 598 ? -55.742 6.075 6.781 1.00 92.00 598 ALA A C 1
ATOM 4609 O O . ALA A 1 598 ? -56.038 6.653 5.734 1.00 92.00 598 ALA A O 1
ATOM 4610 N N . SER A 1 599 ? -55.918 6.645 7.974 1.00 91.88 599 SER A N 1
ATOM 4611 C CA . SER A 1 599 ? -56.482 7.984 8.144 1.00 91.88 599 SER A CA 1
ATOM 4612 C C . SER A 1 599 ? -55.610 9.051 7.486 1.00 91.88 599 SER A C 1
ATOM 4614 O O . SER A 1 599 ? -56.141 9.965 6.856 1.00 91.88 599 SER A O 1
ATOM 4616 N N . PHE A 1 600 ? -54.285 8.912 7.580 1.00 91.44 600 PHE A N 1
ATOM 4617 C CA . PHE A 1 600 ? -53.354 9.795 6.889 1.00 91.44 600 PHE A CA 1
ATOM 4618 C C . PHE A 1 600 ? -53.372 9.595 5.370 1.00 91.44 600 PHE A C 1
ATOM 4620 O O . PHE A 1 600 ? -53.393 10.579 4.637 1.00 91.44 600 PHE A O 1
ATOM 4627 N N . LEU A 1 601 ? -53.358 8.356 4.872 1.00 93.69 601 LEU A N 1
ATOM 4628 C CA . LEU A 1 601 ? -53.243 8.069 3.435 1.00 93.69 601 LEU A CA 1
ATOM 4629 C C . LEU A 1 601 ? -54.541 8.300 2.647 1.00 93.69 601 LEU A C 1
ATOM 4631 O O . LEU A 1 601 ? -54.499 8.444 1.423 1.00 93.69 601 LEU A O 1
ATOM 4635 N N . LYS A 1 602 ? -55.684 8.404 3.330 1.00 94.31 602 LYS A N 1
ATOM 4636 C CA . LYS A 1 602 ? -56.989 8.664 2.716 1.00 94.31 602 LYS A CA 1
ATOM 4637 C C . LYS A 1 602 ? -56.979 9.912 1.824 1.00 94.31 602 LYS A C 1
ATOM 4639 O O . LYS A 1 602 ? -56.636 11.012 2.260 1.00 94.31 602 LYS A O 1
ATOM 4644 N N . GLY A 1 603 ? -57.405 9.758 0.571 1.00 92.31 603 GLY A N 1
ATOM 4645 C CA . GLY A 1 603 ? -57.460 10.828 -0.423 1.00 92.31 603 GLY A CA 1
ATOM 4646 C C . GLY A 1 603 ? -56.103 11.218 -1.021 1.00 92.31 603 GLY A C 1
ATOM 4647 O O . GLY A 1 603 ? -56.035 12.213 -1.742 1.00 92.31 603 GLY A O 1
ATOM 4648 N N . LYS A 1 604 ? -55.023 10.468 -0.750 1.00 94.44 604 LYS A N 1
ATOM 4649 C CA . LYS A 1 604 ? -53.664 10.737 -1.262 1.00 94.44 604 LYS A CA 1
ATOM 4650 C C . LYS A 1 604 ? -53.305 9.881 -2.483 1.00 94.44 604 LYS A C 1
ATOM 4652 O O . LYS A 1 604 ? -52.193 9.361 -2.601 1.00 94.44 604 LYS A O 1
ATOM 4657 N N . GLY A 1 605 ? -54.254 9.752 -3.409 1.00 94.19 605 GLY A N 1
ATOM 4658 C CA . GLY A 1 605 ? -54.039 9.142 -4.721 1.00 94.19 605 GLY A CA 1
ATOM 4659 C C . GLY A 1 605 ? -53.521 7.706 -4.632 1.00 94.19 605 GLY A C 1
ATOM 4660 O O . GLY A 1 605 ? -54.087 6.882 -3.925 1.00 94.19 605 GLY A O 1
ATOM 4661 N N . VAL A 1 606 ? -52.427 7.412 -5.340 1.00 94.31 606 VAL A N 1
ATOM 4662 C CA . VAL A 1 606 ? -51.818 6.065 -5.381 1.00 94.31 606 VAL A CA 1
ATOM 4663 C C . VAL A 1 606 ? -51.246 5.581 -4.043 1.00 94.31 606 VAL A C 1
ATOM 4665 O O . VAL A 1 606 ? -50.829 4.430 -3.955 1.00 94.31 606 VAL A O 1
ATOM 4668 N N . LEU A 1 607 ? -51.175 6.453 -3.032 1.00 95.75 607 LEU A N 1
ATOM 4669 C CA . LEU A 1 607 ? -50.711 6.093 -1.693 1.00 95.75 607 LEU A CA 1
ATOM 4670 C C . LEU A 1 607 ? -51.850 5.565 -0.807 1.00 95.75 607 LEU A C 1
ATOM 4672 O O . LEU A 1 607 ? -51.577 4.919 0.199 1.00 95.75 607 LEU A O 1
ATOM 4676 N N . GLU A 1 608 ? -53.111 5.832 -1.157 1.00 95.94 608 GLU A N 1
ATOM 4677 C CA . GLU A 1 608 ? -54.271 5.301 -0.433 1.00 95.94 608 GLU A CA 1
ATOM 4678 C C . GLU A 1 608 ? -54.327 3.769 -0.573 1.00 95.94 608 GLU A C 1
ATOM 4680 O O . GLU A 1 608 ? -54.195 3.242 -1.680 1.00 95.94 608 GLU A O 1
ATOM 4685 N N . GLY A 1 609 ? -54.492 3.041 0.540 1.00 94.50 609 GLY A N 1
ATOM 4686 C CA . GLY A 1 609 ? -54.472 1.572 0.555 1.00 94.50 609 GLY A CA 1
ATOM 4687 C C . GLY A 1 609 ? -53.077 0.939 0.683 1.00 94.50 609 GLY A C 1
ATOM 4688 O O . GLY A 1 609 ? -52.943 -0.275 0.532 1.00 94.50 609 GLY A O 1
ATOM 4689 N N . GLN A 1 610 ? -52.027 1.738 0.918 1.00 97.06 610 GLN A N 1
ATOM 4690 C CA . GLN A 1 610 ? -50.639 1.270 1.071 1.00 97.06 610 GLN A CA 1
ATOM 4691 C C . GLN A 1 610 ? -50.175 1.198 2.536 1.00 97.06 610 GLN A C 1
ATOM 4693 O O . GLN A 1 610 ? -48.977 1.116 2.808 1.00 97.06 610 GLN A O 1
ATOM 4698 N N . GLU A 1 611 ? -51.093 1.225 3.501 1.00 95.56 611 GLU A N 1
ATOM 4699 C CA . GLU A 1 611 ? -50.802 1.315 4.937 1.00 95.56 611 GLU A CA 1
ATOM 4700 C C . GLU A 1 611 ? -49.878 0.186 5.386 1.00 95.56 611 GLU A C 1
ATOM 4702 O O . GLU A 1 611 ? -48.815 0.419 5.967 1.00 95.56 611 GLU A O 1
ATOM 4707 N N . LYS A 1 612 ? -50.258 -1.047 5.035 1.00 95.44 612 LYS A N 1
ATOM 4708 C CA . LYS A 1 612 ? -49.478 -2.244 5.328 1.00 95.44 612 LYS A CA 1
ATOM 4709 C C . LYS A 1 612 ? -48.096 -2.203 4.678 1.00 95.44 612 LYS A C 1
ATOM 4711 O O . LYS A 1 612 ? -47.123 -2.589 5.319 1.00 95.44 612 LYS A O 1
ATOM 4716 N N . THR A 1 613 ? -47.991 -1.697 3.450 1.00 96.56 613 THR A N 1
ATOM 4717 C CA . THR A 1 613 ? -46.714 -1.544 2.742 1.00 96.56 613 THR A CA 1
ATOM 4718 C C . THR A 1 613 ? -45.769 -0.618 3.506 1.00 96.56 613 THR A C 1
ATOM 4720 O O . THR A 1 613 ? -44.606 -0.967 3.704 1.00 96.56 613 THR A O 1
ATOM 4723 N N . TYR A 1 614 ? -46.254 0.536 3.980 1.00 96.75 614 TYR A N 1
ATOM 4724 C CA . TYR A 1 614 ? -45.441 1.462 4.775 1.00 96.75 614 TYR A CA 1
ATOM 4725 C C . TYR A 1 614 ? -45.015 0.860 6.113 1.00 96.75 614 TYR A C 1
ATOM 4727 O O . TYR A 1 614 ? -43.843 0.968 6.469 1.00 96.75 614 TYR A O 1
ATOM 4735 N N . LEU A 1 615 ? -45.931 0.201 6.831 1.00 94.56 615 LEU A N 1
ATOM 4736 C CA . LEU A 1 615 ? -45.631 -0.442 8.114 1.00 94.56 615 LEU A CA 1
ATOM 4737 C C . LEU A 1 615 ? -44.615 -1.587 7.963 1.00 94.56 615 LEU A C 1
ATOM 4739 O O . LEU A 1 615 ? -43.666 -1.688 8.744 1.00 94.56 615 LEU A O 1
ATOM 4743 N N . ASP A 1 616 ? -44.777 -2.428 6.940 1.00 95.06 616 ASP A N 1
ATOM 4744 C CA . ASP A 1 616 ? -43.876 -3.550 6.674 1.00 95.06 616 ASP A CA 1
ATOM 4745 C C . ASP A 1 616 ? -42.491 -3.053 6.222 1.00 95.06 616 ASP A C 1
ATOM 4747 O O . ASP A 1 616 ? -41.475 -3.539 6.724 1.00 95.06 616 ASP A O 1
ATOM 4751 N N . ALA A 1 617 ? -42.427 -2.056 5.330 1.00 95.38 617 ALA A N 1
ATOM 4752 C CA . ALA A 1 617 ? -41.168 -1.464 4.876 1.00 95.38 617 ALA A CA 1
ATOM 4753 C C . ALA A 1 617 ? -40.419 -0.755 6.019 1.00 95.38 617 ALA A C 1
ATOM 4755 O O . ALA A 1 617 ? -39.213 -0.953 6.181 1.00 95.38 617 ALA A O 1
ATOM 4756 N N . ALA A 1 618 ? -41.131 0.008 6.852 1.00 94.00 618 ALA A N 1
ATOM 4757 C CA . ALA A 1 618 ? -40.591 0.661 8.044 1.00 94.00 618 ALA A CA 1
ATOM 4758 C C . ALA A 1 618 ? -39.918 -0.340 8.989 1.00 94.00 618 ALA A C 1
ATOM 4760 O O . ALA A 1 618 ? -38.748 -0.190 9.351 1.00 94.00 618 ALA A O 1
ATOM 4761 N N . LYS A 1 619 ? -40.634 -1.422 9.317 1.00 93.31 619 LYS A N 1
ATOM 4762 C CA . LYS A 1 619 ? -40.126 -2.496 10.174 1.00 93.31 619 LYS A CA 1
ATOM 4763 C C . LYS A 1 619 ? -38.943 -3.227 9.542 1.00 93.31 619 LYS A C 1
ATOM 4765 O O . LYS A 1 619 ? -37.977 -3.540 10.231 1.00 93.31 619 LYS A O 1
ATOM 4770 N N . LYS A 1 620 ? -39.018 -3.516 8.242 1.00 95.12 620 LYS A N 1
ATOM 4771 C CA . LYS A 1 620 ? -37.990 -4.260 7.506 1.00 95.12 620 LYS A CA 1
ATOM 4772 C C . LYS A 1 620 ? -36.675 -3.493 7.398 1.00 95.12 620 LYS A C 1
ATOM 4774 O O . LYS A 1 620 ? -35.618 -4.110 7.482 1.00 95.12 620 LYS A O 1
ATOM 4779 N N . TYR A 1 621 ? -36.737 -2.177 7.211 1.00 94.56 621 TYR A N 1
ATOM 4780 C CA . TYR A 1 621 ? -35.559 -1.345 6.962 1.00 94.56 621 TYR A CA 1
ATOM 4781 C C . TYR A 1 621 ? -35.164 -0.454 8.140 1.00 94.56 621 TYR A C 1
ATOM 4783 O O . TYR A 1 621 ? -34.251 0.351 7.984 1.00 94.56 621 TYR A O 1
ATOM 4791 N N . ASN A 1 622 ? -35.807 -0.611 9.300 1.00 92.62 622 ASN A N 1
ATOM 4792 C CA . ASN A 1 622 ? -35.575 0.185 10.505 1.00 92.62 622 ASN A CA 1
ATOM 4793 C C . ASN A 1 622 ? -35.650 1.700 10.228 1.00 92.62 622 ASN A C 1
ATOM 4795 O O . ASN A 1 622 ? -34.700 2.448 10.468 1.00 92.62 622 ASN A O 1
ATOM 4799 N N . VAL A 1 623 ? -36.772 2.128 9.646 1.00 92.12 623 VAL A N 1
ATOM 4800 C CA . VAL A 1 623 ? -37.078 3.532 9.339 1.00 92.12 623 VAL A CA 1
ATOM 4801 C C . VAL A 1 623 ? -38.463 3.861 9.885 1.00 92.12 623 VAL A C 1
ATOM 4803 O O . VAL A 1 623 ? -39.358 3.031 9.779 1.00 92.12 623 VAL A O 1
ATOM 4806 N N . SER A 1 624 ? -38.662 5.061 10.430 1.00 91.75 624 SER A N 1
ATOM 4807 C CA . SER A 1 624 ? -39.966 5.523 10.925 1.00 91.75 624 SER A CA 1
ATOM 4808 C C . SER A 1 624 ? -41.055 5.410 9.849 1.00 91.75 624 SER A C 1
ATOM 4810 O O . SER A 1 624 ? -40.950 5.990 8.763 1.00 91.75 624 SER A O 1
ATOM 4812 N N . GLU A 1 625 ? -42.141 4.703 10.169 1.00 91.38 625 GLU A N 1
ATOM 4813 C CA . GLU A 1 625 ? -43.300 4.540 9.287 1.00 91.38 625 GLU A CA 1
ATOM 4814 C C . GLU A 1 625 ? -43.972 5.876 8.954 1.00 91.38 625 GLU A C 1
ATOM 4816 O O . GLU A 1 625 ? -44.380 6.107 7.813 1.00 91.38 625 GLU A O 1
ATOM 4821 N N . VAL A 1 626 ? -44.009 6.795 9.922 1.00 90.75 626 VAL A N 1
ATOM 4822 C CA . VAL A 1 626 ? -44.558 8.140 9.738 1.00 90.75 626 VAL A CA 1
ATOM 4823 C C . VAL A 1 626 ? -43.695 8.935 8.773 1.00 90.75 626 VAL A C 1
ATOM 4825 O O . VAL A 1 626 ? -44.232 9.615 7.899 1.00 90.75 626 VAL A O 1
ATOM 4828 N N . TYR A 1 627 ? -42.368 8.824 8.881 1.00 90.69 627 TYR A N 1
ATOM 4829 C CA . TYR A 1 627 ? -41.454 9.475 7.948 1.00 90.69 627 TYR A CA 1
ATOM 4830 C C . TYR A 1 627 ? -41.643 8.960 6.522 1.00 90.69 627 TYR A C 1
ATOM 4832 O O . TYR A 1 627 ? -41.786 9.767 5.607 1.00 90.69 627 TYR A O 1
ATOM 4840 N N . LEU A 1 628 ? -41.701 7.640 6.318 1.00 93.06 628 LEU A N 1
ATOM 4841 C CA . LEU A 1 628 ? -41.858 7.066 4.981 1.00 93.06 628 LEU A CA 1
ATOM 4842 C C . LEU A 1 628 ? -43.162 7.514 4.307 1.00 93.06 628 LEU A C 1
ATOM 4844 O O . LEU A 1 628 ? -43.130 7.920 3.141 1.00 93.06 628 LEU A O 1
ATOM 4848 N N . ALA A 1 629 ? -44.286 7.477 5.024 1.00 92.75 629 ALA A N 1
ATOM 4849 C CA . ALA A 1 629 ? -45.585 7.895 4.497 1.00 92.75 629 ALA A CA 1
ATOM 4850 C C . ALA A 1 629 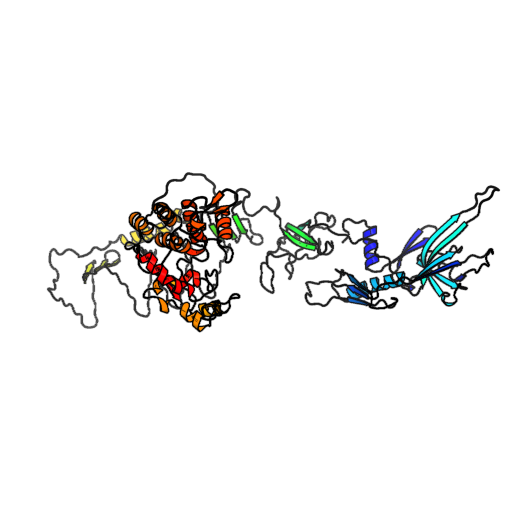? -45.649 9.410 4.257 1.00 92.75 629 ALA A C 1
ATOM 4852 O O . ALA A 1 629 ? -46.102 9.869 3.210 1.00 92.75 629 ALA A O 1
ATOM 4853 N N . SER A 1 630 ? -45.130 10.200 5.196 1.00 89.94 630 SER A N 1
ATOM 4854 C CA . SER A 1 630 ? -45.117 11.661 5.103 1.00 89.94 630 SER A CA 1
ATOM 4855 C C . SER A 1 630 ? -44.215 12.162 3.980 1.00 89.94 630 SER A C 1
ATOM 4857 O O . SER A 1 630 ? -44.620 13.008 3.185 1.00 89.94 630 SER A O 1
ATOM 4859 N N . HIS A 1 631 ? -43.001 11.616 3.884 1.00 89.56 631 HIS A N 1
ATOM 4860 C CA . HIS A 1 631 ? -42.029 12.014 2.875 1.00 89.56 631 HIS A CA 1
ATOM 4861 C C . HIS A 1 631 ? -42.534 11.670 1.477 1.00 89.56 631 HIS A C 1
ATOM 4863 O O . HIS A 1 631 ? -42.562 12.538 0.612 1.00 89.56 631 HIS A O 1
ATOM 4869 N N . SER A 1 632 ? -43.043 10.455 1.275 1.00 93.06 632 SER A N 1
ATOM 4870 C CA . SER A 1 632 ? -43.626 10.093 -0.019 1.00 93.06 632 SER A CA 1
ATOM 4871 C C . SER A 1 632 ? -44.859 10.926 -0.368 1.00 93.06 632 SER A C 1
ATOM 4873 O O . SER A 1 632 ? -44.983 11.362 -1.509 1.00 93.06 632 SER A O 1
ATOM 4875 N N . ALA A 1 633 ? -45.744 11.238 0.585 1.00 90.94 633 ALA A N 1
ATOM 4876 C CA . ALA A 1 633 ? -46.865 12.144 0.340 1.00 90.94 633 ALA A CA 1
ATOM 4877 C C . ALA A 1 633 ? -46.399 13.549 -0.074 1.00 90.94 633 ALA A C 1
ATOM 4879 O O . ALA A 1 633 ? -46.990 14.146 -0.971 1.00 90.94 633 ALA A O 1
ATOM 4880 N N . LEU A 1 634 ? -45.331 14.068 0.530 1.00 88.06 634 LEU A N 1
ATOM 4881 C CA . LEU A 1 634 ? -44.764 15.362 0.159 1.00 88.06 634 LEU A CA 1
ATOM 4882 C C . LEU A 1 634 ? -44.155 15.331 -1.250 1.00 88.06 634 LEU A C 1
ATOM 4884 O O . LEU A 1 634 ? -44.554 16.124 -2.101 1.00 88.06 634 LEU A O 1
ATOM 4888 N N . GLU A 1 635 ? -43.252 14.383 -1.509 1.00 88.62 635 GLU A N 1
ATOM 4889 C CA . GLU A 1 635 ? -42.521 14.261 -2.781 1.00 88.62 635 GLU A CA 1
ATOM 4890 C C . GLU A 1 635 ? -43.449 14.009 -3.973 1.00 88.62 635 GLU A C 1
ATOM 4892 O O . GLU A 1 635 ? -43.196 14.432 -5.102 1.00 88.62 635 GLU A O 1
ATOM 4897 N N . THR A 1 636 ? -44.564 13.324 -3.735 1.00 91.94 636 THR A N 1
ATOM 4898 C CA . THR A 1 636 ? -45.509 12.959 -4.793 1.00 91.94 636 THR A CA 1
ATOM 4899 C C . THR A 1 636 ? -46.686 13.920 -4.922 1.00 91.94 636 THR A C 1
ATOM 4901 O O . THR A 1 636 ? -47.555 13.693 -5.765 1.00 91.94 636 THR A O 1
ATOM 4904 N N . GLY A 1 637 ? -46.758 14.978 -4.108 1.00 90.56 637 GLY A N 1
ATOM 4905 C CA . GLY A 1 637 ? -47.928 15.856 -4.069 1.00 90.56 637 GLY A CA 1
ATOM 4906 C C . GLY A 1 637 ? -49.207 15.085 -3.722 1.00 90.56 637 GLY A C 1
ATOM 4907 O O . GLY A 1 637 ? -50.200 15.175 -4.438 1.00 90.56 637 GLY A O 1
ATOM 4908 N N . ASN A 1 638 ? -49.162 14.300 -2.644 1.00 92.38 638 ASN A N 1
ATOM 4909 C CA . ASN A 1 638 ? -50.197 13.367 -2.190 1.00 92.38 638 ASN A CA 1
ATOM 4910 C C . ASN A 1 638 ? -50.540 12.293 -3.237 1.00 92.38 638 ASN A C 1
ATOM 4912 O O . ASN A 1 638 ? -51.705 12.099 -3.573 1.00 92.38 638 ASN A O 1
ATOM 4916 N N . GLY A 1 639 ? -49.524 11.632 -3.795 1.00 91.88 639 GLY A N 1
ATOM 4917 C CA . GLY A 1 639 ? -49.684 10.540 -4.759 1.00 91.88 639 GLY A CA 1
ATOM 4918 C C . GLY A 1 639 ? -50.151 10.971 -6.152 1.00 91.88 639 GLY A C 1
ATOM 4919 O O . GLY A 1 639 ? -50.520 10.123 -6.964 1.00 91.88 639 GLY A O 1
ATOM 4920 N N . ALA A 1 640 ? -50.167 12.273 -6.446 1.00 93.56 640 ALA A N 1
ATOM 4921 C CA . ALA A 1 640 ? -50.700 12.815 -7.694 1.00 93.56 640 ALA A CA 1
ATOM 4922 C C . ALA A 1 640 ? -49.627 13.112 -8.755 1.00 93.56 640 ALA A C 1
ATOM 4924 O O . ALA A 1 640 ? -49.985 13.412 -9.901 1.00 93.56 640 ALA A O 1
ATOM 4925 N N . SER A 1 641 ? -48.337 13.043 -8.411 1.00 93.88 641 SER A N 1
ATOM 4926 C CA . SER A 1 641 ? -47.234 13.288 -9.345 1.00 93.88 641 SER A CA 1
ATOM 4927 C C . SER A 1 641 ? -47.184 12.243 -10.462 1.00 93.88 641 SER A C 1
ATOM 4929 O O . SER A 1 641 ? -47.691 11.127 -10.337 1.00 93.88 641 SER A O 1
ATOM 4931 N N . GLU A 1 642 ? -46.577 12.602 -11.592 1.00 93.81 642 GLU A N 1
ATOM 4932 C CA . GLU A 1 642 ? -46.432 11.698 -12.739 1.00 93.81 642 GLU A CA 1
ATOM 4933 C C . GLU A 1 642 ? -45.620 10.442 -12.378 1.00 93.81 642 GLU A C 1
ATOM 4935 O O . GLU A 1 642 ? -46.044 9.324 -12.663 1.00 93.81 642 GLU A O 1
ATOM 4940 N N . LEU A 1 643 ? -44.519 10.617 -11.639 1.00 93.81 643 LEU A N 1
ATOM 4941 C CA . LEU A 1 643 ? -43.691 9.523 -11.123 1.00 93.81 643 LEU A CA 1
ATOM 4942 C C . LEU A 1 643 ? -44.439 8.599 -10.147 1.00 93.81 643 LEU A C 1
ATOM 4944 O O . LEU A 1 643 ? -44.173 7.397 -10.128 1.00 93.81 643 LEU A O 1
ATOM 4948 N N . ALA A 1 644 ? -45.386 9.133 -9.371 1.00 94.88 644 ALA A N 1
ATOM 4949 C CA . ALA A 1 644 ? -46.216 8.346 -8.462 1.00 94.88 644 ALA A CA 1
ATOM 4950 C C . ALA A 1 644 ? -47.332 7.594 -9.199 1.00 94.88 644 ALA A C 1
ATOM 4952 O O . ALA A 1 644 ? -47.603 6.438 -8.898 1.00 94.88 644 ALA A O 1
ATOM 4953 N N . LYS A 1 645 ? -47.959 8.206 -10.212 1.00 95.75 645 LYS A N 1
ATOM 4954 C CA . LYS A 1 645 ? -48.991 7.553 -11.049 1.00 95.75 645 LYS A CA 1
ATOM 4955 C C . LYS A 1 645 ? -48.416 6.490 -11.996 1.00 95.75 645 LYS A C 1
ATOM 4957 O O . LYS A 1 645 ? -49.157 5.643 -12.514 1.00 95.75 645 LYS A O 1
ATOM 4962 N N . GLY A 1 646 ? -47.098 6.520 -12.160 1.00 95.12 646 GLY A N 1
ATOM 4963 C CA . GLY A 1 646 ? -46.281 5.571 -12.889 1.00 95.12 646 GLY A CA 1
ATOM 4964 C C . GLY A 1 646 ? -46.032 6.005 -14.331 1.00 95.12 646 GLY A C 1
ATOM 4965 O O . GLY A 1 646 ? -46.944 6.464 -15.018 1.00 95.12 646 GLY A O 1
ATOM 4966 N N . VAL A 1 647 ? -44.797 5.812 -14.786 1.00 96.50 647 VAL A N 1
ATOM 4967 C CA . VAL A 1 647 ? -44.288 6.211 -16.108 1.00 96.50 647 VAL A CA 1
ATOM 4968 C C . VAL A 1 647 ? -43.859 4.962 -16.870 1.00 96.50 647 VAL A C 1
ATOM 4970 O O . VAL A 1 647 ? -43.246 4.070 -16.285 1.00 96.50 647 VAL A O 1
ATOM 4973 N N . GLU A 1 648 ? -44.167 4.875 -18.164 1.00 96.56 648 GLU A N 1
ATOM 4974 C CA . GLU A 1 648 ? -43.654 3.786 -19.000 1.00 96.56 648 GLU A CA 1
ATOM 4975 C C . GLU A 1 648 ? -42.201 4.032 -19.407 1.00 96.56 648 GLU A C 1
ATOM 4977 O O . GLU A 1 648 ? -41.863 5.045 -20.018 1.00 96.56 648 GLU A O 1
ATOM 4982 N N . VAL A 1 649 ? -41.342 3.061 -19.105 1.00 95.06 649 VAL A N 1
ATOM 4983 C CA . VAL A 1 649 ? -39.951 3.009 -19.554 1.00 95.06 649 VAL A CA 1
ATOM 4984 C C . VAL A 1 649 ? -39.741 1.655 -20.218 1.00 95.06 649 VAL A C 1
ATOM 4986 O O . VAL A 1 649 ? -39.897 0.618 -19.579 1.00 95.06 649 VAL A O 1
ATOM 4989 N N . ASN A 1 650 ? -39.415 1.650 -21.514 1.00 93.12 650 ASN A N 1
ATOM 4990 C CA . ASN A 1 650 ? -39.192 0.430 -22.306 1.00 93.12 650 ASN A CA 1
ATOM 4991 C C . ASN A 1 650 ? -40.340 -0.602 -22.212 1.00 93.12 650 ASN A C 1
ATOM 4993 O O . ASN A 1 650 ? -40.095 -1.800 -22.097 1.00 93.12 650 ASN A O 1
ATOM 4997 N N . GLY A 1 651 ? -41.595 -0.137 -22.230 1.00 93.00 651 GLY A N 1
ATOM 4998 C CA . GLY A 1 651 ? -42.784 -0.996 -22.145 1.00 93.00 651 GLY A CA 1
ATOM 4999 C C . GLY A 1 651 ? -43.103 -1.523 -20.741 1.00 93.00 651 GLY A C 1
ATOM 5000 O O . GLY A 1 651 ? -44.005 -2.342 -20.588 1.00 93.00 651 GLY A O 1
ATOM 5001 N N . VAL A 1 652 ? -42.387 -1.066 -19.708 1.00 95.50 652 VAL A N 1
ATOM 5002 C CA . VAL A 1 652 ? -42.659 -1.406 -18.308 1.00 95.50 652 VAL A CA 1
ATOM 5003 C C . VAL A 1 652 ? -43.079 -0.150 -17.556 1.00 95.50 652 VAL A C 1
ATOM 5005 O O . VAL A 1 652 ? -42.340 0.835 -17.506 1.00 95.50 652 VAL A O 1
ATOM 5008 N N . LYS A 1 653 ? -44.262 -0.187 -16.940 1.00 97.44 653 LYS A N 1
ATOM 5009 C CA . LYS A 1 653 ? -44.738 0.891 -16.072 1.00 97.44 653 LYS A CA 1
ATOM 5010 C C . LYS A 1 653 ? -44.029 0.833 -14.719 1.00 97.44 653 LYS A C 1
ATOM 5012 O O . LYS A 1 653 ? -44.058 -0.198 -14.046 1.00 97.44 653 LYS A O 1
ATOM 5017 N N . VAL A 1 654 ? -43.397 1.936 -14.324 1.00 97.81 654 VAL A N 1
ATOM 5018 C CA . VAL A 1 654 ? -42.599 2.027 -13.093 1.00 97.81 654 VAL A CA 1
ATOM 5019 C C . VAL A 1 654 ? -42.965 3.235 -12.251 1.00 97.81 654 VAL A C 1
ATOM 5021 O O . VAL A 1 654 ? -43.445 4.241 -12.765 1.00 97.81 654 VAL A O 1
ATOM 5024 N N . TYR A 1 655 ? -42.727 3.118 -10.950 1.00 97.94 655 TYR A N 1
ATOM 5025 C CA . TYR A 1 655 ? -43.225 4.016 -9.917 1.00 97.94 655 TYR A CA 1
ATOM 5026 C C . TYR A 1 655 ? -42.064 4.536 -9.074 1.00 97.94 655 TYR A C 1
ATOM 5028 O O . TYR A 1 655 ? -41.135 3.791 -8.762 1.00 97.94 655 TYR A O 1
ATOM 5036 N N . ASN A 1 656 ? -42.113 5.804 -8.675 1.00 96.12 656 ASN A N 1
ATOM 5037 C CA . ASN A 1 656 ? -41.117 6.394 -7.785 1.00 96.12 656 ASN A CA 1
ATOM 5038 C C . ASN A 1 656 ? -41.803 7.297 -6.757 1.00 96.12 656 ASN A C 1
ATOM 5040 O O . ASN A 1 656 ? -42.282 8.378 -7.097 1.00 96.12 656 ASN A O 1
ATOM 5044 N N . MET A 1 657 ? -41.848 6.833 -5.505 1.00 96.12 657 MET A N 1
ATOM 5045 C CA . MET A 1 657 ? -42.586 7.497 -4.423 1.00 96.12 657 MET A CA 1
ATOM 5046 C C . MET A 1 657 ? -41.761 8.518 -3.641 1.00 96.12 657 MET A C 1
ATOM 5048 O O . MET A 1 657 ? -42.312 9.209 -2.796 1.00 96.12 657 MET A O 1
ATOM 5052 N N . TYR A 1 658 ? -40.460 8.624 -3.915 1.00 94.00 658 TYR A N 1
ATOM 5053 C CA . TYR A 1 658 ? -39.534 9.458 -3.139 1.00 94.00 658 TYR A CA 1
ATOM 5054 C C . TYR A 1 658 ? -38.649 10.348 -4.020 1.00 94.00 658 TYR A C 1
ATOM 5056 O O . TYR A 1 658 ? -37.653 10.884 -3.552 1.00 94.00 658 TYR A O 1
ATOM 5064 N N . GLY A 1 659 ? -38.941 10.439 -5.323 1.00 89.69 659 GLY A N 1
ATOM 5065 C CA . GLY A 1 659 ? -38.135 11.228 -6.261 1.00 89.69 659 GLY A CA 1
ATOM 5066 C C . GLY A 1 659 ? -36.682 10.748 -6.407 1.00 89.69 659 GLY A C 1
ATOM 5067 O O . GLY A 1 659 ? -35.834 11.490 -6.895 1.00 89.69 659 GLY A O 1
ATOM 5068 N N . ILE A 1 660 ? -36.359 9.512 -6.007 1.00 92.25 660 ILE A N 1
ATOM 5069 C CA . ILE A 1 660 ? -34.972 9.026 -5.984 1.00 92.25 660 ILE A CA 1
ATOM 5070 C C . ILE A 1 660 ? -34.431 8.942 -7.414 1.00 92.25 660 ILE A C 1
ATOM 5072 O O . ILE A 1 660 ? -35.023 8.294 -8.277 1.00 92.25 660 ILE A O 1
ATOM 5076 N N . GLY A 1 661 ? -33.292 9.592 -7.662 1.00 89.12 661 GLY A N 1
ATOM 5077 C CA . GLY A 1 661 ? -32.674 9.655 -8.988 1.00 89.12 661 GLY A CA 1
ATOM 5078 C C . GLY A 1 661 ? -33.326 10.656 -9.950 1.00 89.12 661 GLY A C 1
ATOM 5079 O O . GLY A 1 661 ? -32.943 10.684 -11.119 1.00 89.12 661 GLY A O 1
ATOM 5080 N N . ALA A 1 662 ? -34.277 11.475 -9.487 1.00 88.88 662 ALA A N 1
ATOM 5081 C CA . ALA A 1 662 ? -34.817 12.590 -10.254 1.00 88.88 662 ALA A CA 1
ATOM 5082 C C . ALA A 1 662 ? -33.850 13.786 -10.203 1.00 88.88 662 ALA A C 1
ATOM 5084 O O . ALA A 1 662 ? -33.529 14.290 -9.131 1.00 88.88 662 ALA A O 1
ATOM 5085 N N . LEU A 1 663 ? -33.364 14.223 -11.364 1.00 86.88 663 LEU A N 1
ATOM 5086 C CA . LEU A 1 663 ? -32.424 15.338 -11.498 1.00 86.88 663 LEU A CA 1
ATOM 5087 C C . LEU A 1 663 ? -33.119 16.589 -12.048 1.00 86.88 663 LEU A C 1
ATOM 5089 O O . LEU A 1 663 ? -33.988 16.495 -12.925 1.00 86.88 663 LEU A O 1
ATOM 5093 N N . ASP A 1 664 ? -32.688 17.758 -11.574 1.00 78.31 664 ASP A N 1
ATOM 5094 C CA . ASP A 1 664 ? -33.215 19.057 -11.993 1.00 78.31 664 ASP A CA 1
ATOM 5095 C C . ASP A 1 664 ? -33.152 19.239 -13.519 1.00 78.31 664 ASP A C 1
ATOM 5097 O O . ASP A 1 664 ? -32.180 18.879 -14.184 1.00 78.31 664 ASP A O 1
ATOM 5101 N N . GLY A 1 665 ? -34.230 19.780 -14.092 1.00 79.88 665 GLY A N 1
ATOM 5102 C CA . GLY A 1 665 ? -34.393 19.967 -15.538 1.00 79.88 665 GLY A CA 1
ATOM 5103 C C . GLY A 1 665 ? -34.944 18.751 -16.296 1.00 79.88 665 GLY A C 1
ATOM 5104 O O . GLY A 1 665 ? -35.438 18.921 -17.408 1.00 79.88 665 GLY A O 1
ATOM 5105 N N . ASN A 1 666 ? -34.927 17.539 -15.717 1.00 89.25 666 ASN A N 1
ATOM 5106 C CA . ASN A 1 666 ? -35.548 16.352 -16.326 1.00 89.25 666 ASN A CA 1
ATOM 5107 C C . ASN A 1 666 ? -35.974 15.280 -15.299 1.00 89.25 666 ASN A C 1
ATOM 5109 O O . ASN A 1 666 ? -35.689 14.084 -15.450 1.00 89.25 666 ASN A O 1
ATOM 5113 N N . ALA A 1 667 ? -36.641 15.719 -14.232 1.00 87.94 667 ALA A N 1
ATOM 5114 C CA . ALA A 1 667 ? -36.965 14.907 -13.059 1.00 87.94 667 ALA A CA 1
ATOM 5115 C C . ALA A 1 667 ? -37.779 13.642 -13.392 1.00 87.94 667 ALA A C 1
ATOM 5117 O O . ALA A 1 667 ? -37.466 12.557 -12.906 1.00 87.94 667 ALA A O 1
ATOM 5118 N N . VAL A 1 668 ? -38.778 13.752 -14.277 1.00 92.56 668 VAL A N 1
ATOM 5119 C CA . VAL A 1 668 ? -39.651 12.626 -14.651 1.00 92.56 668 VAL A CA 1
ATOM 5120 C C . VAL A 1 668 ? -38.872 11.531 -15.383 1.00 92.56 668 VAL A C 1
ATOM 5122 O O . VAL A 1 668 ? -38.950 10.361 -15.011 1.00 92.56 668 VAL A O 1
ATOM 5125 N N . LYS A 1 669 ? -38.067 11.876 -16.395 1.00 93.50 669 LYS A N 1
ATOM 5126 C CA . LYS A 1 669 ? -37.305 10.879 -17.167 1.00 93.50 669 LYS A CA 1
ATOM 5127 C C . LYS A 1 669 ? -36.213 10.218 -16.331 1.00 93.50 669 LYS A C 1
ATOM 5129 O O . LYS A 1 669 ? -36.006 9.011 -16.407 1.00 93.50 669 LYS A O 1
ATOM 5134 N N . THR A 1 670 ? -35.480 11.007 -15.553 1.00 95.19 670 THR A N 1
ATOM 5135 C CA . THR A 1 670 ? -34.358 10.499 -14.750 1.00 95.19 670 THR A CA 1
ATOM 5136 C C . THR A 1 670 ? -34.850 9.638 -13.585 1.00 95.19 670 THR A C 1
ATOM 5138 O O . THR A 1 670 ? -34.374 8.513 -13.421 1.00 95.19 670 THR A O 1
ATOM 5141 N N . GLY A 1 671 ? -35.890 10.086 -12.876 1.00 94.56 671 GLY A N 1
ATOM 5142 C CA . GLY A 1 671 ? -36.515 9.331 -11.791 1.00 94.56 671 GLY A CA 1
ATOM 5143 C C . GLY A 1 671 ? -37.204 8.041 -12.249 1.00 94.56 671 GLY A C 1
ATOM 5144 O O . GLY A 1 671 ? -37.118 7.029 -11.551 1.00 94.56 671 GLY A O 1
ATOM 5145 N N . SER A 1 672 ? -37.843 8.031 -13.426 1.00 95.81 672 SER A N 1
ATOM 5146 C CA . SER A 1 672 ? -38.472 6.820 -13.984 1.00 95.81 672 SER A CA 1
ATOM 5147 C C . SER A 1 672 ? -37.440 5.812 -14.499 1.00 95.81 672 SER A C 1
ATOM 5149 O O . SER A 1 672 ? -37.560 4.623 -14.218 1.00 95.81 672 SER A O 1
ATOM 5151 N N . ASN A 1 673 ? -36.362 6.259 -15.153 1.00 96.06 673 ASN A N 1
ATOM 5152 C CA . ASN A 1 673 ? -35.252 5.376 -15.535 1.00 96.06 673 ASN A CA 1
ATOM 5153 C C . ASN A 1 673 ? -34.571 4.736 -14.315 1.00 96.06 673 ASN A C 1
ATOM 5155 O O . ASN A 1 673 ? -34.193 3.563 -14.358 1.00 96.06 673 ASN A O 1
ATOM 5159 N N . TYR A 1 674 ? -34.427 5.488 -13.219 1.00 96.69 674 TYR A N 1
ATOM 5160 C CA . TYR A 1 674 ? -33.916 4.943 -11.964 1.00 96.69 674 TYR A CA 1
ATOM 5161 C C . TYR A 1 674 ? -34.854 3.865 -11.403 1.00 96.69 674 TYR A C 1
ATOM 5163 O O . TYR A 1 674 ? -34.412 2.752 -11.118 1.00 96.69 674 TYR A O 1
ATOM 5171 N N . ALA A 1 675 ? -36.156 4.156 -11.327 1.00 96.25 675 ALA A N 1
ATOM 5172 C CA . ALA A 1 675 ? -37.173 3.203 -10.882 1.00 96.25 675 ALA A CA 1
ATOM 5173 C C . ALA A 1 675 ? -37.208 1.925 -11.742 1.00 96.25 675 ALA A C 1
ATOM 5175 O O . ALA A 1 675 ? -37.321 0.823 -11.204 1.00 96.25 675 ALA A O 1
ATOM 5176 N N . TYR A 1 676 ? -37.027 2.054 -13.061 1.00 97.19 676 TYR A N 1
ATOM 5177 C CA . TYR A 1 676 ? -36.887 0.926 -13.987 1.00 97.19 676 TYR A CA 1
ATOM 5178 C C . TYR A 1 676 ? -35.680 0.053 -13.659 1.00 97.19 676 TYR A C 1
ATOM 5180 O O . TYR A 1 676 ? -35.823 -1.160 -13.507 1.00 97.19 676 TYR A O 1
ATOM 5188 N N . LYS A 1 677 ? -34.508 0.661 -13.450 1.00 96.69 677 LYS A N 1
ATOM 5189 C CA . LYS A 1 677 ? -33.294 -0.068 -13.058 1.00 96.69 677 LYS A CA 1
ATOM 5190 C C . LYS A 1 677 ? -33.459 -0.808 -11.726 1.00 96.69 677 LYS A C 1
ATOM 5192 O O . LYS A 1 677 ? -32.898 -1.887 -11.560 1.00 96.69 677 LYS A O 1
ATOM 5197 N N . MET A 1 678 ? -34.220 -0.238 -10.795 1.00 95.88 678 MET A N 1
ATOM 5198 C CA . MET A 1 678 ? -34.471 -0.823 -9.476 1.00 95.88 678 MET A CA 1
ATOM 5199 C C . MET A 1 678 ? -35.658 -1.801 -9.443 1.00 95.88 678 MET A C 1
ATOM 5201 O O . MET A 1 678 ? -35.915 -2.412 -8.407 1.00 95.88 678 MET A O 1
ATOM 5205 N N . GLY A 1 679 ? -36.378 -1.981 -10.557 1.00 96.31 679 GLY A N 1
ATOM 5206 C CA . GLY A 1 679 ? -37.495 -2.923 -10.662 1.00 96.31 679 GLY A CA 1
ATOM 5207 C C . GLY A 1 679 ? -38.776 -2.486 -9.939 1.00 96.31 679 GLY A C 1
ATOM 5208 O O . GLY A 1 679 ? -39.606 -3.336 -9.592 1.00 96.31 679 GLY A O 1
ATOM 5209 N N . TRP A 1 680 ? -38.967 -1.183 -9.712 1.00 97.62 680 TRP A N 1
ATOM 5210 C CA . TRP A 1 680 ? -40.118 -0.610 -8.997 1.00 97.62 680 TRP A CA 1
ATOM 5211 C C . TRP A 1 680 ? -41.367 -0.563 -9.882 1.00 97.62 680 TRP A C 1
ATOM 5213 O O . TRP A 1 680 ? -41.827 0.482 -10.327 1.00 97.62 680 TRP A O 1
ATOM 5223 N N . THR A 1 681 ? -41.892 -1.749 -10.166 1.00 97.06 681 THR A N 1
ATOM 5224 C CA . THR A 1 681 ? -42.980 -2.015 -11.125 1.00 97.06 681 THR A CA 1
ATOM 5225 C C . THR A 1 681 ? -44.384 -1.896 -10.530 1.00 97.06 681 THR A C 1
ATOM 5227 O O . THR A 1 681 ? -45.368 -2.116 -11.227 1.00 97.06 681 THR A O 1
ATOM 5230 N N . SER A 1 682 ? -44.492 -1.544 -9.249 1.00 97.44 682 SER A N 1
ATOM 5231 C CA . SER A 1 682 ? -45.755 -1.254 -8.566 1.00 97.44 682 SER A CA 1
ATOM 5232 C C . SER A 1 682 ? -45.534 -0.219 -7.453 1.00 97.44 682 SER A C 1
ATOM 5234 O O . SER A 1 682 ? -44.382 -0.042 -7.028 1.00 97.44 682 SER A O 1
ATOM 5236 N N . PRO A 1 683 ? -46.595 0.449 -6.957 1.00 96.69 683 PRO A N 1
ATOM 5237 C CA . PRO A 1 683 ? -46.520 1.318 -5.783 1.00 96.69 683 PRO A CA 1
ATOM 5238 C C . PRO A 1 683 ? -45.844 0.652 -4.580 1.00 96.69 683 PRO A C 1
ATOM 5240 O O . PRO A 1 683 ? -44.946 1.240 -3.985 1.00 96.69 683 PRO A O 1
ATOM 5243 N N . GLU A 1 684 ? -46.178 -0.609 -4.294 1.00 97.56 684 GLU A N 1
ATOM 5244 C CA . GLU A 1 684 ? -45.635 -1.369 -3.165 1.00 97.56 684 GLU A CA 1
ATOM 5245 C C . GLU A 1 684 ? -44.116 -1.529 -3.280 1.00 97.56 684 GLU A C 1
ATOM 5247 O O . GLU A 1 684 ? -43.372 -1.286 -2.330 1.00 97.56 684 GLU A O 1
ATOM 5252 N N . LYS A 1 685 ? -43.636 -1.905 -4.475 1.00 97.12 685 LYS A N 1
ATOM 5253 C CA . LYS A 1 685 ? -42.201 -2.077 -4.743 1.00 97.12 685 LYS A CA 1
ATOM 5254 C C . LYS A 1 685 ? -41.444 -0.754 -4.691 1.00 97.12 685 LYS A C 1
ATOM 5256 O O . LYS A 1 685 ? -40.287 -0.746 -4.280 1.00 97.12 685 LYS A O 1
ATOM 5261 N N . ALA A 1 686 ? -42.071 0.343 -5.112 1.00 97.06 686 ALA A N 1
ATOM 5262 C CA . ALA A 1 686 ? -41.480 1.675 -5.033 1.00 97.06 686 ALA A CA 1
ATOM 5263 C C . ALA A 1 686 ? -41.380 2.172 -3.582 1.00 97.06 686 ALA A C 1
ATOM 5265 O O . ALA A 1 686 ? -40.379 2.791 -3.224 1.00 97.06 686 ALA A O 1
ATOM 5266 N N . ILE A 1 687 ? -42.376 1.863 -2.744 1.00 97.75 687 ILE A N 1
ATOM 5267 C CA . ILE A 1 687 ? -42.354 2.160 -1.306 1.00 97.75 687 ILE A CA 1
ATOM 5268 C C . ILE A 1 687 ? -41.272 1.324 -0.605 1.00 97.75 687 ILE A C 1
ATOM 5270 O O . ILE A 1 687 ? -40.388 1.896 0.029 1.00 97.75 687 ILE A O 1
ATOM 5274 N N . ASP A 1 688 ? -41.271 -0.007 -0.772 1.00 97.44 688 ASP A N 1
ATOM 5275 C CA . ASP A 1 688 ? -40.269 -0.906 -0.165 1.00 97.44 688 ASP A CA 1
ATOM 5276 C C . ASP A 1 688 ? -38.844 -0.567 -0.635 1.00 97.44 688 ASP A C 1
ATOM 5278 O O . ASP A 1 688 ? -37.933 -0.401 0.176 1.00 97.44 688 ASP A O 1
ATOM 5282 N N . GLY A 1 689 ? -38.644 -0.401 -1.943 1.00 96.31 689 GLY A N 1
ATOM 5283 C CA . GLY A 1 689 ? -37.335 -0.092 -2.510 1.00 96.31 689 GLY A CA 1
ATOM 5284 C C . GLY A 1 689 ? -36.828 1.308 -2.158 1.00 96.31 689 GLY A C 1
ATOM 5285 O O . GLY A 1 689 ? -35.629 1.485 -1.938 1.00 96.31 689 GLY A O 1
ATOM 5286 N N . GLY A 1 690 ? -37.723 2.293 -2.059 1.00 96.00 690 GLY A N 1
ATOM 5287 C CA . GLY A 1 690 ? -37.384 3.630 -1.582 1.00 96.00 690 GLY A CA 1
ATOM 5288 C C . GLY A 1 690 ? -37.011 3.643 -0.101 1.00 96.00 690 GLY A C 1
ATOM 5289 O O . GLY A 1 690 ? -35.988 4.219 0.263 1.00 96.00 690 GLY A O 1
ATOM 5290 N N . ALA A 1 691 ? -37.763 2.926 0.740 1.00 96.00 691 ALA A N 1
ATOM 5291 C CA . ALA A 1 691 ? -37.443 2.751 2.156 1.00 96.00 691 ALA A CA 1
ATOM 5292 C C . ALA A 1 691 ? -36.079 2.070 2.358 1.00 96.00 691 ALA A C 1
ATOM 5294 O O . ALA A 1 691 ? -35.271 2.533 3.167 1.00 96.00 691 ALA A O 1
ATOM 5295 N N . LYS A 1 692 ? -35.778 1.033 1.562 1.00 95.75 692 LYS A N 1
ATOM 5296 C CA . LYS A 1 692 ? -34.453 0.399 1.520 1.00 95.75 692 LYS A CA 1
ATOM 5297 C C . LYS A 1 692 ? -33.357 1.409 1.202 1.00 95.75 692 LYS A C 1
ATOM 5299 O O . LYS A 1 692 ? -32.363 1.482 1.916 1.00 95.75 692 LYS A O 1
ATOM 5304 N N . TRP A 1 693 ? -33.543 2.195 0.142 1.00 95.31 693 TRP A N 1
ATOM 5305 C CA . TRP A 1 693 ? -32.556 3.178 -0.294 1.00 95.31 693 TRP A CA 1
ATOM 5306 C C . TRP A 1 693 ? -32.299 4.242 0.780 1.00 95.31 693 TRP A C 1
ATOM 5308 O O . TRP A 1 693 ? -31.146 4.523 1.093 1.00 95.31 693 TRP A O 1
ATOM 5318 N N . ILE A 1 694 ? -33.356 4.788 1.388 1.00 93.12 694 ILE A N 1
ATOM 5319 C CA . ILE A 1 694 ? -33.267 5.772 2.478 1.00 93.12 694 ILE A CA 1
ATOM 5320 C C . ILE A 1 694 ? -32.487 5.189 3.666 1.00 93.12 694 ILE A C 1
ATOM 5322 O O . ILE A 1 694 ? -31.603 5.847 4.222 1.00 93.12 694 ILE A O 1
ATOM 5326 N N . SER A 1 695 ? -32.786 3.940 4.029 1.00 93.25 695 SER A N 1
ATOM 5327 C CA . SER A 1 695 ? -32.113 3.224 5.111 1.00 93.25 695 SER A CA 1
ATOM 5328 C C . SER A 1 695 ? -30.624 3.021 4.819 1.00 93.25 695 SER A C 1
ATOM 5330 O O . SER A 1 695 ? -29.780 3.476 5.588 1.00 93.25 695 SER A O 1
ATOM 5332 N N . GLU A 1 696 ? -30.288 2.427 3.672 1.00 93.38 696 GLU A N 1
ATOM 5333 C CA . GLU A 1 696 ? -28.909 2.089 3.298 1.00 93.38 696 GLU A CA 1
ATOM 5334 C C . GLU A 1 696 ? -28.037 3.318 3.018 1.00 93.38 696 GLU A C 1
ATOM 5336 O O . GLU A 1 696 ? -26.820 3.269 3.207 1.00 93.38 696 GLU A O 1
ATOM 5341 N N . LYS A 1 697 ? -28.619 4.419 2.529 1.00 91.50 697 LYS A N 1
ATOM 5342 C CA . LYS A 1 697 ? -27.860 5.626 2.171 1.00 91.50 697 LYS A CA 1
ATOM 5343 C C . LYS A 1 697 ? -27.705 6.619 3.306 1.00 91.50 697 LYS A C 1
ATOM 5345 O O . LYS A 1 697 ? -26.719 7.352 3.287 1.00 91.50 697 LYS A O 1
ATOM 5350 N N . TYR A 1 698 ? -28.618 6.635 4.274 1.00 90.50 698 TYR A N 1
ATOM 5351 C CA . TYR A 1 698 ? -28.597 7.637 5.337 1.00 90.50 698 TYR A CA 1
ATOM 5352 C C . TYR A 1 698 ? -28.819 7.031 6.722 1.00 90.50 698 TYR A C 1
ATOM 5354 O O . TYR A 1 698 ? -27.887 7.012 7.524 1.00 90.50 698 TYR A O 1
ATOM 5362 N N . ILE A 1 699 ? -30.022 6.522 7.003 1.00 91.88 699 ILE A N 1
ATOM 5363 C CA . ILE A 1 699 ? -30.473 6.256 8.382 1.00 91.88 699 ILE A CA 1
ATOM 5364 C C . ILE A 1 699 ? -29.670 5.134 9.051 1.00 91.88 699 ILE A C 1
ATOM 5366 O O . ILE A 1 699 ? -29.168 5.324 10.155 1.00 91.88 699 ILE A O 1
ATOM 5370 N N . ASN A 1 700 ? -29.513 3.996 8.373 1.00 89.12 700 ASN A N 1
ATOM 5371 C CA . ASN A 1 700 ? -28.799 2.815 8.869 1.00 89.12 700 ASN A CA 1
ATOM 5372 C C . ASN A 1 700 ? -27.522 2.544 8.053 1.00 89.12 700 ASN A C 1
ATOM 5374 O O . ASN A 1 700 ? -27.042 1.413 7.984 1.00 89.12 700 ASN A O 1
ATOM 5378 N N . ASN A 1 701 ? -26.974 3.576 7.401 1.00 90.88 701 ASN A N 1
ATOM 5379 C CA . ASN A 1 701 ? -25.705 3.468 6.692 1.00 90.88 701 ASN A CA 1
ATOM 5380 C C . ASN A 1 701 ? -24.566 3.185 7.688 1.00 90.88 701 ASN A C 1
ATOM 5382 O O . ASN A 1 701 ? -24.421 3.918 8.667 1.00 90.88 701 ASN A O 1
ATOM 5386 N N . ALA A 1 702 ? -23.753 2.162 7.413 1.00 83.44 702 ALA A N 1
ATOM 5387 C CA . ALA A 1 702 ? -22.704 1.691 8.320 1.00 83.44 702 ALA A CA 1
ATOM 5388 C C . ALA A 1 702 ? -21.614 2.738 8.619 1.00 83.44 702 ALA A C 1
ATOM 5390 O O . ALA A 1 702 ? -21.034 2.707 9.702 1.00 83.44 702 ALA A O 1
ATOM 5391 N N . ASP A 1 703 ? -21.368 3.672 7.695 1.00 82.56 703 ASP A N 1
ATOM 5392 C CA . ASP A 1 703 ? -20.298 4.667 7.813 1.00 82.56 703 ASP A CA 1
ATOM 5393 C C . ASP A 1 703 ? -20.789 6.003 8.392 1.00 82.56 703 ASP A C 1
ATOM 5395 O O . ASP A 1 703 ? -20.025 6.715 9.046 1.00 82.56 703 ASP A O 1
ATOM 5399 N N . TYR A 1 704 ? -22.053 6.370 8.142 1.00 85.25 704 TYR A N 1
ATOM 5400 C CA . TYR A 1 704 ? -22.566 7.712 8.455 1.00 85.25 704 TYR A CA 1
ATOM 5401 C C . TYR A 1 704 ? -23.662 7.753 9.527 1.00 85.25 704 TYR A C 1
ATOM 5403 O O . TYR A 1 704 ? -23.725 8.738 10.263 1.00 85.25 704 TYR A O 1
ATOM 5411 N N . ALA A 1 705 ? -24.532 6.735 9.606 1.00 88.94 705 ALA A N 1
ATOM 5412 C CA . ALA A 1 705 ? -25.641 6.631 10.568 1.00 88.94 705 ALA A CA 1
ATOM 5413 C C . ALA A 1 705 ? -26.423 7.951 10.800 1.00 88.94 705 ALA A C 1
ATOM 5415 O O . ALA A 1 705 ? -26.597 8.431 11.925 1.00 88.94 705 ALA A O 1
ATOM 5416 N N . GLN A 1 706 ? -26.876 8.585 9.716 1.00 93.50 706 GLN A N 1
ATOM 5417 C CA . GLN A 1 706 ? -27.543 9.889 9.738 1.00 93.50 706 GLN A CA 1
ATOM 5418 C C . GLN A 1 706 ? -29.054 9.719 9.955 1.00 93.50 706 GLN A C 1
ATOM 5420 O O . GLN A 1 706 ? -29.857 9.872 9.037 1.00 93.50 706 GLN A O 1
ATOM 5425 N N . ASN A 1 707 ? -29.444 9.394 11.187 1.00 92.38 707 ASN A N 1
ATOM 5426 C CA . ASN A 1 707 ? -30.823 9.071 11.575 1.00 92.38 707 ASN A CA 1
ATOM 5427 C C . ASN A 1 707 ? -31.768 10.277 11.754 1.00 92.38 707 ASN A C 1
ATOM 5429 O O . ASN A 1 707 ? -32.911 10.079 12.148 1.00 92.38 707 ASN A O 1
ATOM 5433 N N . ASN A 1 708 ? -31.340 11.511 11.481 1.00 93.56 708 ASN A N 1
ATOM 5434 C CA . ASN A 1 708 ? -32.205 12.695 11.518 1.00 93.56 708 ASN A CA 1
ATOM 5435 C C . ASN A 1 708 ? -31.729 13.778 10.536 1.00 93.56 708 ASN A C 1
ATOM 5437 O O . ASN A 1 708 ? -30.603 13.719 10.030 1.00 93.56 708 ASN A O 1
ATOM 5441 N N . LEU A 1 709 ? -32.577 14.774 10.252 1.00 92.88 709 LEU A N 1
ATOM 5442 C CA . LEU A 1 709 ? -32.273 15.798 9.243 1.00 92.88 709 LEU A CA 1
ATOM 5443 C C . LEU A 1 709 ? -31.046 16.635 9.598 1.00 92.88 709 LEU A C 1
ATOM 5445 O O . LEU A 1 709 ? -30.283 17.012 8.706 1.00 92.88 709 LEU A O 1
ATOM 5449 N N . TYR A 1 710 ? -30.829 16.904 10.888 1.00 95.31 710 TYR A N 1
ATOM 5450 C CA . TYR A 1 710 ? -29.622 17.592 11.326 1.00 95.31 710 TYR A CA 1
ATOM 5451 C C . TYR A 1 710 ? -28.376 16.799 10.917 1.00 95.31 710 TYR A C 1
ATOM 5453 O O . TYR A 1 710 ? -27.475 17.350 10.285 1.00 95.31 710 TYR A O 1
ATOM 5461 N N . LYS A 1 711 ? -28.325 15.496 11.217 1.00 94.94 711 LYS A N 1
ATOM 5462 C CA . LYS A 1 711 ? -27.174 14.650 10.883 1.00 94.94 711 LYS A CA 1
ATOM 5463 C C . LYS A 1 711 ? -27.006 14.476 9.376 1.00 94.94 711 LYS A C 1
ATOM 5465 O O . LYS A 1 711 ? -25.871 14.476 8.915 1.00 94.94 711 LYS A O 1
ATOM 5470 N N . MET A 1 712 ? -28.094 14.417 8.608 1.00 94.00 712 MET A N 1
ATOM 5471 C CA . MET A 1 712 ? -28.042 14.396 7.138 1.00 94.00 712 MET A CA 1
ATOM 5472 C C . MET A 1 712 ? -27.463 15.690 6.555 1.00 94.00 712 MET A C 1
ATOM 5474 O O . MET A 1 712 ? -26.747 15.665 5.553 1.00 94.00 712 MET A O 1
ATOM 5478 N N . ARG A 1 713 ? -27.752 16.842 7.172 1.00 94.31 713 ARG A N 1
ATOM 5479 C CA . ARG A 1 713 ? -27.206 18.129 6.731 1.00 94.31 713 ARG A CA 1
ATOM 5480 C C . ARG A 1 713 ? -25.757 18.315 7.149 1.00 94.31 713 ARG A C 1
ATOM 5482 O O . ARG A 1 713 ? -24.957 18.796 6.354 1.00 94.31 713 ARG A O 1
ATOM 5489 N N . TRP A 1 714 ? -25.443 18.026 8.402 1.00 93.88 714 TRP A N 1
ATOM 5490 C CA . TRP A 1 714 ? -24.211 18.481 9.041 1.00 93.88 714 TRP A CA 1
ATOM 5491 C C . TRP A 1 714 ? -23.157 17.388 9.186 1.00 93.88 714 TRP A C 1
ATOM 5493 O O . TRP A 1 714 ? -21.964 17.694 9.167 1.00 93.88 714 TRP A O 1
ATOM 5503 N N . ASN A 1 715 ? -23.590 16.131 9.277 1.00 93.69 715 ASN A N 1
ATOM 5504 C CA . ASN A 1 715 ? -22.769 14.969 9.589 1.00 93.69 715 ASN A CA 1
ATOM 5505 C C . ASN A 1 715 ? -21.809 15.217 10.770 1.00 93.69 715 ASN A C 1
ATOM 5507 O O . ASN A 1 715 ? -20.597 15.269 10.579 1.00 93.69 715 ASN A O 1
ATOM 5511 N N . PRO A 1 716 ? -22.317 15.385 12.001 1.00 92.06 716 PRO A N 1
ATOM 5512 C CA . PRO A 1 716 ? -21.481 15.708 13.160 1.00 92.06 716 PRO A CA 1
ATOM 5513 C C . PRO A 1 716 ? -20.440 14.623 13.505 1.00 92.06 716 PRO A C 1
ATOM 5515 O O . PRO A 1 716 ? -19.441 14.933 14.149 1.00 92.06 716 PRO A O 1
ATOM 5518 N N . ALA A 1 717 ? -20.619 13.378 13.041 1.00 90.62 717 ALA A N 1
ATOM 5519 C CA . ALA A 1 717 ? -19.621 12.309 13.169 1.00 90.62 717 ALA A CA 1
ATOM 5520 C C . ALA A 1 717 ? -18.400 12.525 12.253 1.00 90.62 717 ALA A C 1
ATOM 5522 O O . ALA A 1 717 ? -17.278 12.163 12.602 1.00 90.62 717 ALA A O 1
ATOM 5523 N N . SER A 1 718 ? -18.608 13.137 11.085 1.00 91.94 718 SER A N 1
ATOM 5524 C CA . SER A 1 718 ? -17.555 13.502 10.137 1.00 91.94 718 SER A CA 1
ATOM 5525 C C . SER A 1 718 ? -17.936 14.797 9.399 1.00 91.94 718 SER A C 1
ATOM 5527 O O . SER A 1 718 ? -18.421 14.751 8.257 1.00 91.94 718 SER A O 1
ATOM 5529 N N . PRO A 1 719 ? -17.748 15.965 10.054 1.00 91.88 719 PRO A N 1
ATOM 5530 C CA . PRO A 1 719 ? -18.237 17.248 9.565 1.00 91.88 719 PRO A CA 1
ATOM 5531 C C . PRO A 1 719 ? -17.852 17.529 8.120 1.00 91.88 719 PRO A C 1
ATOM 5533 O O . PRO A 1 719 ? -16.675 17.509 7.754 1.00 91.88 719 PRO A O 1
ATOM 5536 N N . GLY A 1 720 ? -18.854 17.826 7.299 1.00 85.00 720 GLY A N 1
ATOM 5537 C CA . GLY A 1 720 ? -18.647 18.223 5.910 1.00 85.00 720 GLY A CA 1
ATOM 5538 C C . GLY A 1 720 ? -18.681 17.083 4.888 1.00 85.00 720 GLY A C 1
ATOM 5539 O O . GLY A 1 720 ? -18.652 17.348 3.685 1.00 85.00 720 GLY A O 1
ATOM 5540 N N . THR A 1 721 ? -18.794 15.831 5.332 1.00 90.94 721 THR A N 1
ATOM 5541 C CA . THR A 1 721 ? -18.862 14.650 4.455 1.00 90.94 721 THR A CA 1
ATOM 5542 C C . THR A 1 721 ? -20.295 14.129 4.322 1.00 90.94 721 THR A C 1
ATOM 5544 O O . THR A 1 721 ? -21.088 14.283 5.246 1.00 90.94 721 THR A O 1
ATOM 5547 N N . HIS A 1 722 ? -20.635 13.524 3.175 1.00 92.06 722 HIS A N 1
ATOM 5548 C CA . HIS A 1 722 ? -21.948 12.904 2.903 1.00 92.06 722 HIS A CA 1
ATOM 5549 C C . HIS A 1 722 ? -23.148 13.778 3.312 1.00 92.06 722 HIS A C 1
ATOM 5551 O O . HIS A 1 722 ? -23.999 13.377 4.102 1.00 92.06 722 HIS A O 1
ATOM 5557 N N . GLN A 1 723 ? -23.168 15.022 2.827 1.00 88.25 723 GLN A N 1
ATOM 5558 C CA . GLN A 1 723 ? -24.200 15.999 3.172 1.00 88.25 723 GLN A CA 1
ATOM 5559 C C . GLN A 1 723 ? -25.349 15.944 2.172 1.00 88.25 723 GLN A C 1
ATOM 5561 O O . GLN A 1 723 ? -25.127 16.021 0.964 1.00 88.25 723 GLN A O 1
ATOM 5566 N N . TYR A 1 724 ? -26.576 15.879 2.682 1.00 86.81 724 TYR A N 1
ATOM 5567 C CA . TYR A 1 724 ? -27.780 15.859 1.854 1.00 86.81 724 TYR A CA 1
ATOM 5568 C C . TYR A 1 724 ? -28.031 17.193 1.132 1.00 86.81 724 TYR A C 1
ATOM 5570 O O . TYR A 1 724 ? -28.574 17.216 0.032 1.00 86.81 724 TYR A O 1
ATOM 5578 N N . ALA A 1 725 ? -27.622 18.317 1.727 1.00 86.50 725 ALA A N 1
ATOM 5579 C CA . ALA A 1 725 ? -27.850 19.647 1.169 1.00 86.50 725 ALA A CA 1
ATOM 5580 C C . ALA A 1 725 ? -26.679 20.597 1.440 1.00 86.50 725 ALA A C 1
ATOM 5582 O O . ALA A 1 725 ? -25.993 20.493 2.458 1.00 86.50 725 ALA A O 1
ATOM 5583 N N . THR A 1 726 ? -26.483 21.569 0.546 1.00 89.12 726 THR A N 1
ATOM 5584 C CA . THR A 1 726 ? -25.498 22.646 0.727 1.00 89.12 726 THR A CA 1
ATOM 5585 C C . THR A 1 726 ? -26.060 23.828 1.517 1.00 89.12 726 THR A C 1
ATOM 5587 O O . THR A 1 726 ? -25.291 24.519 2.186 1.00 89.12 726 THR A O 1
ATOM 5590 N N . ASP A 1 727 ? -27.376 24.063 1.497 1.00 92.44 727 ASP A N 1
ATOM 5591 C CA . ASP A 1 727 ? -28.009 25.175 2.217 1.00 92.44 727 ASP A CA 1
ATOM 5592 C C . ASP A 1 727 ? -27.926 24.973 3.734 1.00 92.44 727 ASP A C 1
ATOM 5594 O O . ASP A 1 727 ? -28.453 23.997 4.263 1.00 92.44 727 ASP A O 1
ATOM 5598 N N . VAL A 1 728 ? -27.259 25.882 4.447 1.00 93.94 728 VAL A N 1
ATOM 5599 C CA . VAL A 1 728 ? -27.098 25.837 5.912 1.00 93.94 728 VAL A CA 1
ATOM 5600 C C . VAL A 1 728 ? -28.433 25.818 6.659 1.00 93.94 728 VAL A C 1
ATOM 5602 O O . VAL A 1 728 ? -28.516 25.225 7.727 1.00 93.94 728 VAL A O 1
ATOM 5605 N N . ASN A 1 729 ? -29.489 26.397 6.085 1.00 93.88 729 ASN A N 1
ATOM 5606 C CA . ASN A 1 729 ? -30.820 26.422 6.687 1.00 93.88 729 ASN A CA 1
ATOM 5607 C C . ASN A 1 729 ? -31.659 25.175 6.350 1.00 93.88 729 ASN A C 1
ATOM 5609 O O . ASN A 1 729 ? -32.783 25.054 6.824 1.00 93.88 729 ASN A O 1
ATOM 5613 N N . TRP A 1 730 ? -31.159 24.244 5.528 1.00 94.06 730 TRP A N 1
ATOM 5614 C CA . TRP A 1 730 ? -31.987 23.183 4.946 1.00 94.06 730 TRP A CA 1
ATOM 5615 C C . TRP A 1 730 ? -32.748 22.357 5.989 1.00 94.06 730 TRP A C 1
ATOM 5617 O O . TRP A 1 730 ? -33.960 22.205 5.856 1.00 94.06 730 TRP A O 1
ATOM 5627 N N . ALA A 1 731 ? -32.063 21.873 7.033 1.00 91.94 731 ALA A N 1
ATOM 5628 C CA . ALA A 1 731 ? -32.673 21.029 8.063 1.00 91.94 731 ALA A CA 1
ATOM 5629 C C . ALA A 1 731 ? -33.771 21.779 8.833 1.00 91.94 731 ALA A C 1
ATOM 5631 O O . ALA A 1 731 ? -34.869 21.253 9.000 1.00 91.94 731 ALA A O 1
ATOM 5632 N N . VAL A 1 732 ? -33.500 23.029 9.223 1.00 92.12 732 VAL A N 1
ATOM 5633 C CA . VAL A 1 732 ? -34.458 23.904 9.917 1.00 92.12 732 VAL A CA 1
ATOM 5634 C C . VAL A 1 732 ? -35.646 24.244 9.015 1.00 92.12 732 VAL A C 1
ATOM 5636 O O . VAL A 1 732 ? -36.792 24.173 9.440 1.00 92.12 732 VAL A O 1
ATOM 5639 N N . ALA A 1 733 ? -35.409 24.537 7.737 1.00 90.00 733 ALA A N 1
ATOM 5640 C CA . ALA A 1 733 ? -36.470 24.869 6.789 1.00 90.00 733 ALA A CA 1
ATOM 5641 C C . ALA A 1 733 ? -37.492 23.730 6.601 1.00 90.00 733 ALA A C 1
ATOM 5643 O O . ALA A 1 733 ? -38.648 23.998 6.268 1.00 90.00 733 ALA A O 1
ATOM 5644 N N . GLN A 1 734 ? -37.100 22.474 6.848 1.00 86.38 734 GLN A N 1
ATOM 5645 C CA . GLN A 1 734 ? -38.007 21.329 6.746 1.00 86.38 734 GLN A CA 1
ATOM 5646 C C . GLN A 1 734 ? -38.887 21.132 7.988 1.00 86.38 734 GLN A C 1
ATOM 5648 O O . GLN A 1 734 ? -39.939 20.496 7.888 1.00 86.38 734 GLN A O 1
ATOM 5653 N N . THR A 1 735 ? -38.513 21.674 9.151 1.00 89.81 735 THR A N 1
ATOM 5654 C CA . THR A 1 735 ? -39.131 21.322 10.444 1.00 89.81 735 THR A CA 1
ATOM 5655 C C . THR A 1 735 ? -40.609 21.678 10.522 1.00 89.81 735 THR A C 1
ATOM 5657 O O . THR A 1 735 ? -41.401 20.914 11.064 1.00 89.81 735 THR A O 1
ATOM 5660 N N . SER A 1 736 ? -41.019 22.794 9.916 1.00 86.62 736 SER A N 1
ATOM 5661 C CA . SER A 1 736 ? -42.428 23.205 9.867 1.00 86.62 736 SER A CA 1
ATOM 5662 C C . SER A 1 736 ? -43.288 22.238 9.058 1.00 86.62 736 SER A C 1
ATOM 5664 O O . SER A 1 736 ? -44.416 21.939 9.450 1.00 86.62 736 SER A O 1
ATOM 5666 N N . ASN A 1 737 ? -42.763 21.727 7.942 1.00 83.19 737 ASN A N 1
ATOM 5667 C CA . ASN A 1 737 ? -43.464 20.728 7.142 1.00 83.19 737 ASN A CA 1
ATOM 5668 C C . ASN A 1 737 ? -43.448 19.371 7.842 1.00 83.19 737 ASN A C 1
ATOM 5670 O O . ASN A 1 737 ? -44.485 18.720 7.893 1.00 83.19 737 ASN A O 1
ATOM 5674 N N . MET A 1 738 ? -42.322 18.982 8.451 1.00 84.81 738 MET A N 1
ATOM 5675 C CA . MET A 1 738 ? -42.256 17.780 9.283 1.00 84.81 738 MET A CA 1
ATOM 5676 C C . MET A 1 738 ? -43.300 17.830 10.391 1.00 84.81 738 MET A C 1
ATOM 5678 O O . MET A 1 738 ? -44.146 16.949 10.450 1.00 84.81 738 MET A O 1
ATOM 5682 N N . LYS A 1 739 ? -43.332 18.890 11.201 1.00 86.69 739 LYS A N 1
ATOM 5683 C CA . LYS A 1 739 ? -44.326 19.034 12.263 1.00 86.69 739 LYS A CA 1
ATOM 5684 C C . LYS A 1 739 ? -45.748 18.879 11.722 1.00 86.69 739 LYS A C 1
ATOM 5686 O O . LYS A 1 739 ? -46.499 18.062 12.233 1.00 86.69 739 LYS A O 1
ATOM 5691 N N . LYS A 1 740 ? -46.095 19.594 10.645 1.00 84.56 740 LYS A N 1
ATOM 5692 C CA . LYS A 1 740 ? -47.421 19.483 10.015 1.00 84.56 740 LYS A CA 1
ATOM 5693 C C . LYS A 1 740 ? -47.760 18.062 9.582 1.00 84.56 740 LYS A C 1
ATOM 5695 O O . LYS A 1 740 ? -48.922 17.693 9.661 1.00 84.56 740 LYS A O 1
ATOM 5700 N N . MET A 1 741 ? -46.791 17.297 9.081 1.00 82.81 741 MET A N 1
ATOM 5701 C CA . MET A 1 741 ? -47.012 15.923 8.632 1.00 82.81 741 MET A CA 1
ATOM 5702 C C . MET A 1 741 ? -47.170 14.966 9.817 1.00 82.81 741 MET A C 1
ATOM 5704 O O . MET A 1 741 ? -48.161 14.242 9.869 1.00 82.81 741 MET A O 1
ATOM 5708 N N . PHE A 1 742 ? -46.255 15.030 10.785 1.00 82.19 742 PHE A N 1
ATOM 5709 C CA . PHE A 1 742 ? -46.245 14.178 11.975 1.00 82.19 742 PHE A CA 1
ATOM 5710 C C . PHE A 1 742 ? -47.425 14.467 12.921 1.00 82.19 742 PHE A C 1
ATOM 5712 O O . PHE A 1 742 ? -47.960 13.533 13.506 1.00 82.19 742 PHE A O 1
ATOM 5719 N N . ASP A 1 743 ? -47.911 15.713 12.997 1.00 83.69 743 ASP A N 1
ATOM 5720 C CA . ASP A 1 743 ? -49.117 16.079 13.762 1.00 83.69 743 ASP A CA 1
ATOM 5721 C C . ASP A 1 743 ? -50.393 15.365 13.254 1.00 83.69 743 ASP A C 1
ATOM 5723 O O . ASP A 1 743 ? -51.367 15.263 13.997 1.00 83.69 743 ASP A O 1
ATOM 5727 N N . ASN A 1 744 ? -50.412 14.848 12.014 1.00 83.44 744 ASN A N 1
ATOM 5728 C CA . ASN A 1 744 ? -51.542 14.045 11.514 1.00 83.44 744 ASN A CA 1
ATOM 5729 C C . ASN A 1 744 ? -51.568 12.621 12.087 1.00 83.44 744 ASN A C 1
ATOM 5731 O O . ASN A 1 744 ? -52.511 11.879 11.821 1.00 83.44 744 ASN A O 1
ATOM 5735 N N . PHE A 1 745 ? -50.555 12.242 12.865 1.00 84.12 745 PHE A N 1
ATOM 5736 C CA . PHE A 1 745 ? -50.458 10.956 13.539 1.00 84.12 745 PHE A CA 1
ATOM 5737 C C . PHE A 1 745 ? -50.506 11.176 15.058 1.00 84.12 745 PHE A C 1
ATOM 5739 O O . PHE A 1 745 ? -49.473 11.109 15.722 1.00 84.12 745 PHE A O 1
ATOM 5746 N N . PRO A 1 746 ? -51.687 11.442 15.647 1.00 67.56 746 PRO A N 1
ATOM 5747 C CA . PRO A 1 746 ? -51.806 11.783 17.068 1.00 67.56 746 PRO A CA 1
ATOM 5748 C C . PRO A 1 746 ? -51.332 10.666 18.017 1.00 67.56 746 PRO A C 1
ATOM 5750 O O . PRO A 1 746 ? -51.027 10.944 19.173 1.00 67.56 746 PRO A O 1
ATOM 5753 N N . GLY A 1 747 ? -51.253 9.418 17.538 1.00 69.06 747 GLY A N 1
ATOM 5754 C CA . GLY A 1 747 ? -50.707 8.270 18.269 1.00 69.06 747 GLY A CA 1
ATOM 5755 C C . GLY A 1 747 ? -49.196 8.045 18.108 1.00 69.06 747 GLY A C 1
ATOM 5756 O O . GLY A 1 747 ? -48.674 7.095 18.686 1.00 69.06 747 GLY A O 1
ATOM 5757 N N . ALA A 1 748 ? -48.489 8.873 17.331 1.00 80.69 748 ALA A N 1
ATOM 5758 C CA . ALA A 1 748 ? -47.062 8.697 17.074 1.00 80.69 748 ALA A CA 1
ATOM 5759 C C . ALA A 1 748 ? -46.206 9.043 18.305 1.00 80.69 748 ALA A C 1
ATOM 5761 O O . ALA A 1 748 ? -46.227 10.164 18.813 1.00 80.69 748 ALA A O 1
ATOM 5762 N N . ASN A 1 749 ? -45.385 8.092 18.747 1.00 82.25 749 ASN A N 1
ATOM 5763 C CA . ASN A 1 749 ? -44.346 8.305 19.743 1.00 82.25 749 ASN A CA 1
ATOM 5764 C C . ASN A 1 749 ? -43.107 8.916 19.077 1.00 82.25 749 ASN A C 1
ATOM 5766 O O . ASN A 1 749 ? -42.385 8.240 18.342 1.00 82.25 749 ASN A O 1
ATOM 5770 N N . LEU A 1 750 ? -42.878 10.207 19.309 1.00 85.44 750 LEU A N 1
ATOM 5771 C CA . LEU A 1 750 ? -41.742 10.933 18.750 1.00 85.44 750 LEU A CA 1
ATOM 5772 C C . LEU A 1 750 ? -40.581 10.936 19.746 1.00 85.44 750 LEU A C 1
ATOM 5774 O O . LEU A 1 750 ? -40.707 11.485 20.838 1.00 85.44 750 LEU A O 1
ATOM 5778 N N . SER A 1 751 ? -39.440 10.376 19.347 1.00 87.00 751 SER A N 1
ATOM 5779 C CA . SER A 1 751 ? -38.174 10.493 20.077 1.00 87.00 751 SER A CA 1
ATOM 5780 C C . SER A 1 751 ? -37.184 11.354 19.311 1.00 87.00 751 SER A C 1
ATOM 5782 O O . SER A 1 751 ? -37.089 11.253 18.088 1.00 87.00 751 SER A O 1
ATOM 5784 N N . TYR A 1 752 ? -36.415 12.170 20.025 1.00 91.06 752 TYR A N 1
ATOM 5785 C CA . TYR A 1 752 ? -35.410 13.045 19.428 1.00 91.06 752 TYR A CA 1
ATOM 5786 C C . TYR A 1 752 ? -33.995 12.589 19.800 1.00 91.06 752 TYR A C 1
ATOM 5788 O O . TYR A 1 752 ? -33.762 12.103 20.903 1.00 91.06 752 TYR A O 1
ATOM 5796 N N . ASP A 1 753 ? -33.051 12.759 18.881 1.00 92.94 753 ASP A N 1
ATOM 5797 C CA . ASP A 1 753 ? -31.626 12.491 19.060 1.00 92.94 753 ASP A CA 1
ATOM 5798 C C . ASP A 1 753 ? -30.836 13.781 18.815 1.00 92.94 753 ASP A C 1
ATOM 5800 O O . ASP A 1 753 ? -30.573 14.168 17.670 1.00 92.94 753 ASP A O 1
ATOM 5804 N N . ILE A 1 754 ? -30.527 14.483 19.904 1.00 93.50 754 ILE A N 1
ATOM 5805 C CA . ILE A 1 754 ? -29.947 15.826 19.877 1.00 93.50 754 ILE A CA 1
ATOM 5806 C C . ILE A 1 754 ? -28.417 15.710 19.921 1.00 93.50 754 ILE A C 1
ATOM 5808 O O . ILE A 1 754 ? -27.864 15.193 20.895 1.00 93.50 754 ILE A O 1
ATOM 5812 N N . PRO A 1 755 ? -27.701 16.187 18.892 1.00 93.38 755 PRO A N 1
ATOM 5813 C CA . PRO A 1 755 ? -26.246 16.234 18.895 1.00 93.38 755 PRO A CA 1
ATOM 5814 C C . PRO A 1 755 ? -25.715 17.168 19.975 1.00 93.38 755 PRO A C 1
ATOM 5816 O O . PRO A 1 755 ? -26.256 18.250 20.189 1.00 93.38 755 PRO A O 1
ATOM 5819 N N . LYS A 1 756 ? -24.612 16.777 20.604 1.00 91.94 756 LYS A N 1
ATOM 5820 C CA . LYS A 1 756 ? -23.887 17.592 21.573 1.00 91.94 756 LYS A CA 1
ATOM 5821 C C . LYS A 1 756 ? -22.400 17.566 21.240 1.00 91.94 756 LYS A C 1
ATOM 5823 O O . LYS A 1 756 ? -21.790 16.500 21.193 1.00 91.94 756 LYS A O 1
ATOM 5828 N N . PHE A 1 757 ? -21.845 18.738 20.966 1.00 91.06 757 PHE A N 1
ATOM 5829 C CA . PHE A 1 757 ? -20.414 18.923 20.723 1.00 91.06 757 PHE A CA 1
ATOM 5830 C C . PHE A 1 757 ? -19.646 19.011 22.054 1.00 91.06 757 PHE A C 1
ATOM 5832 O O . PHE A 1 757 ? -20.247 19.342 23.080 1.00 91.06 757 PHE A O 1
ATOM 5839 N N . LYS A 1 758 ? -18.352 18.671 22.026 1.00 83.38 758 LYS A N 1
ATOM 5840 C CA . LYS A 1 758 ? -17.456 18.643 23.197 1.00 83.38 758 LYS A CA 1
ATOM 5841 C C . LYS A 1 758 ? -17.189 20.027 23.787 1.00 83.38 758 LYS A C 1
ATOM 5843 O O . LYS A 1 758 ? -17.077 20.994 22.995 1.00 83.38 758 LYS A O 1
#

Foldseek 3Di:
DDDPDDPVLVVVLVCLQQQWDWFWDDDPPDIDIDIDRFLVVAAAQPPFQAFEADDADVPDDDPDWHWDDKAKDFDADAQKEKEAAADPVCRPDGQIDMDGQPLHPDHPPGYHYDPHSPDDDNVSRNSSNVLVSLQVVVVRMKMKTKILDPRQGARHKHFYDPDPDPVPGAIKGWHDKDWDFDDDDPDPDDDDTDGMIITMIDGSNRGDGDDNPRDQDFAPFKDKWFFAEAPPFFADADPQLWTDTAGPPPPPAPRYRVRDDTAAEDFPFDDDVDGDHDRHTGGFMFIWDAVVRHPNRIHTDGGDADPVRDDLDDPPVQVQKDWDWDADGVHDNVQIFIWMWGPPPPPTDTDTDDNDDDDDDDPDDDDDDDPDDDDDDDPDDDDDDDPDDDDDDDPDDDDDADLDDDDDDDPDDDDDDDCAKDWDADAFWIWIQGNVRDIFTGHPDDDDDDPDDDDDDDPDDDDDPDPPDDGPDGHPHNCVSVVRNVVVVVCVDPVNVCVVVDPDDDDDDDDDDDDDDDDDDDFFDAAEDEFAAALVNLLVLQCPDPQHQWAQDPVGIDHDDSVLLSCLLDLVNQCDDLSLQQQWQQLAEQPFDLVLQQLLLPPLAQSRPCSVLLVVLCVVLSGYSLCLSLQLSVQCVSQPRPQSVFDDDPNATAHASRLPQQDPPGSNVRSNVVRVVQVRRGNSSNSNSVSNCCSCLACVPPPQNNRGNSCLQASSNNGPPNHPDSHSCVSSVCSVSSCVSCVSRVSTRIYGYGYDYD

pLDDT: mean 90.2, std 13.58, range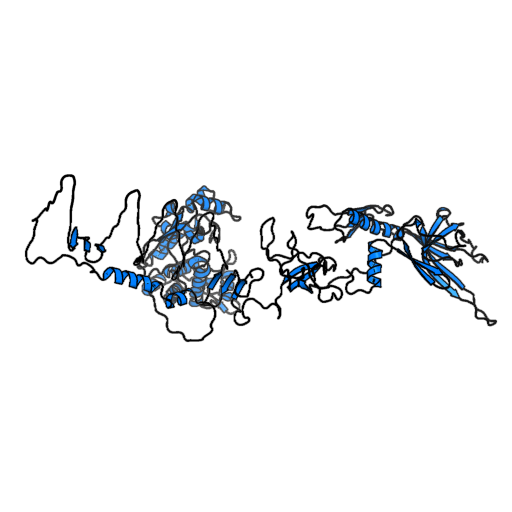 [21.62, 98.75]

Organism: Enterobacter asburiae (NCBI:txid61645)

Radius of gyration: 47.36 Å; chains: 1; bounding box: 111×68×154 Å

InterPro domains:
  IPR002901 Mannosyl-glycoprotein endo-beta-N-acetylglucosamidase-like domain [PF01832] (612-741)
  IPR002901 Mannosyl-glycoprotein endo-beta-N-acetylglucosamidase-like domain [SM00047] (599-753)
  IPR006531 Gp5/Type VI secretion system Vgr protein, OB-fold domain [PF04717] (238-305)
  IPR006533 Type VI secretion system, RhsGE-associated Vgr protein [TIGR01646] (1-357)
  IPR017847 Type VI secretion system, RhsGE-associated Vgr family subset [TIGR03361] (2-374)
  IPR037026 Vgr protein, OB-fold domain superfamily [G3DSA:2.40.50.230] (207-308)
  IPR054030 Gp5/Type VI secretion system Vgr, C-terminal trimerisation domain [PF22178] (322-400)

Secondary structure (DSSP, 8-state):
---SS-HHHHHHHHHHHHT-EEEEEE-SS-EEEEEE-SGGG-EEPTT-SEEEB----TT---SS--EEEEEEEE----SEEEE----TTSTT----EEEE-TTSSSTTSSEEEES--S-SSHHHHHHHHHHHHHHHHHHHEEEEEEE--TT--TTEEEEEES-SSGGG-EEEEEEEEEEEEEPPPSSSS----EEEEEEEEEETTS-------SPPP---S-EEEEEE-STT-S----TT--BEEEETT-SS--SSTTSSPPBEE--S-B-SS-B---PPPTT-EEEEEEGGG-TTSEEEEEEE-BTTB--SS-TTTTTTEEEEE---TT--TT---EEEEE--TTS-EEEEE-SS------SS------SS------SS------SS------SS------SS------SS------SSEEEEEETTEEEEEETTS-EEEE-S------SS------SSPPPSS-TTPPPSS----TTHHHHHHHHHHHTTSHHHHHHHS--S----------PPP---------EEEEESS-HHHHHHHHHT-SS--EEEETTEEEEPPHHHHHHHH-GGGGSSGGGGGGGB-TTS-----HHHHHHHHTT-GGGTT-HHHHHHHHHHHT--HHHHHHHHHHHTTTTTSHHHH-EEETTEEE--SS-TT--TT-HHHHHHHHHHHTT--SHHHHHHHHHHHHIIIIIT-TTT---SHHHHHH-TTSTTSS-S-SBTTHHHHHHHHHHHHHTT-TT----BEEEEE-